Protein AF-0000000075339203 (afdb_homodimer)

Structure (mmCIF, N/CA/C/O backbone):
data_AF-0000000075339203-model_v1
#
loop_
_entity.id
_entity.type
_entity.pdbx_description
1 polymer 'FBD domain-containing protein'
#
loop_
_atom_site.group_PDB
_atom_site.id
_atom_site.type_symbol
_atom_site.label_atom_id
_atom_site.label_alt_id
_atom_site.label_comp_id
_atom_site.label_asym_id
_atom_site.label_entity_id
_atom_site.label_seq_id
_atom_site.pdbx_PDB_ins_code
_atom_site.Cartn_x
_atom_site.Cartn_y
_atom_site.Cartn_z
_atom_site.occupancy
_atom_site.B_iso_or_equiv
_atom_site.auth_seq_id
_atom_site.auth_comp_id
_atom_site.auth_asym_id
_atom_site.auth_atom_id
_atom_site.pdbx_PDB_model_num
ATOM 1 N N . ASN A 1 1 ? 1.371 -65.062 -5.461 1 52.34 1 ASN A N 1
ATOM 2 C CA . ASN A 1 1 ? 2.402 -64.312 -4.777 1 52.34 1 ASN A CA 1
ATOM 3 C C . ASN A 1 1 ? 1.798 -63.156 -3.947 1 52.34 1 ASN A C 1
ATOM 5 O O . ASN A 1 1 ? 0.958 -62.406 -4.438 1 52.34 1 ASN A O 1
ATOM 9 N N . ASP A 1 2 ? 1.761 -63.25 -2.686 1 68.75 2 ASP A N 1
ATOM 10 C CA . ASP A 1 2 ? 1.192 -62.469 -1.578 1 68.75 2 ASP A CA 1
ATOM 11 C C . ASP A 1 2 ? 1.928 -61.156 -1.388 1 68.75 2 ASP A C 1
ATOM 13 O O . ASP A 1 2 ? 1.903 -60.562 -0.3 1 68.75 2 ASP A O 1
ATOM 17 N N . ILE A 1 3 ? 2.67 -60.75 -2.357 1 68.62 3 ILE A N 1
ATOM 18 C CA . ILE A 1 3 ? 3.459 -59.562 -2.133 1 68.62 3 ILE A CA 1
ATOM 19 C C . ILE A 1 3 ? 2.566 -58.312 -2.254 1 68.62 3 ILE A C 1
ATOM 21 O O . ILE A 1 3 ? 1.913 -58.125 -3.279 1 68.62 3 ILE A O 1
ATOM 25 N N . ARG A 1 4 ? 2.502 -57.531 -1.289 1 67.69 4 ARG A N 1
ATOM 26 C CA . ARG A 1 4 ? 1.649 -56.344 -1.256 1 67.69 4 ARG A CA 1
ATOM 27 C C . ARG A 1 4 ? 2.453 -55.062 -1.554 1 67.69 4 ARG A C 1
ATOM 29 O O . ARG A 1 4 ? 1.919 -54.094 -2.1 1 67.69 4 ARG A O 1
ATOM 36 N N . GLU A 1 5 ? 3.65 -55.188 -1.157 1 74.5 5 GLU A N 1
ATOM 37 C CA . GLU A 1 5 ? 4.516 -54.031 -1.366 1 74.5 5 GLU A CA 1
ATOM 38 C C . GLU A 1 5 ? 5.898 -54.438 -1.851 1 74.5 5 GLU A C 1
ATOM 40 O O . GLU A 1 5 ? 6.453 -55.438 -1.371 1 74.5 5 GLU A O 1
ATOM 45 N N . LEU A 1 6 ? 6.262 -53.812 -2.916 1 75.19 6 LEU A N 1
ATOM 46 C CA . LEU A 1 6 ? 7.582 -54.156 -3.443 1 75.19 6 LEU A CA 1
ATOM 47 C C . LEU A 1 6 ? 8.391 -52.906 -3.742 1 75.19 6 LEU A C 1
ATOM 49 O O . LEU A 1 6 ? 7.922 -52.031 -4.461 1 75.19 6 LEU A O 1
ATOM 53 N N . VAL A 1 7 ? 9.375 -52.719 -3.008 1 72.25 7 VAL A N 1
ATOM 54 C CA . VAL A 1 7 ? 10.352 -51.656 -3.291 1 72.25 7 VAL A CA 1
ATOM 55 C C . VAL A 1 7 ? 11.648 -52.281 -3.811 1 72.25 7 VAL A C 1
ATOM 57 O O . VAL A 1 7 ? 12.258 -53.125 -3.131 1 72.25 7 VAL A O 1
ATOM 60 N N . LEU A 1 8 ? 11.828 -52.125 -5.039 1 69.12 8 LEU A N 1
ATOM 61 C CA . LEU A 1 8 ? 13.047 -52.656 -5.625 1 69.12 8 LEU A CA 1
ATOM 62 C C . LEU A 1 8 ? 14.07 -51.562 -5.871 1 69.12 8 LEU A C 1
ATOM 64 O O . LEU A 1 8 ? 13.781 -50.594 -6.582 1 69.12 8 LEU A O 1
ATOM 68 N N . GLU A 1 9 ? 15.086 -51.406 -4.992 1 64 9 GLU A N 1
ATOM 69 C CA . GLU A 1 9 ? 16.156 -50.406 -5.09 1 64 9 GLU A CA 1
ATOM 70 C C . GLU A 1 9 ? 17.5 -51.062 -5.387 1 64 9 GLU A C 1
ATOM 72 O O . GLU A 1 9 ? 17.859 -52.062 -4.742 1 64 9 GLU A O 1
ATOM 77 N N . LEU A 1 10 ? 18.016 -50.969 -6.621 1 56.41 10 LEU A N 1
ATOM 78 C CA . LEU A 1 10 ? 19.375 -51.469 -6.742 1 56.41 10 LEU A CA 1
ATOM 79 C C . LEU A 1 10 ? 20.406 -50.375 -6.562 1 56.41 10 LEU A C 1
ATOM 81 O O . LEU A 1 10 ? 20.125 -49.188 -6.879 1 56.41 10 LEU A O 1
ATOM 85 N N . GLY A 1 11 ? 21.562 -50.469 -5.758 1 52.75 11 GLY A N 1
ATOM 86 C CA . GLY A 1 11 ? 22.75 -49.719 -5.391 1 52.75 11 GLY A CA 1
ATOM 87 C C . GLY A 1 11 ? 23.469 -49.125 -6.586 1 52.75 11 GLY A C 1
ATOM 88 O O . GLY A 1 11 ? 22.938 -49.125 -7.695 1 52.75 11 GLY A O 1
ATOM 89 N N . GLU A 1 12 ? 24.719 -48.5 -6.48 1 57.31 12 GLU A N 1
ATOM 90 C CA . GLU A 1 12 ? 25.656 -47.719 -7.285 1 57.31 12 GLU A CA 1
ATOM 91 C C . GLU A 1 12 ? 26.141 -48.531 -8.484 1 57.31 12 GLU A C 1
ATOM 93 O O . GLU A 1 12 ? 26.734 -47.969 -9.414 1 57.31 12 GLU A O 1
ATOM 98 N N . GLY A 1 13 ? 25.672 -49.844 -8.766 1 57.94 13 GLY A N 1
ATOM 99 C CA . GLY A 1 13 ? 26.297 -50.688 -9.781 1 57.94 13 GLY A CA 1
ATOM 100 C C . GLY A 1 13 ? 25.438 -50.844 -11.031 1 57.94 13 GLY A C 1
ATOM 101 O O . GLY A 1 13 ? 24.75 -49.906 -11.43 1 57.94 13 GLY A O 1
ATOM 102 N N . GLU A 1 14 ? 25.422 -52.062 -11.727 1 67.44 14 GLU A N 1
ATOM 103 C CA . GLU A 1 14 ? 24.859 -52.5 -13 1 67.44 14 GLU A CA 1
ATOM 104 C C . GLU A 1 14 ? 23.328 -52.562 -12.93 1 67.44 14 GLU A C 1
ATOM 106 O O . GLU A 1 14 ? 22.766 -52.844 -11.875 1 67.44 14 GLU A O 1
ATOM 111 N N . TRP A 1 15 ? 22.703 -51.938 -13.867 1 76.38 15 TRP A N 1
ATOM 112 C CA . TRP A 1 15 ? 21.25 -52.062 -14.016 1 76.38 15 TRP A CA 1
ATOM 113 C C . TRP A 1 15 ? 20.812 -53.5 -13.859 1 76.38 15 TRP A C 1
ATOM 115 O O . TRP A 1 15 ? 21.516 -54.438 -14.273 1 76.38 15 TRP A O 1
ATOM 125 N N . PHE A 1 16 ? 19.906 -53.688 -12.977 1 82.81 16 PHE A N 1
ATOM 126 C CA . PHE A 1 16 ? 19.359 -55.031 -12.891 1 82.81 16 PHE A CA 1
ATOM 127 C C . PHE A 1 16 ? 17.969 -55.094 -13.531 1 82.81 16 PHE A C 1
ATOM 129 O O . PHE A 1 16 ? 17.234 -54.094 -13.523 1 82.81 16 PHE A O 1
ATOM 136 N N . ARG A 1 17 ? 17.797 -56.156 -14.156 1 88 17 ARG A N 1
ATOM 137 C CA . ARG A 1 17 ? 16.469 -56.406 -14.719 1 88 17 ARG A CA 1
ATOM 138 C C . ARG A 1 17 ? 15.508 -56.938 -13.648 1 88 17 ARG A C 1
ATOM 140 O O . ARG A 1 17 ? 15.859 -57.812 -12.867 1 88 17 ARG A O 1
ATOM 147 N N . VAL A 1 18 ? 14.328 -56.312 -13.57 1 87.44 18 VAL A N 1
ATOM 148 C CA . VAL A 1 18 ? 13.312 -56.75 -12.609 1 87.44 18 VAL A CA 1
ATOM 149 C C . VAL A 1 18 ? 13 -58.219 -12.82 1 87.44 18 VAL A C 1
ATOM 151 O O . VAL A 1 18 ? 12.852 -58.688 -13.953 1 87.44 18 VAL A O 1
ATOM 154 N N . PRO A 1 19 ? 12.938 -58.906 -11.727 1 85.31 19 PRO A N 1
ATOM 155 C CA . PRO A 1 19 ? 12.68 -60.344 -11.828 1 85.31 19 PRO A CA 1
ATOM 156 C C . PRO A 1 19 ? 11.32 -60.656 -12.461 1 85.31 19 PRO A C 1
ATOM 158 O O . PRO A 1 19 ? 10.344 -59.969 -12.211 1 85.31 19 PRO A O 1
ATOM 161 N N . SER A 1 20 ? 11.305 -61.812 -13.172 1 85.81 20 SER A N 1
ATOM 162 C CA . SER A 1 20 ? 10.086 -62.219 -13.883 1 85.81 20 SER A CA 1
ATOM 163 C C . SER A 1 20 ? 8.961 -62.531 -12.906 1 85.81 20 SER A C 1
ATOM 165 O O . SER A 1 20 ? 7.785 -62.406 -13.242 1 85.81 20 SER A O 1
ATOM 167 N N . CYS A 1 21 ? 9.273 -62.938 -11.695 1 85.88 21 CYS A N 1
ATOM 168 C CA . CYS A 1 21 ? 8.266 -63.312 -10.711 1 85.88 21 CYS A CA 1
ATOM 169 C C . CYS A 1 21 ? 7.445 -62.094 -10.289 1 85.88 21 CYS A C 1
ATOM 171 O O . CYS A 1 21 ? 6.316 -62.25 -9.812 1 85.88 21 CYS A O 1
ATOM 173 N N . LEU A 1 22 ? 8.031 -60.969 -10.492 1 86.94 22 LEU A N 1
ATOM 174 C CA . LEU A 1 22 ? 7.332 -59.75 -10.117 1 86.94 22 LEU A CA 1
ATOM 175 C C . LEU A 1 22 ? 6.016 -59.625 -10.875 1 86.94 22 LEU A C 1
ATOM 177 O O . LEU A 1 22 ? 5 -59.219 -10.305 1 86.94 22 LEU A O 1
ATOM 181 N N . PHE A 1 23 ? 6.059 -60.031 -12.125 1 89.75 23 PHE A N 1
ATOM 182 C CA . PHE A 1 23 ? 4.918 -59.812 -13.008 1 89.75 23 PHE A CA 1
ATOM 183 C C . PHE A 1 23 ? 3.768 -60.75 -12.641 1 89.75 23 PHE A C 1
ATOM 185 O O . PHE A 1 23 ? 2.664 -60.625 -13.18 1 89.75 23 PHE A O 1
ATOM 192 N N . ASN A 1 24 ? 3.986 -61.625 -11.633 1 87.38 24 ASN A N 1
ATOM 193 C CA . ASN A 1 24 ? 2.955 -62.531 -11.172 1 87.38 24 ASN A CA 1
ATOM 194 C C . ASN A 1 24 ? 2.387 -62.125 -9.82 1 87.38 24 ASN A C 1
ATOM 196 O O . ASN A 1 24 ? 1.496 -62.781 -9.281 1 87.38 24 ASN A O 1
ATOM 200 N N . CYS A 1 25 ? 2.838 -61.062 -9.43 1 86.94 25 CYS A N 1
ATOM 201 C CA . CYS A 1 25 ? 2.395 -60.594 -8.117 1 86.94 25 CYS A CA 1
ATOM 202 C C . CYS A 1 25 ? 1.1 -59.812 -8.234 1 86.94 25 CYS A C 1
ATOM 204 O O . CYS A 1 25 ? 1.111 -58.594 -8.148 1 86.94 25 CYS A O 1
ATOM 206 N N . ARG A 1 26 ? -0.004 -60.406 -8.188 1 87.44 26 ARG A N 1
ATOM 207 C CA . ARG A 1 26 ? -1.3 -59.812 -8.508 1 87.44 26 ARG A CA 1
ATOM 208 C C . ARG A 1 26 ? -1.842 -59 -7.32 1 87.44 26 ARG A C 1
ATOM 210 O O . ARG A 1 26 ? -2.699 -58.156 -7.488 1 87.44 26 ARG A O 1
ATOM 217 N N . LYS A 1 27 ? -1.309 -59.156 -6.137 1 90.06 27 LYS A N 1
ATOM 218 C CA . LYS A 1 27 ? -1.834 -58.5 -4.938 1 90.06 27 LYS A CA 1
ATOM 219 C C . LYS A 1 27 ? -0.986 -57.312 -4.551 1 90.06 27 LYS A C 1
ATOM 221 O O . LYS A 1 27 ? -1.206 -56.688 -3.504 1 90.06 27 LYS A O 1
ATOM 226 N N . LEU A 1 28 ? -0.058 -57 -5.461 1 90.69 28 LEU A N 1
ATOM 227 C CA . LEU A 1 28 ? 0.831 -55.875 -5.191 1 90.69 28 LEU A CA 1
ATOM 228 C C . LEU A 1 28 ? 0.042 -54.562 -5.082 1 90.69 28 LEU A C 1
ATOM 230 O O . LEU A 1 28 ? -0.799 -54.281 -5.934 1 90.69 28 LEU A O 1
ATOM 234 N N . THR A 1 29 ? 0.184 -53.781 -3.947 1 93.56 29 THR A N 1
ATOM 235 C CA . THR A 1 29 ? -0.535 -52.531 -3.74 1 93.56 29 THR A CA 1
ATOM 236 C C . THR A 1 29 ? 0.397 -51.344 -3.918 1 93.56 29 THR A C 1
ATOM 238 O O . THR A 1 29 ? -0.058 -50.219 -4.16 1 93.56 29 THR A O 1
ATOM 241 N N . ARG A 1 30 ? 1.691 -51.562 -3.703 1 94.25 30 ARG A N 1
ATOM 242 C CA . ARG A 1 30 ? 2.705 -50.5 -3.848 1 94.25 30 ARG A CA 1
ATOM 243 C C . ARG A 1 30 ? 3.938 -51.031 -4.57 1 94.25 30 ARG A C 1
ATOM 245 O O . ARG A 1 30 ? 4.465 -52.094 -4.211 1 94.25 30 ARG A O 1
ATOM 252 N N . LEU A 1 31 ? 4.363 -50.375 -5.664 1 92.69 31 LEU A N 1
ATOM 253 C CA . LEU A 1 31 ? 5.555 -50.75 -6.414 1 92.69 31 LEU A CA 1
ATOM 254 C C . LEU A 1 31 ? 6.516 -49.594 -6.543 1 92.69 31 LEU A C 1
ATOM 256 O O . LEU A 1 31 ? 6.133 -48.5 -7.035 1 92.69 31 LEU A O 1
ATOM 260 N N . GLU A 1 32 ? 7.684 -49.656 -6.02 1 92.56 32 GLU A N 1
ATOM 261 C CA . GLU A 1 32 ? 8.75 -48.656 -6.164 1 92.56 32 GLU A CA 1
ATOM 262 C C . GLU A 1 32 ? 9.977 -49.25 -6.828 1 92.56 32 GLU A C 1
ATOM 264 O O . GLU A 1 32 ? 10.57 -50.219 -6.301 1 92.56 32 GLU A O 1
ATOM 269 N N . LEU A 1 33 ? 10.297 -48.781 -7.988 1 89.94 33 LEU A N 1
ATOM 270 C CA . LEU A 1 33 ? 11.469 -49.25 -8.719 1 89.94 33 LEU A CA 1
ATOM 271 C C . LEU A 1 33 ? 12.516 -48.125 -8.836 1 89.94 33 LEU A C 1
ATOM 273 O O . LEU A 1 33 ? 12.18 -46.969 -9.094 1 89.94 33 LEU A O 1
ATOM 277 N N . PHE A 1 34 ? 13.727 -48.5 -8.586 1 89.06 34 PHE A N 1
ATOM 278 C CA . PHE A 1 34 ? 14.836 -47.531 -8.625 1 89.06 34 PHE A CA 1
ATOM 279 C C . PHE A 1 34 ? 15.977 -48.094 -9.469 1 89.06 34 PHE A C 1
ATOM 281 O O . PHE A 1 34 ? 16.484 -49.188 -9.211 1 89.06 34 PHE A O 1
ATOM 288 N N . ARG A 1 35 ? 16.297 -47.344 -10.508 1 87.25 35 ARG A N 1
ATOM 289 C CA . ARG A 1 35 ? 17.484 -47.656 -11.305 1 87.25 35 ARG A CA 1
ATOM 290 C C . ARG A 1 35 ? 17.453 -49.094 -11.773 1 87.25 35 ARG A C 1
ATOM 292 O O . ARG A 1 35 ? 18.406 -49.844 -11.523 1 87.25 35 ARG A O 1
ATOM 299 N N . CYS A 1 36 ? 16.531 -49.469 -12.43 1 88.56 36 CYS A N 1
ATOM 300 C CA . CYS A 1 36 ? 16.406 -50.844 -12.945 1 88.56 36 CYS A CA 1
ATOM 301 C C . CYS A 1 36 ? 15.758 -50.844 -14.328 1 88.56 36 CYS A C 1
ATOM 303 O O . CYS A 1 36 ? 15.391 -49.781 -14.844 1 88.56 36 CYS A O 1
ATOM 305 N N . GLU A 1 37 ? 15.828 -52 -14.875 1 90 37 GLU A N 1
ATOM 306 C CA . GLU A 1 37 ? 15.164 -52.188 -16.156 1 90 37 GLU A CA 1
ATOM 307 C C . GLU A 1 37 ? 13.812 -52.875 -15.977 1 90 37 GLU A C 1
ATOM 309 O O . GLU A 1 37 ? 13.711 -53.875 -15.266 1 90 37 GLU A O 1
ATOM 314 N N . PHE A 1 38 ? 12.844 -52.25 -16.406 1 90.5 38 PHE A N 1
ATOM 315 C CA . PHE A 1 38 ? 11.492 -52.812 -16.375 1 90.5 38 PHE A CA 1
ATOM 316 C C . PHE A 1 38 ? 11.055 -53.281 -17.75 1 90.5 38 PHE A C 1
ATOM 318 O O . PHE A 1 38 ? 10.836 -52.438 -18.641 1 90.5 38 PHE A O 1
ATOM 325 N N . ASP A 1 39 ? 11 -54.5 -17.938 1 91.12 39 ASP A N 1
ATOM 326 C CA . ASP A 1 39 ? 10.648 -55.125 -19.219 1 91.12 39 ASP A CA 1
ATOM 327 C C . ASP A 1 39 ? 9.586 -56.188 -19.031 1 91.12 39 ASP A C 1
ATOM 329 O O . ASP A 1 39 ? 9.898 -57.375 -18.969 1 91.12 39 ASP A O 1
ATOM 333 N N . PRO A 1 40 ? 8.406 -55.812 -19 1 91.25 40 PRO A N 1
ATOM 334 C CA . PRO A 1 40 ? 7.344 -56.812 -18.797 1 91.25 40 PRO A CA 1
ATOM 335 C C . PRO A 1 40 ? 7.164 -57.75 -19.984 1 91.25 40 PRO A C 1
ATOM 337 O O . PRO A 1 40 ? 7.293 -57.312 -21.141 1 91.25 40 PRO A O 1
ATOM 340 N N . PRO A 1 41 ? 6.828 -58.969 -19.719 1 89 41 PRO A N 1
ATOM 341 C CA . PRO A 1 41 ? 6.523 -59.875 -20.812 1 89 41 PRO A CA 1
ATOM 342 C C . PRO A 1 41 ? 5.211 -59.562 -21.516 1 89 41 PRO A C 1
ATOM 344 O O . PRO A 1 41 ? 4.398 -58.781 -20.984 1 89 41 PRO A O 1
ATOM 347 N N . LEU A 1 42 ? 5.031 -60.062 -22.672 1 87.31 42 LEU A N 1
ATOM 348 C CA . LEU A 1 42 ? 3.832 -59.844 -23.469 1 87.31 42 LEU A CA 1
ATOM 349 C C . LEU A 1 42 ? 2.588 -60.312 -22.734 1 87.31 42 LEU A C 1
ATOM 351 O O . LEU A 1 42 ? 1.485 -59.812 -22.984 1 87.31 42 LEU A O 1
ATOM 355 N N . THR A 1 43 ? 2.752 -61.281 -21.812 1 88.06 43 THR A N 1
ATOM 356 C CA . THR A 1 43 ? 1.633 -61.875 -21.094 1 88.06 43 THR A CA 1
ATOM 357 C C . THR A 1 43 ? 1.243 -61.031 -19.875 1 88.06 43 THR A C 1
ATOM 359 O O . THR A 1 43 ? 0.257 -61.344 -19.203 1 88.06 43 THR A O 1
ATOM 362 N N . PHE A 1 44 ? 2.004 -60.062 -19.672 1 90.38 44 PHE A N 1
ATOM 363 C CA . PHE A 1 44 ? 1.777 -59.25 -18.484 1 90.38 44 PHE A CA 1
ATOM 364 C C . PHE A 1 44 ? 0.482 -58.469 -18.625 1 90.38 44 PHE A C 1
ATOM 366 O O . PHE A 1 44 ? 0.276 -57.75 -19.609 1 90.38 44 PHE A O 1
ATOM 373 N N . THR A 1 45 ? -0.399 -58.531 -17.578 1 91.44 45 THR A N 1
ATOM 374 C CA . THR A 1 45 ? -1.713 -57.906 -17.6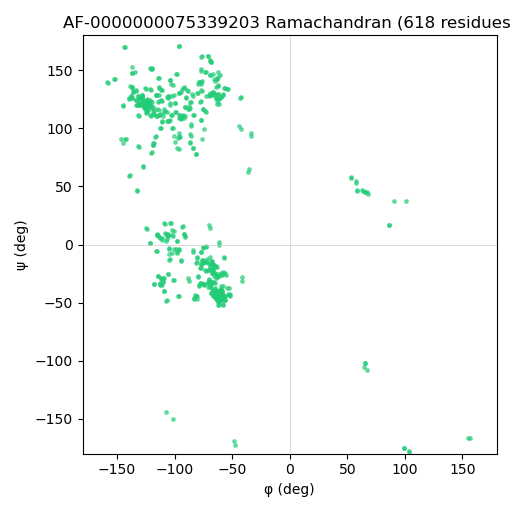56 1 91.44 45 THR A CA 1
ATOM 375 C C . THR A 1 45 ? -1.836 -56.781 -16.641 1 91.44 45 THR A C 1
ATOM 377 O O . THR A 1 45 ? -2.926 -56.25 -16.422 1 91.44 45 THR A O 1
ATOM 380 N N . GLY A 1 46 ? -0.798 -56.469 -16.047 1 92.31 46 GLY A N 1
ATOM 381 C CA . GLY A 1 46 ? -0.81 -55.375 -15.094 1 92.31 46 GLY A CA 1
ATOM 382 C C . GLY A 1 46 ? -0.92 -55.844 -13.656 1 92.31 46 GLY A C 1
ATOM 383 O O . GLY A 1 46 ? -0.776 -57.062 -13.375 1 92.31 46 GLY A O 1
ATOM 384 N N . PHE A 1 47 ? -1.04 -54.906 -12.641 1 93.5 47 PHE A N 1
ATOM 385 C CA . PHE A 1 47 ? -1.231 -55.156 -11.219 1 93.5 47 PHE A CA 1
ATOM 386 C C . PHE A 1 47 ? -2.615 -54.719 -10.773 1 93.5 47 PHE A C 1
ATOM 388 O O . PHE A 1 47 ? -2.812 -53.531 -10.445 1 93.5 47 PHE A O 1
ATOM 395 N N . PRO A 1 48 ? -3.566 -55.656 -10.625 1 94.56 48 PRO A N 1
ATOM 396 C CA . PRO A 1 48 ? -4.965 -55.281 -10.375 1 94.56 48 PRO A CA 1
ATOM 397 C C . PRO A 1 48 ? -5.164 -54.594 -9.039 1 94.56 48 PRO A C 1
ATOM 399 O O . PRO A 1 48 ? -6.137 -53.844 -8.867 1 94.56 48 PRO A O 1
ATOM 402 N N . CYS A 1 49 ? -4.219 -54.688 -8.047 1 94.94 49 CYS A N 1
ATOM 403 C CA . CYS A 1 49 ? -4.41 -54.125 -6.715 1 94.94 49 CYS A CA 1
ATOM 404 C C . CYS A 1 49 ? -3.443 -52.969 -6.465 1 94.94 49 CYS A C 1
ATOM 406 O O . CYS A 1 49 ? -3.398 -52.438 -5.363 1 94.94 49 CYS A O 1
ATOM 408 N N . LEU A 1 50 ? -2.695 -52.594 -7.492 1 95.38 50 LEU A N 1
ATOM 409 C CA . LEU A 1 50 ? -1.669 -51.562 -7.316 1 95.38 50 LEU A CA 1
ATOM 410 C C . LEU A 1 50 ? -2.297 -50.188 -7.098 1 95.38 50 LEU A C 1
ATOM 412 O O . LEU A 1 50 ? -3.129 -49.75 -7.898 1 95.38 50 LEU A O 1
ATOM 416 N N . ARG A 1 51 ? -1.86 -49.5 -5.992 1 97.06 51 ARG A N 1
ATOM 417 C CA . ARG A 1 51 ? -2.402 -48.188 -5.648 1 97.06 51 ARG A CA 1
ATOM 418 C C . ARG A 1 51 ? -1.336 -47.094 -5.77 1 97.06 51 ARG A C 1
ATOM 420 O O . ARG A 1 51 ? -1.656 -45.906 -5.953 1 97.06 51 ARG A O 1
ATOM 427 N N . SER A 1 52 ? -0.111 -47.531 -5.598 1 97.12 52 SER A N 1
ATOM 428 C CA . SER A 1 52 ? 0.996 -46.594 -5.648 1 97.12 52 SER A CA 1
ATOM 429 C C . SER A 1 52 ? 2.133 -47.125 -6.52 1 97.12 52 SER A C 1
ATOM 431 O O . SER A 1 52 ? 2.615 -48.219 -6.316 1 97.12 52 SER A O 1
ATOM 433 N N . LEU A 1 53 ? 2.541 -46.344 -7.531 1 96.31 53 LEU A N 1
ATOM 434 C CA . LEU A 1 53 ? 3.621 -46.688 -8.453 1 96.31 53 LEU A CA 1
ATOM 435 C C . LEU A 1 53 ? 4.684 -45.594 -8.469 1 96.31 53 LEU A C 1
ATOM 437 O O . LEU A 1 53 ? 4.383 -44.438 -8.75 1 96.31 53 LEU A O 1
ATOM 441 N N . ASN A 1 54 ? 5.859 -45.844 -8.086 1 95.62 54 ASN A N 1
ATOM 442 C CA . ASN A 1 54 ? 6.988 -44.938 -8.109 1 95.62 54 ASN A CA 1
ATOM 443 C C . ASN A 1 54 ? 8.141 -45.469 -8.945 1 95.62 54 ASN A C 1
ATOM 445 O O . ASN A 1 54 ? 8.758 -46.469 -8.586 1 95.62 54 ASN A O 1
ATOM 449 N N . LEU A 1 55 ? 8.422 -44.875 -10.07 1 94.44 55 LEU A N 1
ATOM 450 C CA . LEU A 1 55 ? 9.531 -45.219 -10.945 1 94.44 55 LEU A CA 1
ATOM 451 C C . LEU A 1 55 ? 10.602 -44.156 -10.953 1 94.44 55 LEU A C 1
ATOM 453 O O . LEU A 1 55 ? 10.375 -43.062 -11.461 1 94.44 55 LEU A O 1
ATOM 457 N N . HIS A 1 56 ? 11.711 -44.438 -10.414 1 92.81 56 HIS A N 1
ATOM 458 C CA . HIS A 1 56 ? 12.82 -43.5 -10.336 1 92.81 56 HIS A CA 1
ATOM 459 C C . HIS A 1 56 ? 14.016 -44 -11.156 1 92.81 56 HIS A C 1
ATOM 461 O O . HIS A 1 56 ? 14.688 -44.969 -10.766 1 92.81 56 HIS A O 1
ATOM 467 N N . GLN A 1 57 ? 14.32 -43.312 -12.266 1 89.94 57 GLN A N 1
ATOM 468 C CA . GLN A 1 57 ? 15.438 -43.719 -13.125 1 89.94 57 GLN A CA 1
ATOM 469 C C . GLN A 1 57 ? 15.281 -45.156 -13.617 1 89.94 57 GLN A C 1
ATOM 471 O O . GLN A 1 57 ? 16.172 -45.969 -13.422 1 89.94 57 GLN A O 1
ATOM 476 N N . VAL A 1 58 ? 14.156 -45.438 -14.203 1 91.44 58 VAL A N 1
ATOM 477 C CA . VAL A 1 58 ? 13.859 -46.781 -14.688 1 91.44 58 VAL A CA 1
ATOM 478 C C . VAL A 1 58 ? 13.977 -46.812 -16.203 1 91.44 58 VAL A C 1
ATOM 480 O O . VAL A 1 58 ? 13.492 -45.906 -16.891 1 91.44 58 VAL A O 1
ATOM 483 N N . LEU A 1 59 ? 14.773 -47.781 -16.703 1 89.88 59 LEU A N 1
ATOM 484 C CA . LEU A 1 59 ? 14.836 -48.031 -18.141 1 89.88 59 LEU A CA 1
ATOM 485 C C . LEU A 1 59 ? 13.609 -48.812 -18.625 1 89.88 59 LEU A C 1
ATOM 487 O O . LEU A 1 59 ? 13.43 -49.969 -18.266 1 89.88 59 LEU A O 1
ATOM 491 N N . VAL A 1 60 ? 12.781 -48.156 -19.281 1 89.88 60 VAL A N 1
ATOM 492 C CA . VAL A 1 60 ? 11.531 -48.781 -19.719 1 89.88 60 VAL A CA 1
ATOM 493 C C . VAL A 1 60 ? 11.055 -48.094 -21 1 89.88 60 VAL A C 1
ATOM 495 O O . VAL A 1 60 ? 11.266 -46.906 -21.188 1 89.88 60 VAL A O 1
ATOM 498 N N . ALA A 1 61 ? 10.5 -48.812 -21.953 1 87.88 61 ALA A N 1
ATOM 499 C CA . ALA A 1 61 ? 9.906 -48.25 -23.156 1 87.88 61 ALA A CA 1
ATOM 500 C C . ALA A 1 61 ? 8.68 -47.406 -22.828 1 87.88 61 ALA A C 1
ATOM 502 O O . ALA A 1 61 ? 7.891 -47.781 -21.953 1 87.88 61 ALA A O 1
ATOM 503 N N . PRO A 1 62 ? 8.5 -46.281 -23.516 1 87.38 62 PRO A N 1
ATOM 504 C CA . PRO A 1 62 ? 7.34 -45.438 -23.25 1 87.38 62 PRO A CA 1
ATOM 505 C C . PRO A 1 62 ? 6.02 -46.188 -23.312 1 87.38 62 PRO A C 1
ATOM 507 O O . PRO A 1 62 ? 5.148 -46 -22.453 1 87.38 62 PRO A O 1
ATOM 510 N N . GLU A 1 63 ? 5.949 -47.094 -24.219 1 89.88 63 GLU A N 1
ATOM 511 C CA . GLU A 1 63 ? 4.715 -47.844 -24.375 1 89.88 63 GLU A CA 1
ATOM 512 C C . GLU A 1 63 ? 4.473 -48.75 -23.172 1 89.88 63 GLU A C 1
ATOM 514 O O . GLU A 1 63 ? 3.328 -49 -22.797 1 89.88 63 GLU A O 1
ATOM 519 N N . ALA A 1 64 ? 5.535 -49.219 -22.688 1 90.88 64 ALA A N 1
ATOM 520 C CA . ALA A 1 64 ? 5.422 -50.125 -21.547 1 90.88 64 ALA A CA 1
ATOM 521 C C . ALA A 1 64 ? 4.941 -49.375 -20.297 1 90.88 64 ALA A C 1
ATOM 523 O O . ALA A 1 64 ? 4.18 -49.906 -19.5 1 90.88 64 ALA A O 1
ATOM 524 N N . ILE A 1 65 ? 5.391 -48.156 -20.109 1 92.25 65 ILE A N 1
ATOM 525 C CA . ILE A 1 65 ? 4.961 -47.344 -18.984 1 92.25 65 ILE A CA 1
ATOM 526 C C . ILE A 1 65 ? 3.461 -47.062 -19.078 1 92.25 65 ILE A C 1
ATOM 528 O O . ILE A 1 65 ? 2.723 -47.281 -18.109 1 92.25 65 ILE A O 1
ATOM 532 N N . GLU A 1 66 ? 3.043 -46.656 -20.234 1 93.19 66 GLU A N 1
ATOM 533 C CA . GLU A 1 66 ? 1.634 -46.344 -20.469 1 93.19 66 GLU A CA 1
ATOM 534 C C . GLU A 1 66 ? 0.759 -47.594 -20.219 1 93.19 66 GLU A C 1
ATOM 536 O O . GLU A 1 66 ? -0.3 -47.469 -19.594 1 93.19 66 GLU A O 1
ATOM 541 N N . SER A 1 67 ? 1.263 -48.656 -20.734 1 93 67 SER A N 1
ATOM 542 C CA . SER A 1 67 ? 0.543 -49.906 -20.547 1 93 67 SER A CA 1
ATOM 543 C C . SER A 1 67 ? 0.461 -50.281 -19.062 1 93 67 SER A C 1
ATOM 545 O O . SER A 1 67 ? -0.585 -50.75 -18.594 1 93 67 SER A O 1
ATOM 547 N N . LEU A 1 68 ? 1.539 -50.156 -18.438 1 93.81 68 LEU A N 1
ATOM 548 C CA . LEU A 1 68 ? 1.578 -50.438 -17.016 1 93.81 68 LEU A CA 1
ATOM 549 C C . LEU A 1 68 ? 0.565 -49.594 -16.25 1 93.81 68 LEU A C 1
ATOM 551 O O . LEU A 1 68 ? -0.22 -50.125 -15.461 1 93.81 68 LEU A O 1
ATOM 555 N N . ILE A 1 69 ? 0.501 -48.281 -16.484 1 95.69 69 ILE A N 1
ATOM 556 C CA . ILE A 1 69 ? -0.396 -47.344 -15.812 1 95.69 69 ILE A CA 1
ATOM 557 C C . ILE A 1 69 ? -1.847 -47.75 -16.094 1 95.69 69 ILE A C 1
ATOM 559 O O . ILE A 1 69 ? -2.66 -47.844 -15.172 1 95.69 69 ILE A O 1
ATOM 563 N N . SER A 1 70 ? -2.135 -48 -17.344 1 94.38 70 SER A N 1
ATOM 564 C CA . SER A 1 70 ? -3.508 -48.281 -17.75 1 94.38 70 SER A CA 1
ATOM 565 C C . SER A 1 70 ? -3.971 -49.656 -17.234 1 94.38 70 SER A C 1
ATOM 567 O O . SER A 1 70 ? -5.172 -49.875 -17.094 1 94.38 70 SER A O 1
ATOM 569 N N . SER A 1 71 ? -3.027 -50.562 -16.922 1 94.94 71 SER A N 1
ATOM 570 C CA . SER A 1 71 ? -3.359 -51.906 -16.469 1 94.94 71 SER A CA 1
ATOM 571 C C . SER A 1 71 ? -3.445 -51.969 -14.945 1 94.94 71 SER A C 1
ATOM 573 O O . SER A 1 71 ? -3.541 -53.031 -14.367 1 94.94 71 SER A O 1
ATOM 575 N N . CYS A 1 72 ? -3.4 -50.875 -14.32 1 95.88 72 CYS A N 1
ATOM 576 C CA . CYS A 1 72 ? -3.557 -50.781 -12.875 1 95.88 72 CYS A CA 1
ATOM 577 C C . CYS A 1 72 ? -4.777 -49.938 -12.516 1 95.88 72 CYS A C 1
ATOM 579 O O . CYS A 1 72 ? -4.656 -48.75 -12.203 1 95.88 72 CYS A O 1
ATOM 581 N N . PRO A 1 73 ? -5.938 -50.531 -12.461 1 96.31 73 PRO A N 1
ATOM 582 C CA . PRO A 1 73 ? -7.207 -49.812 -12.344 1 96.31 73 PRO A CA 1
ATOM 583 C C . PRO A 1 73 ? -7.367 -49.125 -10.992 1 96.31 73 PRO A C 1
ATOM 585 O O . PRO A 1 73 ? -8.172 -48.188 -10.859 1 96.31 73 PRO A O 1
ATOM 588 N N . LEU A 1 74 ? -6.57 -49.438 -9.977 1 97.5 74 LEU A N 1
ATOM 589 C CA . LEU A 1 74 ? -6.742 -48.875 -8.648 1 97.5 74 LEU A CA 1
ATOM 590 C C . LEU A 1 74 ? -5.641 -47.875 -8.336 1 97.5 74 LEU A C 1
ATOM 592 O O . LEU A 1 74 ? -5.535 -47.406 -7.207 1 97.5 74 LEU A O 1
ATOM 596 N N . LEU A 1 75 ? -4.867 -47.531 -9.32 1 97.94 75 LEU A N 1
ATOM 597 C CA . LEU A 1 75 ? -3.711 -46.656 -9.125 1 97.94 75 LEU A CA 1
ATOM 598 C C . LEU A 1 75 ? -4.145 -45.281 -8.641 1 97.94 75 LEU A C 1
ATOM 600 O O . LEU A 1 75 ? -4.898 -44.594 -9.32 1 97.94 75 LEU A O 1
ATOM 604 N N . GLU A 1 76 ? -3.648 -44.844 -7.418 1 98.5 76 GLU A N 1
ATOM 605 C CA . GLU A 1 76 ? -4.016 -43.562 -6.809 1 98.5 76 GLU A CA 1
ATOM 606 C C . GLU A 1 76 ? -2.848 -42.594 -6.836 1 98.5 76 GLU A C 1
ATOM 608 O O . GLU A 1 76 ? -3.051 -41.375 -6.828 1 98.5 76 GLU A O 1
ATOM 613 N N . SER A 1 77 ? -1.646 -43.125 -6.75 1 98.56 77 SER A N 1
ATOM 614 C CA . SER A 1 77 ? -0.446 -42.281 -6.691 1 98.56 77 SER A CA 1
ATOM 615 C C . SER A 1 77 ? 0.587 -42.75 -7.719 1 98.56 77 SER A C 1
ATOM 617 O O . SER A 1 77 ? 0.949 -43.938 -7.766 1 98.56 77 SER A O 1
ATOM 619 N N . LEU A 1 78 ? 1.054 -41.875 -8.555 1 98.31 78 LEU A N 1
ATOM 620 C CA . LEU A 1 78 ? 2.039 -42.125 -9.594 1 98.31 78 LEU A CA 1
ATOM 621 C C . LEU A 1 78 ? 3.203 -41.156 -9.516 1 98.31 78 LEU A C 1
ATOM 623 O O . LEU A 1 78 ? 2.998 -39.938 -9.5 1 98.31 78 LEU A O 1
ATOM 627 N N . SER A 1 79 ? 4.367 -41.594 -9.398 1 97.81 79 SER A N 1
ATOM 628 C CA . SER A 1 79 ? 5.582 -40.781 -9.398 1 97.81 79 SER A CA 1
ATOM 629 C C . SER A 1 79 ? 6.586 -41.281 -10.422 1 97.81 79 SER A C 1
ATOM 631 O O . SER A 1 79 ? 6.996 -42.469 -10.375 1 97.81 79 SER A O 1
ATOM 633 N N . LEU A 1 80 ? 6.941 -40.5 -11.391 1 96.69 80 LEU A N 1
ATOM 634 C CA . LEU A 1 80 ? 7.953 -40.781 -12.398 1 96.69 80 LEU A CA 1
ATOM 635 C C . LEU A 1 80 ? 9.086 -39.75 -12.344 1 96.69 80 LEU A C 1
ATOM 637 O O . LEU A 1 80 ? 8.836 -38.562 -12.43 1 96.69 80 LEU A O 1
ATOM 641 N N . SER A 1 81 ? 10.305 -40.188 -12.164 1 95.88 81 SER A N 1
ATOM 642 C CA . SER A 1 81 ? 11.398 -39.219 -12.078 1 95.88 81 SER A CA 1
ATOM 643 C C . SER A 1 81 ? 12.609 -39.688 -12.883 1 95.88 81 SER A C 1
ATOM 645 O O . SER A 1 81 ? 12.836 -40.906 -13.031 1 95.88 81 SER A O 1
ATOM 647 N N . TYR A 1 82 ? 13.367 -38.688 -13.461 1 91.81 82 TYR A N 1
ATOM 648 C CA . TYR A 1 82 ? 14.641 -38.844 -14.156 1 91.81 82 TYR A CA 1
ATOM 649 C C . TYR A 1 82 ? 14.453 -39.594 -15.469 1 91.81 82 TYR A C 1
ATOM 651 O O . TYR A 1 82 ? 15.211 -40.531 -15.766 1 91.81 82 TYR A O 1
ATOM 659 N N . PHE A 1 83 ? 13.422 -39.25 -16.219 1 89.69 83 PHE A N 1
ATOM 660 C CA . PHE A 1 83 ? 13.219 -39.812 -17.547 1 89.69 83 PHE A CA 1
ATOM 661 C C . PHE A 1 83 ? 13.734 -38.875 -18.625 1 89.69 83 PHE A C 1
ATOM 663 O O . PHE A 1 83 ? 13.648 -37.656 -18.484 1 89.69 83 PHE A O 1
ATOM 670 N N . ASP A 1 84 ? 14.219 -39.531 -19.672 1 87.62 84 ASP A N 1
ATOM 671 C CA . ASP A 1 84 ? 14.703 -38.75 -20.812 1 87.62 84 ASP A CA 1
ATOM 672 C C . ASP A 1 84 ? 13.781 -38.938 -22.016 1 87.62 84 ASP A C 1
ATOM 674 O O . ASP A 1 84 ? 13.539 -40.062 -22.469 1 87.62 84 ASP A O 1
ATOM 678 N N . SER A 1 85 ? 13.273 -37.781 -22.516 1 84.19 85 SER A N 1
ATOM 679 C CA . SER A 1 85 ? 12.531 -37.688 -23.766 1 84.19 85 SER A CA 1
ATOM 680 C C . SER A 1 85 ? 11.289 -38.594 -23.734 1 84.19 85 SER A C 1
ATOM 682 O O . SER A 1 85 ? 11.055 -39.375 -24.672 1 84.19 85 SER A O 1
ATOM 684 N N . LEU A 1 86 ? 10.656 -38.469 -22.688 1 85.81 86 LEU A N 1
ATOM 685 C CA . LEU A 1 86 ? 9.508 -39.344 -22.469 1 85.81 86 LEU A CA 1
ATOM 686 C C . LEU A 1 86 ? 8.25 -38.75 -23.109 1 85.81 86 LEU A C 1
ATOM 688 O O . LEU A 1 86 ? 7.973 -37.562 -22.938 1 85.81 86 LEU A O 1
ATOM 692 N N . ASP A 1 87 ? 7.562 -39.469 -24.031 1 88.69 87 ASP A N 1
ATOM 693 C CA . ASP A 1 87 ? 6.211 -39.219 -24.516 1 88.69 87 ASP A CA 1
ATOM 694 C C . ASP A 1 87 ? 5.176 -40 -23.703 1 88.69 87 ASP A C 1
ATOM 696 O O . ASP A 1 87 ? 5.094 -41.219 -23.828 1 88.69 87 ASP A O 1
ATOM 700 N N . LEU A 1 88 ? 4.402 -39.281 -22.953 1 9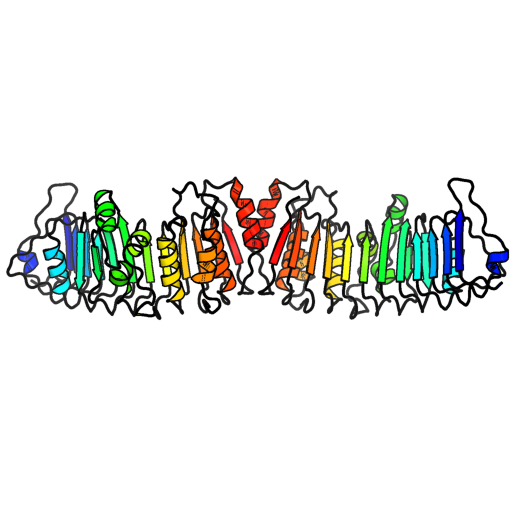1.38 88 LEU A N 1
ATOM 701 C CA . LEU A 1 88 ? 3.648 -39.938 -21.891 1 91.38 88 LEU A CA 1
ATOM 702 C C . LEU A 1 88 ? 2.156 -39.656 -22.016 1 91.38 88 LEU A C 1
ATOM 704 O O . LEU A 1 88 ? 1.735 -38.5 -21.984 1 91.38 88 LEU A O 1
ATOM 708 N N . ASN A 1 89 ? 1.385 -40.656 -22.266 1 93.62 89 ASN A N 1
ATOM 709 C CA . ASN A 1 89 ? -0.069 -40.594 -22.141 1 93.62 89 ASN A CA 1
ATOM 710 C C . ASN A 1 89 ? -0.55 -41.312 -20.875 1 93.62 89 ASN A C 1
ATOM 712 O O . ASN A 1 89 ? -0.307 -42.5 -20.703 1 93.62 89 ASN A O 1
ATOM 716 N N . ILE A 1 90 ? -1.221 -40.625 -20.016 1 95.44 90 ILE A N 1
ATOM 717 C CA . ILE A 1 90 ? -1.645 -41.188 -18.75 1 95.44 90 ILE A CA 1
ATOM 718 C C . ILE A 1 90 ? -3.154 -41.406 -18.75 1 95.44 90 ILE A C 1
ATOM 720 O O . ILE A 1 90 ? -3.932 -40.469 -18.891 1 95.44 90 ILE A O 1
ATOM 724 N N . CYS A 1 91 ? -3.551 -42.656 -18.688 1 95.56 91 CYS A N 1
ATOM 725 C CA . CYS A 1 91 ? -4.934 -43.062 -18.5 1 95.56 91 CYS A CA 1
ATOM 726 C C . CYS A 1 91 ? -5.094 -43.812 -17.172 1 95.56 91 CYS A C 1
ATOM 728 O O . CYS A 1 91 ? -4.848 -45.031 -17.109 1 95.56 91 CYS A O 1
ATOM 730 N N . ALA A 1 92 ? -5.438 -43.094 -16.188 1 96.5 92 ALA A N 1
ATOM 731 C CA . ALA A 1 92 ? -5.578 -43.625 -14.836 1 96.5 92 ALA A CA 1
ATOM 732 C C . ALA A 1 92 ? -6.762 -42.969 -14.117 1 96.5 92 ALA A C 1
ATOM 734 O O . ALA A 1 92 ? -6.594 -42.031 -13.359 1 96.5 92 ALA A O 1
ATOM 735 N N . PRO A 1 93 ? -7.918 -43.531 -14.211 1 96.88 93 PRO A N 1
ATOM 736 C CA . PRO A 1 93 ? -9.156 -42.906 -13.734 1 96.88 93 PRO A CA 1
ATOM 737 C C . PRO A 1 93 ? -9.188 -42.75 -12.219 1 96.88 93 PRO A C 1
ATOM 739 O O . PRO A 1 93 ? -9.898 -41.875 -11.711 1 96.88 93 PRO A O 1
ATOM 742 N N . GLU A 1 94 ? -8.422 -43.562 -11.477 1 97.94 94 GLU A N 1
ATOM 743 C CA . GLU A 1 94 ? -8.461 -43.5 -10.016 1 97.94 94 GLU A CA 1
ATOM 744 C C . GLU A 1 94 ? -7.301 -42.656 -9.477 1 97.94 94 GLU A C 1
ATOM 746 O O . GLU A 1 94 ? -7.16 -42.5 -8.258 1 97.94 94 GLU A O 1
ATOM 751 N N . LEU A 1 95 ? -6.527 -42.094 -10.359 1 98.31 95 LEU A N 1
ATOM 752 C CA . LEU A 1 95 ? -5.32 -41.375 -9.977 1 98.31 95 LEU A CA 1
ATOM 753 C C . LEU A 1 95 ? -5.668 -40.125 -9.203 1 98.31 95 LEU A C 1
ATOM 755 O O . LEU A 1 95 ? -6.508 -39.312 -9.641 1 98.31 95 LEU A O 1
ATOM 759 N N . LYS A 1 96 ? -5 -39.875 -8.008 1 98.75 96 LYS A N 1
ATOM 760 C CA . LYS A 1 96 ? -5.25 -38.719 -7.156 1 98.75 96 LYS A CA 1
ATOM 761 C C . LYS A 1 96 ? -4 -37.844 -7.031 1 98.75 96 LYS A C 1
ATOM 763 O O . LYS A 1 96 ? -4.098 -36.625 -6.926 1 98.75 96 LYS A O 1
ATOM 768 N N . TYR A 1 97 ? -2.846 -38.469 -7.035 1 98.75 97 TYR A N 1
ATOM 769 C CA . TYR A 1 97 ? -1.584 -37.781 -6.82 1 98.75 97 TYR A CA 1
ATOM 770 C C . TYR A 1 97 ? -0.594 -38.062 -7.941 1 98.75 97 TYR A C 1
ATOM 772 O O . TYR A 1 97 ? -0.265 -39.25 -8.188 1 98.75 97 TYR A O 1
ATOM 780 N N . LEU A 1 98 ? -0.115 -37.094 -8.594 1 98.56 98 LEU A N 1
ATOM 781 C CA . LEU A 1 98 ? 0.793 -37.25 -9.727 1 98.56 98 LEU A CA 1
ATOM 782 C C . LEU A 1 98 ? 2.066 -36.438 -9.523 1 98.56 98 LEU A C 1
ATOM 784 O O . LEU A 1 98 ? 2.002 -35.25 -9.289 1 98.56 98 LEU A O 1
ATOM 788 N N . TYR A 1 99 ? 3.168 -37.062 -9.555 1 98.44 99 TYR A N 1
ATOM 789 C CA . TYR A 1 99 ? 4.477 -36.406 -9.516 1 98.44 99 TYR A CA 1
ATOM 790 C C . TYR A 1 99 ? 5.305 -36.781 -10.734 1 98.44 99 TYR A C 1
ATOM 792 O O . TYR A 1 99 ? 5.574 -37.969 -10.977 1 98.44 99 TYR A O 1
ATOM 800 N N . LEU A 1 100 ? 5.695 -35.812 -11.531 1 97.56 100 LEU A N 1
ATOM 801 C CA . LEU A 1 100 ? 6.535 -36.031 -12.703 1 97.56 100 LEU A CA 1
ATOM 802 C C . LEU A 1 100 ? 7.785 -35.156 -12.641 1 97.56 100 LEU A C 1
ATOM 804 O O . LEU A 1 100 ? 7.707 -33.969 -12.32 1 97.56 100 LEU A O 1
ATOM 808 N N . GLU A 1 101 ? 8.891 -35.719 -12.914 1 97.12 101 GLU A N 1
ATOM 809 C CA . GLU A 1 101 ? 10.148 -34.969 -13.016 1 97.12 101 GLU A CA 1
ATOM 810 C C . GLU A 1 101 ? 11.047 -35.562 -14.102 1 97.12 101 GLU A C 1
ATOM 812 O O . GLU A 1 101 ? 11.406 -36.719 -14.047 1 97.12 101 GLU A O 1
ATOM 817 N N . GLY A 1 102 ? 11.344 -34.719 -15.086 1 96.12 102 GLY A N 1
ATOM 818 C CA . GLY A 1 102 ? 12.234 -35.188 -16.141 1 96.12 102 GLY A CA 1
ATOM 819 C C . GLY A 1 102 ? 12.055 -34.469 -17.453 1 96.12 102 GLY A C 1
ATOM 820 O O . GLY A 1 102 ? 11.516 -33.344 -17.484 1 96.12 102 GLY A O 1
ATOM 821 N N . GLU A 1 103 ? 12.68 -35.094 -18.547 1 93.5 103 GLU A N 1
ATOM 822 C CA . GLU A 1 103 ? 12.531 -34.594 -19.906 1 93.5 103 GLU A CA 1
ATOM 823 C C . GLU A 1 103 ? 11.344 -35.25 -20.609 1 93.5 103 GLU A C 1
ATOM 825 O O . GLU A 1 103 ? 11.383 -36.438 -20.922 1 93.5 103 GLU A O 1
ATOM 830 N N . PHE A 1 104 ? 10.359 -34.438 -20.828 1 91 104 PHE A N 1
ATOM 831 C CA . PHE A 1 104 ? 9.164 -34.969 -21.469 1 91 104 PHE A CA 1
ATOM 832 C C . PHE A 1 104 ? 8.961 -34.312 -22.828 1 91 104 PHE A C 1
ATOM 834 O O . PHE A 1 104 ? 9.031 -33.094 -22.953 1 91 104 PHE A O 1
ATOM 841 N N . LYS A 1 105 ? 8.773 -35.125 -23.844 1 88.25 105 LYS A N 1
ATOM 842 C CA . LYS A 1 105 ? 8.438 -34.625 -25.156 1 88.25 105 LYS A CA 1
ATOM 843 C C . LYS A 1 105 ? 6.957 -34.25 -25.25 1 88.25 105 LYS A C 1
ATOM 845 O O . LYS A 1 105 ? 6.594 -33.281 -25.938 1 88.25 105 LYS A O 1
ATOM 850 N N . ASP A 1 106 ? 6.219 -35.031 -24.562 1 90.44 106 ASP A N 1
ATOM 851 C CA . ASP A 1 106 ? 4.777 -34.781 -24.516 1 90.44 106 ASP A CA 1
ATOM 852 C C . ASP A 1 106 ? 4.156 -35.438 -23.281 1 90.44 106 ASP A C 1
ATOM 854 O O . ASP A 1 106 ? 4.605 -36.5 -22.828 1 90.44 106 ASP A O 1
ATOM 858 N N . ILE A 1 107 ? 3.238 -34.75 -22.672 1 93.19 107 ILE A N 1
ATOM 859 C CA . ILE A 1 107 ? 2.451 -35.281 -21.562 1 93.19 107 ILE A CA 1
ATOM 860 C C . ILE A 1 107 ? 0.963 -35.094 -21.844 1 93.19 107 ILE A C 1
ATOM 862 O O . ILE A 1 107 ? 0.513 -33.969 -22.078 1 93.19 107 ILE A O 1
ATOM 866 N N . HIS A 1 108 ? 0.256 -36.156 -21.891 1 94.81 108 HIS A N 1
ATOM 867 C CA . HIS A 1 108 ? -1.186 -36.094 -22.094 1 94.81 108 HIS A CA 1
ATOM 868 C C . HIS A 1 108 ? -1.939 -36.812 -20.984 1 94.81 108 HIS A C 1
ATOM 870 O O . HIS A 1 108 ? -1.788 -38.031 -20.828 1 94.81 108 HIS A O 1
ATOM 876 N N . LEU A 1 109 ? -2.689 -36.031 -20.203 1 95.69 109 LEU A N 1
ATOM 877 C CA . LEU A 1 109 ? -3.59 -36.625 -19.219 1 95.69 109 LEU A CA 1
ATOM 878 C C . LEU A 1 109 ? -4.934 -36.969 -19.844 1 95.69 109 LEU A C 1
ATOM 880 O O . LEU A 1 109 ? -5.859 -36.156 -19.844 1 95.69 109 LEU A O 1
ATOM 884 N N . GLU A 1 110 ? -5.117 -38.094 -20.281 1 92.31 110 GLU A N 1
ATOM 885 C CA . GLU A 1 110 ? -6.27 -38.5 -21.078 1 92.31 110 GLU A CA 1
ATOM 886 C C . GLU A 1 110 ? -7.48 -38.781 -20.188 1 92.31 110 GLU A C 1
ATOM 888 O O . GLU A 1 110 ? -8.609 -38.406 -20.531 1 92.31 110 GLU A O 1
ATOM 893 N N . SER A 1 111 ? -7.293 -39.469 -19.094 1 93.69 111 SER A N 1
ATOM 894 C CA . SER A 1 111 ? -8.359 -39.812 -18.156 1 93.69 111 SER A CA 1
ATOM 895 C C . SER A 1 111 ? -7.855 -39.844 -16.719 1 93.69 111 SER A C 1
ATOM 897 O O . SER A 1 111 ? -7.504 -40.906 -16.203 1 93.69 111 SER A O 1
ATOM 899 N N . THR A 1 112 ? -7.977 -38.688 -16.141 1 95.81 112 THR A N 1
ATOM 900 C CA . THR A 1 112 ? -7.586 -38.531 -14.734 1 95.81 112 THR A CA 1
ATOM 901 C C . THR A 1 112 ? -8.57 -37.656 -13.992 1 95.81 112 THR A C 1
ATOM 903 O O . THR A 1 112 ? -8.18 -36.594 -13.445 1 95.81 112 THR A O 1
ATOM 906 N N . PRO A 1 113 ? -9.828 -38 -13.938 1 95.94 113 PRO A N 1
ATOM 907 C CA . PRO A 1 113 ? -10.875 -37.125 -13.422 1 95.94 113 PRO A CA 1
ATOM 908 C C . PRO A 1 113 ? -10.766 -36.906 -11.914 1 95.94 113 PRO A C 1
ATOM 910 O O . PRO A 1 113 ? -11.336 -35.938 -11.383 1 95.94 113 PRO A O 1
ATOM 913 N N . LEU A 1 114 ? -10.008 -37.75 -11.18 1 98.06 114 LEU A N 1
ATOM 914 C CA . LEU A 1 114 ? -10 -37.688 -9.719 1 98.06 114 LEU A CA 1
ATOM 915 C C . LEU A 1 114 ? -8.711 -37.062 -9.211 1 98.06 114 LEU A C 1
ATOM 917 O O . LEU A 1 114 ? -8.469 -37 -8.008 1 98.06 114 LEU A O 1
ATOM 921 N N . LEU A 1 115 ? -7.93 -36.562 -10.133 1 98.19 115 LEU A N 1
ATOM 922 C CA . LEU A 1 115 ? -6.645 -35.969 -9.766 1 98.19 115 LEU A CA 1
ATOM 923 C C . LEU A 1 115 ? -6.832 -34.812 -8.805 1 98.19 115 LEU A C 1
ATOM 925 O O . LEU A 1 115 ? -7.59 -33.875 -9.094 1 98.19 115 LEU A O 1
ATOM 929 N N . VAL A 1 116 ? -6.141 -34.844 -7.664 1 98.75 116 VAL A N 1
ATOM 930 C CA . VAL A 1 116 ? -6.289 -33.844 -6.602 1 98.75 116 VAL A CA 1
ATOM 931 C C . VAL A 1 116 ? -5.043 -32.969 -6.543 1 98.75 116 VAL A C 1
ATOM 933 O O . VAL A 1 116 ? -5.141 -31.75 -6.332 1 98.75 116 VAL A O 1
ATOM 936 N N . SER A 1 117 ? -3.908 -33.625 -6.711 1 98.81 117 SER A N 1
ATOM 937 C CA . SER A 1 117 ? -2.645 -32.906 -6.598 1 98.81 117 SER A CA 1
ATOM 938 C C . SER A 1 117 ? -1.666 -33.312 -7.688 1 98.81 117 SER A C 1
ATOM 940 O O . SER A 1 117 ? -1.555 -34.5 -8 1 98.81 117 SER A O 1
ATOM 942 N N . MET A 1 118 ? -1.034 -32.375 -8.258 1 98.44 118 MET A N 1
ATOM 943 C CA . MET A 1 118 ? -0.048 -32.625 -9.305 1 98.44 118 MET A CA 1
ATOM 944 C C . MET A 1 118 ? 1.191 -31.75 -9.109 1 98.44 118 MET A C 1
ATOM 946 O O . MET A 1 118 ? 1.083 -30.578 -8.742 1 98.44 118 MET A O 1
ATOM 950 N N . SER A 1 119 ? 2.318 -32.281 -9.227 1 98.69 119 SER A N 1
ATOM 951 C CA . SER A 1 119 ? 3.611 -31.609 -9.195 1 98.69 119 SER A CA 1
ATOM 952 C C . SER A 1 119 ? 4.496 -32.062 -10.352 1 98.69 119 SER A C 1
ATOM 954 O O . SER A 1 119 ? 4.809 -33.25 -10.477 1 98.69 119 SER A O 1
ATOM 956 N N . ILE A 1 120 ? 4.902 -31.125 -11.211 1 98.06 120 ILE A N 1
ATOM 957 C CA . ILE A 1 120 ? 5.641 -31.484 -12.422 1 98.06 120 ILE A CA 1
ATOM 958 C C . ILE A 1 120 ? 6.891 -30.609 -12.539 1 98.06 120 ILE A C 1
ATOM 960 O O . ILE A 1 120 ? 6.809 -29.391 -12.453 1 98.06 120 ILE A O 1
ATOM 964 N N . ALA A 1 121 ? 8.023 -31.172 -12.594 1 97.44 121 ALA A N 1
ATOM 965 C CA . ALA A 1 121 ? 9.289 -30.516 -12.914 1 97.44 121 ALA A CA 1
ATOM 966 C C . ALA A 1 121 ? 9.758 -30.891 -14.32 1 97.44 121 ALA A C 1
ATOM 968 O O . ALA A 1 121 ? 10.125 -32.031 -14.57 1 97.44 121 ALA A O 1
ATOM 969 N N . MET A 1 122 ? 9.781 -29.906 -15.18 1 94.75 122 MET A N 1
ATOM 970 C CA . MET A 1 122 ? 10.086 -30.172 -16.578 1 94.75 122 MET A CA 1
ATOM 971 C C . MET A 1 122 ? 11.492 -29.688 -16.922 1 94.75 122 MET A C 1
ATOM 973 O O . MET A 1 122 ? 11.867 -28.562 -16.609 1 94.75 122 MET A O 1
ATOM 977 N N . TYR A 1 123 ? 12.172 -30.594 -17.453 1 94.06 123 TYR A N 1
ATOM 978 C CA . TYR A 1 123 ? 13.461 -30.25 -18.016 1 94.06 123 TYR A CA 1
ATOM 979 C C . TYR A 1 123 ? 13.383 -30.125 -19.531 1 94.06 123 TYR A C 1
ATOM 981 O O . TYR A 1 123 ? 12.688 -30.891 -20.188 1 94.06 123 TYR A O 1
ATOM 989 N N . MET A 1 124 ? 14.016 -29.125 -20.062 1 89.62 124 MET A N 1
ATOM 990 C CA . MET A 1 124 ? 13.977 -28.875 -21.516 1 89.62 124 MET A CA 1
ATOM 991 C C . MET A 1 124 ? 15.383 -28.828 -22.094 1 89.62 124 MET A C 1
ATOM 993 O O . MET A 1 124 ? 16.219 -28.031 -21.641 1 89.62 124 MET A O 1
ATOM 997 N N . THR A 1 125 ? 15.578 -29.75 -22.984 1 88.19 125 THR A N 1
ATOM 998 C CA . THR A 1 125 ? 16.812 -29.719 -23.766 1 88.19 125 THR A CA 1
ATOM 999 C C . THR A 1 125 ? 16.594 -29.031 -25.109 1 88.19 125 THR A C 1
ATOM 1001 O O . THR A 1 125 ? 15.453 -28.766 -25.5 1 88.19 125 THR A O 1
ATOM 1004 N N . ASP A 1 126 ? 17.688 -28.766 -25.844 1 87.06 126 ASP A N 1
ATOM 1005 C CA . ASP A 1 126 ? 17.578 -28.125 -27.156 1 87.06 126 ASP A CA 1
ATOM 1006 C C . ASP A 1 126 ? 16.734 -28.953 -28.109 1 87.06 126 ASP A C 1
ATOM 1008 O O . ASP A 1 126 ? 15.961 -28.422 -28.891 1 87.06 126 ASP A O 1
ATOM 1012 N N . ASP A 1 127 ? 16.938 -30.141 -28 1 85.56 127 ASP A N 1
ATOM 1013 C CA . ASP A 1 127 ? 16.203 -31.062 -28.859 1 85.56 127 ASP A CA 1
ATOM 1014 C C . ASP A 1 127 ? 14.703 -30.984 -28.578 1 85.56 127 ASP A C 1
ATOM 1016 O O . ASP A 1 127 ? 13.891 -30.969 -29.516 1 85.56 127 ASP A O 1
ATOM 1020 N N . ILE A 1 128 ? 14.359 -30.969 -27.375 1 84.88 128 ILE A N 1
ATOM 1021 C CA . ILE A 1 128 ? 12.961 -30.922 -26.969 1 84.88 128 ILE A CA 1
ATOM 1022 C C . ILE A 1 128 ? 12.367 -29.562 -27.344 1 84.88 128 ILE A C 1
ATOM 1024 O O . ILE A 1 128 ? 11.242 -29.5 -27.844 1 84.88 128 ILE A O 1
ATOM 1028 N N . ALA A 1 129 ? 13.125 -28.578 -27.125 1 83.81 129 ALA A N 1
ATOM 1029 C CA . ALA A 1 129 ? 12.68 -27.234 -27.5 1 83.81 129 ALA A CA 1
ATOM 1030 C C . ALA A 1 129 ? 12.359 -27.156 -28.984 1 83.81 129 ALA A C 1
ATOM 1032 O O . ALA A 1 129 ? 11.359 -26.562 -29.375 1 83.81 129 ALA A O 1
ATOM 1033 N N . GLU A 1 130 ? 13.234 -27.734 -29.766 1 83.88 130 GLU A N 1
ATOM 1034 C CA . GLU A 1 130 ? 13.023 -27.766 -31.219 1 83.88 130 GLU A CA 1
ATOM 1035 C C . GLU A 1 130 ? 11.758 -28.531 -31.578 1 83.88 130 GLU A C 1
ATOM 1037 O O . GLU A 1 130 ? 11.016 -28.141 -32.469 1 83.88 130 GLU A O 1
ATOM 1042 N N . HIS A 1 131 ? 11.617 -29.594 -30.844 1 83.31 131 HIS A N 1
ATOM 1043 C CA . HIS A 1 131 ? 10.414 -30.391 -31.062 1 83.31 131 HIS A CA 1
ATOM 1044 C C . HIS A 1 131 ? 9.156 -29.578 -30.781 1 83.31 131 HIS A C 1
ATOM 1046 O O . HIS A 1 131 ? 8.172 -29.672 -31.516 1 83.31 131 HIS A O 1
ATOM 1052 N N . PHE A 1 132 ? 9.102 -28.797 -29.844 1 82 132 PHE A N 1
ATOM 1053 C CA . PHE A 1 132 ? 7.949 -28.016 -29.406 1 82 132 PHE A CA 1
ATOM 1054 C C . PHE A 1 132 ? 7.621 -26.938 -30.438 1 82 132 PHE A C 1
ATOM 1056 O O . PHE A 1 132 ? 6.453 -26.594 -30.625 1 82 132 PHE A O 1
ATOM 1063 N N . GLU A 1 133 ? 8.633 -26.375 -31.031 1 77.56 133 GLU A N 1
ATOM 1064 C CA . GLU A 1 133 ? 8.422 -25.344 -32.062 1 77.56 133 GLU A CA 1
ATOM 1065 C C . GLU A 1 133 ? 7.547 -25.859 -33.188 1 77.56 133 GLU A C 1
ATOM 1067 O O . GLU A 1 133 ? 6.875 -25.078 -33.875 1 77.56 133 GLU A O 1
ATOM 1072 N N . GLN A 1 134 ? 7.574 -27.172 -33.312 1 77.88 134 GLN A N 1
ATOM 1073 C CA . GLN A 1 134 ? 6.875 -27.781 -34.438 1 77.88 134 GLN A CA 1
ATOM 1074 C C . GLN A 1 134 ? 5.508 -28.312 -34 1 77.88 134 GLN A C 1
ATOM 1076 O O . GLN A 1 134 ? 4.703 -28.719 -34.844 1 77.88 134 GLN A O 1
ATOM 1081 N N . SER A 1 135 ? 5.215 -28.219 -32.75 1 75.5 135 SER A N 1
ATOM 1082 C CA . SER A 1 135 ? 3.969 -28.781 -32.25 1 75.5 135 SER A CA 1
ATOM 1083 C C . SER A 1 135 ? 2.836 -27.766 -32.312 1 75.5 135 SER A C 1
ATOM 1085 O O . SER A 1 135 ? 3.053 -26.562 -32.062 1 75.5 135 SER A O 1
ATOM 1087 N N . SER A 1 136 ? 1.638 -28.188 -32.844 1 78.44 136 SER A N 1
ATOM 1088 C CA . SER A 1 136 ? 0.473 -27.312 -32.906 1 78.44 136 SER A CA 1
ATOM 1089 C C . SER A 1 136 ? -0.54 -27.641 -31.812 1 78.44 136 SER A C 1
ATOM 1091 O O . SER A 1 136 ? -1.449 -26.844 -31.547 1 78.44 136 SER A O 1
ATOM 1093 N N . SER A 1 137 ? -0.332 -28.672 -31.109 1 85.62 137 SER A N 1
ATOM 1094 C CA . SER A 1 137 ? -1.276 -29.062 -30.078 1 85.62 137 SER A CA 1
ATOM 1095 C C . SER A 1 137 ? -1.115 -28.188 -28.828 1 85.62 137 SER A C 1
ATOM 1097 O O . SER A 1 137 ? -0.022 -27.688 -28.547 1 85.62 137 SER A O 1
ATOM 1099 N N . CYS A 1 138 ? -2.217 -28 -28.141 1 91.62 138 CYS A N 1
ATOM 1100 C CA . CYS A 1 138 ? -2.229 -27.141 -26.953 1 91.62 138 CYS A CA 1
ATOM 1101 C C . CYS A 1 138 ? -1.818 -27.938 -25.719 1 91.62 138 CYS A C 1
ATOM 1103 O O . CYS A 1 138 ? -2.629 -28.656 -25.141 1 91.62 138 CYS A O 1
ATOM 1105 N N . ASN A 1 139 ? -0.624 -27.734 -25.297 1 94 139 ASN A N 1
ATOM 1106 C CA . ASN A 1 139 ? -0.102 -28.469 -24.156 1 94 139 ASN A CA 1
ATOM 1107 C C . ASN A 1 139 ? -0.866 -28.141 -22.875 1 94 139 ASN A C 1
ATOM 1109 O O . ASN A 1 139 ? -1.029 -28.984 -22 1 94 139 ASN A O 1
ATOM 1113 N N . PHE A 1 140 ? -1.393 -26.953 -22.812 1 95.62 140 PHE A N 1
ATOM 1114 C CA . PHE A 1 140 ? -2.205 -26.531 -21.688 1 95.62 140 PHE A CA 1
ATOM 1115 C C . PHE A 1 140 ? -3.416 -27.453 -21.516 1 95.62 140 PHE A C 1
ATOM 1117 O O . PHE A 1 140 ? -3.666 -27.969 -20.422 1 95.62 140 PHE A O 1
ATOM 1124 N N . LEU A 1 141 ? -4.043 -27.703 -22.562 1 94.94 141 LEU A N 1
ATOM 1125 C CA . LEU A 1 141 ? -5.25 -28.516 -22.516 1 94.94 141 LEU A CA 1
ATOM 1126 C C . LEU A 1 141 ? -4.902 -29.984 -22.312 1 94.94 141 LEU A C 1
ATOM 1128 O O . LEU A 1 141 ? -5.648 -30.719 -21.672 1 94.94 141 LEU A O 1
ATOM 1132 N N . LYS A 1 142 ? -3.805 -30.344 -22.906 1 94.06 142 LYS A N 1
ATOM 1133 C CA . LYS A 1 142 ? -3.377 -31.719 -22.734 1 94.06 142 LYS A CA 1
ATOM 1134 C C . LYS A 1 142 ? -3.176 -32.062 -21.266 1 94.06 142 LYS A C 1
ATOM 1136 O O . LYS A 1 142 ? -3.469 -33.188 -20.844 1 94.06 142 LYS A O 1
ATOM 1141 N N . ILE A 1 143 ? -2.703 -31.141 -20.5 1 95.94 143 ILE A N 1
ATOM 1142 C CA . ILE A 1 143 ? -2.359 -31.406 -19.109 1 95.94 143 ILE A CA 1
ATOM 1143 C C . ILE A 1 143 ? -3.516 -30.984 -18.203 1 95.94 143 ILE A C 1
ATOM 1145 O O . ILE A 1 143 ? -3.922 -31.75 -17.312 1 95.94 143 ILE A O 1
ATOM 1149 N N . LEU A 1 144 ? -4.109 -29.766 -18.469 1 95.88 144 LEU A N 1
ATOM 1150 C CA . LEU A 1 144 ? -5.012 -29.172 -17.484 1 95.88 144 LEU A CA 1
ATOM 1151 C C . LEU A 1 144 ? -6.449 -29.188 -18 1 95.88 144 LEU A C 1
ATOM 1153 O O . LEU A 1 144 ? -7.352 -28.688 -17.328 1 95.88 144 LEU A O 1
ATOM 1157 N N . GLY A 1 145 ? -6.695 -29.766 -19.094 1 92.75 145 GLY A N 1
ATOM 1158 C CA . GLY A 1 145 ? -8.023 -29.75 -19.688 1 92.75 145 GLY A CA 1
ATOM 1159 C C . GLY A 1 145 ? -8.984 -30.734 -19.031 1 92.75 145 GLY A C 1
ATOM 1160 O O . GLY A 1 145 ? -10.195 -30.609 -19.188 1 92.75 145 GLY A O 1
ATOM 1161 N N . GLY A 1 146 ? -8.469 -31.75 -18.328 1 89.38 146 GLY A N 1
ATOM 1162 C CA . GLY A 1 146 ? -9.344 -32.781 -17.781 1 89.38 146 GLY A CA 1
ATOM 1163 C C . GLY A 1 146 ? -9.055 -33.094 -16.328 1 89.38 146 GLY A C 1
ATOM 1164 O O . GLY A 1 146 ? -9.016 -34.25 -15.938 1 89.38 146 GLY A O 1
ATOM 1165 N N . VAL A 1 147 ? -8.922 -31.984 -15.578 1 95.38 147 VAL A N 1
ATOM 1166 C CA . VAL A 1 147 ? -8.609 -32.219 -14.172 1 95.38 147 VAL A CA 1
ATOM 1167 C C . VAL A 1 147 ? -9.594 -31.469 -13.297 1 95.38 147 VAL A C 1
ATOM 1169 O O . VAL A 1 147 ? -9.203 -30.594 -12.523 1 95.38 147 VAL A O 1
ATOM 1172 N N . PRO A 1 148 ? -10.844 -31.766 -13.234 1 95.06 148 PRO A N 1
ATOM 1173 C CA . PRO A 1 148 ? -11.891 -31 -12.562 1 95.06 148 PRO A CA 1
ATOM 1174 C C . PRO A 1 148 ? -11.742 -31 -11.039 1 95.06 148 PRO A C 1
ATOM 1176 O O . PRO A 1 148 ? -12.266 -30.109 -10.359 1 95.06 148 PRO A O 1
ATOM 1179 N N . HIS A 1 149 ? -11.016 -31.953 -10.492 1 97.56 149 HIS A N 1
ATOM 1180 C CA . HIS A 1 149 ? -10.953 -32.062 -9.039 1 97.56 149 HIS A CA 1
ATOM 1181 C C . HIS A 1 149 ? -9.602 -31.609 -8.5 1 97.56 149 HIS A C 1
ATOM 1183 O O . HIS A 1 149 ? -9.312 -31.781 -7.316 1 97.56 149 HIS A O 1
ATOM 1189 N N . LEU A 1 150 ? -8.82 -31.047 -9.375 1 98.44 150 LEU A N 1
ATOM 1190 C CA . LEU A 1 150 ? -7.48 -30.625 -8.969 1 98.44 150 LEU A CA 1
ATOM 1191 C C . LEU A 1 150 ? -7.543 -29.562 -7.875 1 98.44 150 LEU A C 1
ATOM 1193 O O . LEU A 1 150 ? -8.281 -28.594 -8 1 98.44 150 LEU A O 1
ATOM 1197 N N . GLU A 1 151 ? -6.809 -29.766 -6.793 1 98.88 151 GLU A N 1
ATOM 1198 C CA . GLU A 1 151 ? -6.809 -28.844 -5.66 1 98.88 151 GLU A CA 1
ATOM 1199 C C . GLU A 1 151 ? -5.469 -28.125 -5.535 1 98.88 151 GLU A C 1
ATOM 1201 O O . GLU A 1 151 ? -5.395 -27.031 -4.977 1 98.88 151 GLU A O 1
ATOM 1206 N N . LYS A 1 152 ? -4.465 -28.797 -5.957 1 98.94 152 LYS A N 1
ATOM 1207 C CA . LYS A 1 152 ? -3.121 -28.234 -5.836 1 98.94 152 LYS A CA 1
ATOM 1208 C C . LYS A 1 152 ? -2.295 -28.516 -7.09 1 98.94 152 LYS A C 1
ATOM 1210 O O . LYS A 1 152 ? -2.193 -29.672 -7.527 1 98.94 152 LYS A O 1
ATOM 1215 N N . LEU A 1 153 ? -1.751 -27.484 -7.688 1 98.88 153 LEU A N 1
ATOM 1216 C CA . LEU A 1 153 ? -0.879 -27.578 -8.852 1 98.88 153 LEU A CA 1
ATOM 1217 C C . LEU A 1 153 ? 0.481 -26.953 -8.562 1 98.88 153 LEU A C 1
ATOM 1219 O O . LEU A 1 153 ? 0.56 -25.781 -8.172 1 98.88 153 LEU A O 1
ATOM 1223 N N . VAL A 1 154 ? 1.532 -27.703 -8.727 1 98.88 154 VAL A N 1
ATOM 1224 C CA . VAL A 1 154 ? 2.889 -27.188 -8.555 1 98.88 154 VAL A CA 1
ATOM 1225 C C . VAL A 1 154 ? 3.693 -27.438 -9.828 1 98.88 154 VAL A C 1
ATOM 1227 O O . VAL A 1 154 ? 3.775 -28.562 -10.312 1 98.88 154 VAL A O 1
ATOM 1230 N N . GLY A 1 155 ? 4.23 -26.438 -10.414 1 98.62 155 GLY A N 1
ATOM 1231 C CA . GLY A 1 155 ? 5.059 -26.516 -11.602 1 98.62 155 GLY A CA 1
ATOM 1232 C C . GLY A 1 155 ? 6.453 -25.953 -11.398 1 98.62 155 GLY A C 1
ATOM 1233 O O . GLY A 1 155 ? 6.617 -24.875 -10.836 1 98.62 155 GLY A O 1
ATOM 1234 N N . TYR A 1 156 ? 7.438 -26.672 -11.852 1 97.75 156 TYR A N 1
ATOM 1235 C CA . TYR A 1 156 ? 8.828 -26.266 -11.664 1 97.75 156 TYR A CA 1
ATOM 1236 C C . TYR A 1 156 ? 9.531 -26.109 -13.008 1 97.75 156 TYR A C 1
ATOM 1238 O O . TYR A 1 156 ? 9.117 -26.719 -14 1 97.75 156 TYR A O 1
ATOM 1246 N N . ILE A 1 157 ? 10.547 -25.203 -13 1 95.31 157 ILE A N 1
ATOM 1247 C CA . ILE A 1 157 ? 11.523 -25.078 -14.078 1 95.31 157 ILE A CA 1
ATOM 1248 C C . ILE A 1 157 ? 10.828 -24.641 -15.359 1 95.31 157 ILE A C 1
ATOM 1250 O O . ILE A 1 157 ? 10.383 -23.484 -15.469 1 95.31 157 ILE A O 1
ATOM 1254 N N . TYR A 1 158 ? 10.648 -25.656 -16.391 1 95 158 TYR A N 1
ATOM 1255 C CA . TYR A 1 158 ? 10.125 -25.234 -17.688 1 95 158 TYR A CA 1
ATOM 1256 C C . TYR A 1 158 ? 8.656 -25.625 -17.828 1 95 158 TYR A C 1
ATOM 1258 O O . TYR A 1 158 ? 8.133 -25.688 -18.953 1 95 158 TYR A O 1
ATOM 1266 N N . PHE A 1 159 ? 8.078 -25.875 -16.766 1 97.19 159 PHE A N 1
ATOM 1267 C CA . PHE A 1 159 ? 6.695 -26.328 -16.812 1 97.19 159 PHE A CA 1
ATOM 1268 C C . PHE A 1 159 ? 5.793 -25.281 -17.438 1 97.19 159 PHE A C 1
ATOM 1270 O O . PHE A 1 159 ? 5.004 -25.578 -18.328 1 97.19 159 PHE A O 1
ATOM 1277 N N . THR A 1 160 ? 5.824 -24.016 -16.953 1 96.75 160 THR A N 1
ATOM 1278 C CA . THR A 1 160 ? 4.988 -22.953 -17.5 1 96.75 160 THR A CA 1
ATOM 1279 C C . THR A 1 160 ? 5.277 -22.75 -18.984 1 96.75 160 THR A C 1
ATOM 1281 O O . THR A 1 160 ? 4.355 -22.562 -19.781 1 96.75 160 THR A O 1
ATOM 1284 N N . LYS A 1 161 ? 6.52 -22.797 -19.312 1 94.56 161 LYS A N 1
ATOM 1285 C CA . LYS A 1 161 ? 6.891 -22.719 -20.719 1 94.56 161 LYS A CA 1
ATOM 1286 C C . LYS A 1 161 ? 6.227 -23.828 -21.531 1 94.56 161 LYS A C 1
ATOM 1288 O O . LYS A 1 161 ? 5.664 -23.578 -22.594 1 94.56 161 LYS A O 1
ATOM 1293 N N . TYR A 1 162 ? 6.312 -24.969 -21 1 95.12 162 TYR A N 1
ATOM 1294 C CA . TYR A 1 162 ? 5.699 -26.109 -21.672 1 95.12 162 TYR A CA 1
ATOM 1295 C C . TYR A 1 162 ? 4.207 -25.875 -21.891 1 95.12 162 TYR A C 1
ATOM 1297 O O . TYR A 1 162 ? 3.688 -26.125 -22.984 1 95.12 162 TYR A O 1
ATOM 1305 N N . LEU A 1 163 ? 3.502 -25.391 -20.906 1 95.31 163 LEU A N 1
ATOM 1306 C CA . LEU A 1 163 ? 2.068 -25.141 -21 1 95.31 163 LEU A CA 1
ATOM 1307 C C . LEU A 1 163 ? 1.774 -24.094 -22.078 1 95.31 163 LEU A C 1
ATOM 1309 O O . LEU A 1 163 ? 0.677 -24.062 -22.641 1 95.31 163 LEU A O 1
ATOM 1313 N N . SER A 1 164 ? 2.703 -23.266 -22.312 1 94.19 164 SER A N 1
ATOM 1314 C CA . SER A 1 164 ? 2.49 -22.141 -23.219 1 94.19 164 SER A CA 1
ATOM 1315 C C . SER A 1 164 ? 2.629 -22.562 -24.672 1 94.19 164 SER A C 1
ATOM 1317 O O . SER A 1 164 ? 2.314 -21.797 -25.578 1 94.19 164 SER A O 1
ATOM 1319 N N . ILE A 1 165 ? 3.104 -23.734 -24.859 1 93.25 165 ILE A N 1
ATOM 1320 C CA . ILE A 1 165 ? 3.33 -24.234 -26.219 1 93.25 165 ILE A CA 1
ATOM 1321 C C . ILE A 1 165 ? 2.01 -24.688 -26.828 1 93.25 165 ILE A C 1
ATOM 1323 O O . ILE A 1 165 ? 1.217 -25.359 -26.156 1 93.25 165 ILE A O 1
ATOM 1327 N N . GLY A 1 166 ? 1.891 -24.344 -28.141 1 89.88 166 GLY A N 1
ATOM 1328 C CA . GLY A 1 166 ? 0.68 -24.719 -28.844 1 89.88 166 GLY A CA 1
ATOM 1329 C C . GLY A 1 166 ? -0.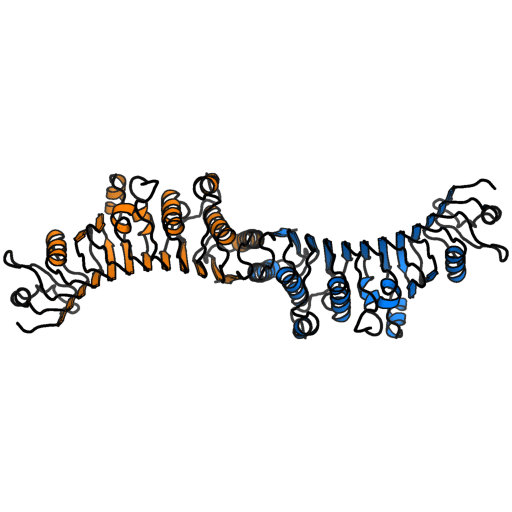28 -23.562 -29.047 1 89.88 166 GLY A C 1
ATOM 1330 O O . GLY A 1 166 ? 0.028 -22.438 -28.688 1 89.88 166 GLY A O 1
ATOM 1331 N N . ASP A 1 167 ? -1.312 -23.891 -29.609 1 86.38 167 ASP A N 1
ATOM 1332 C CA . ASP A 1 167 ? -2.314 -22.875 -29.906 1 86.38 167 ASP A CA 1
ATOM 1333 C C . ASP A 1 167 ? -3.096 -22.5 -28.656 1 86.38 167 ASP A C 1
ATOM 1335 O O . ASP A 1 167 ? -3.418 -23.359 -27.828 1 86.38 167 ASP A O 1
ATOM 1339 N N . ASP A 1 168 ? -3.348 -21.281 -28.547 1 81.81 168 ASP A N 1
ATOM 1340 C CA . ASP A 1 168 ? -4.184 -20.797 -27.453 1 81.81 168 ASP A CA 1
ATOM 1341 C C . ASP A 1 168 ? -5.609 -21.344 -27.562 1 81.81 168 ASP A C 1
ATOM 1343 O O . ASP A 1 168 ? -6.266 -21.156 -28.594 1 81.81 168 ASP A O 1
ATOM 1347 N N . PRO A 1 169 ? -5.977 -21.906 -26.547 1 79.81 169 PRO A N 1
ATOM 1348 C CA . PRO A 1 169 ? -7.328 -22.469 -26.641 1 79.81 169 PRO A CA 1
ATOM 1349 C C . PRO A 1 169 ? -8.414 -21.406 -26.516 1 79.81 169 PRO A C 1
ATOM 1351 O O . PRO A 1 169 ? -9.578 -21.656 -26.844 1 79.81 169 PRO A O 1
ATOM 1354 N N . GLY A 1 170 ? -8.047 -20.125 -26.203 1 79.12 170 GLY A N 1
ATOM 1355 C CA . GLY A 1 170 ? -9.047 -19.125 -25.922 1 79.12 170 GLY A CA 1
ATOM 1356 C C . GLY A 1 170 ? -9.844 -19.406 -24.656 1 79.12 170 GLY A C 1
ATOM 1357 O O . GLY A 1 170 ? -9.297 -19.328 -23.547 1 79.12 170 GLY A O 1
ATOM 1358 N N . ARG A 1 171 ? -11.102 -19.938 -24.828 1 82.56 171 ARG A N 1
ATOM 1359 C CA . ARG A 1 171 ? -11.938 -20.281 -23.688 1 82.56 171 ARG A CA 1
ATOM 1360 C C . ARG A 1 171 ? -11.609 -21.688 -23.172 1 82.56 171 ARG A C 1
ATOM 1362 O O . ARG A 1 171 ? -11.484 -22.625 -23.953 1 82.56 171 ARG A O 1
ATOM 1369 N N . LEU A 1 172 ? -11.383 -21.828 -21.953 1 87 172 LEU A N 1
ATOM 1370 C CA . LEU A 1 172 ? -11.039 -23.109 -21.344 1 87 172 LEU A CA 1
ATOM 1371 C C . LEU A 1 172 ? -12.289 -23.953 -21.141 1 87 172 LEU A C 1
ATOM 1373 O O . LEU A 1 172 ? -13.344 -23.438 -20.781 1 87 172 LEU A O 1
ATOM 1377 N N . PRO A 1 173 ? -12.172 -25.172 -21.391 1 84.25 173 PRO A N 1
ATOM 1378 C CA . PRO A 1 173 ? -13.312 -26.094 -21.312 1 84.25 173 PRO A CA 1
ATOM 1379 C C . PRO A 1 173 ? -13.734 -26.375 -19.859 1 84.25 173 PRO A C 1
ATOM 1381 O O . PRO A 1 173 ? -14.836 -26.875 -19.625 1 84.25 173 PRO A O 1
ATOM 1384 N N . ILE A 1 174 ? -12.922 -26.047 -19 1 88.5 174 ILE A N 1
ATOM 1385 C CA . ILE A 1 174 ? -13.297 -26.328 -17.609 1 88.5 174 ILE A CA 1
ATOM 1386 C C . ILE A 1 174 ? -12.945 -25.125 -16.734 1 88.5 174 ILE A C 1
ATOM 1388 O O . ILE A 1 174 ? -12.062 -24.328 -17.078 1 88.5 174 ILE A O 1
ATOM 1392 N N . THR A 1 175 ? -13.719 -25.016 -15.656 1 93.81 175 THR A N 1
ATOM 1393 C CA . THR A 1 175 ? -13.383 -24.141 -14.539 1 93.81 175 THR A CA 1
ATOM 1394 C C . THR A 1 175 ? -12.773 -24.938 -13.391 1 93.81 175 THR A C 1
ATOM 1396 O O . THR A 1 175 ? -13.281 -26 -13.016 1 93.81 175 THR A O 1
ATOM 1399 N N . TYR A 1 176 ? -11.656 -24.516 -12.914 1 96.25 176 TYR A N 1
ATOM 1400 C CA . TYR A 1 176 ? -10.969 -25.219 -11.836 1 96.25 176 TYR A CA 1
ATOM 1401 C C . TYR A 1 176 ? -11.57 -24.859 -10.484 1 96.25 176 TYR A C 1
ATOM 1403 O O . TYR A 1 176 ? -10.938 -24.156 -9.68 1 96.25 176 TYR A O 1
ATOM 1411 N N . ASN A 1 177 ? -12.703 -25.422 -10.141 1 97.25 177 ASN A N 1
ATOM 1412 C CA . ASN A 1 177 ? -13.508 -25.031 -8.984 1 97.25 177 ASN A CA 1
ATOM 1413 C C . ASN A 1 177 ? -12.875 -25.5 -7.684 1 97.25 177 ASN A C 1
ATOM 1415 O O . ASN A 1 177 ? -13.156 -24.953 -6.613 1 97.25 177 ASN A O 1
ATOM 1419 N N . HIS A 1 178 ? -12.031 -26.516 -7.855 1 98.25 178 HIS A N 1
ATOM 1420 C CA . HIS A 1 178 ? -11.477 -27.062 -6.629 1 98.25 178 HIS A CA 1
ATOM 1421 C C . HIS A 1 178 ? -10.031 -26.641 -6.426 1 98.25 178 HIS A C 1
ATOM 1423 O O . HIS A 1 178 ? -9.422 -26.938 -5.402 1 98.25 178 HIS A O 1
ATOM 1429 N N . LEU A 1 179 ? -9.508 -25.953 -7.336 1 98.31 179 LEU A N 1
ATOM 1430 C CA . LEU A 1 179 ? -8.109 -25.562 -7.281 1 98.31 179 LEU A CA 1
ATOM 1431 C C . LEU A 1 179 ? -7.891 -24.469 -6.238 1 98.31 179 LEU A C 1
ATOM 1433 O O . LEU A 1 179 ? -8.391 -23.344 -6.391 1 98.31 179 LEU A O 1
ATOM 1437 N N . LYS A 1 180 ? -7.133 -24.781 -5.172 1 98.75 180 LYS A N 1
ATOM 1438 C CA . LYS A 1 180 ? -6.945 -23.875 -4.039 1 98.75 180 LYS A CA 1
ATOM 1439 C C . LYS A 1 180 ? -5.527 -23.328 -4 1 98.75 180 LYS A C 1
ATOM 1441 O O . LYS A 1 180 ? -5.297 -22.219 -3.498 1 98.75 180 LYS A O 1
ATOM 1446 N N . VAL A 1 181 ? -4.625 -24.109 -4.508 1 98.88 181 VAL A N 1
ATOM 1447 C CA . VAL A 1 181 ? -3.223 -23.719 -4.41 1 98.88 181 VAL A CA 1
ATOM 1448 C C . VAL A 1 181 ? -2.551 -23.859 -5.773 1 98.88 181 VAL A C 1
ATOM 1450 O O . VAL A 1 181 ? -2.643 -24.922 -6.41 1 98.88 181 VAL A O 1
ATOM 1453 N N . ILE A 1 182 ? -1.891 -22.859 -6.254 1 98.88 182 ILE A N 1
ATOM 1454 C CA . ILE A 1 182 ? -1.073 -22.891 -7.461 1 98.88 182 ILE A CA 1
ATOM 1455 C C . ILE A 1 182 ? 0.337 -22.406 -7.145 1 98.88 182 ILE A C 1
ATOM 1457 O O . ILE A 1 182 ? 0.509 -21.328 -6.562 1 98.88 182 ILE A O 1
ATOM 1461 N N . GLU A 1 183 ? 1.302 -23.141 -7.402 1 98.88 183 GLU A N 1
ATOM 1462 C CA . GLU A 1 183 ? 2.703 -22.734 -7.32 1 98.88 183 GLU A CA 1
ATOM 1463 C C . GLU A 1 183 ? 3.406 -22.906 -8.664 1 98.88 183 GLU A C 1
ATOM 1465 O O . GLU A 1 183 ? 3.451 -24.016 -9.211 1 98.88 183 GLU A O 1
ATOM 1470 N N . LEU A 1 184 ? 3.914 -21.875 -9.211 1 98.69 184 LEU A N 1
ATOM 1471 C CA . LEU A 1 184 ? 4.668 -21.906 -10.461 1 98.69 184 LEU A CA 1
ATOM 1472 C C . LEU A 1 184 ? 6.055 -21.297 -10.273 1 98.69 184 LEU A C 1
ATOM 1474 O O . LEU A 1 184 ? 6.18 -20.141 -9.852 1 98.69 184 LEU A O 1
ATOM 1478 N N . TYR A 1 185 ? 7.039 -22.047 -10.602 1 97.5 185 TYR A N 1
ATOM 1479 C CA . TYR A 1 185 ? 8.406 -21.578 -10.398 1 97.5 185 TYR A CA 1
ATOM 1480 C C . TYR A 1 185 ? 9.117 -21.359 -11.727 1 97.5 185 TYR A C 1
ATOM 1482 O O . TYR A 1 185 ? 8.859 -22.078 -12.695 1 97.5 185 TYR A O 1
ATOM 1490 N N . GLN A 1 186 ? 9.922 -20.328 -11.75 1 95.44 186 GLN A N 1
ATOM 1491 C CA . GLN A 1 186 ? 10.727 -19.953 -12.906 1 95.44 186 GLN A CA 1
ATOM 1492 C C . GLN A 1 186 ? 9.852 -19.516 -14.078 1 95.44 186 GLN A C 1
ATOM 1494 O O . GLN A 1 186 ? 10.055 -19.969 -15.211 1 95.44 186 GLN A O 1
ATOM 1499 N N . VAL A 1 187 ? 8.914 -18.734 -13.797 1 96.62 187 VAL A N 1
ATOM 1500 C CA . VAL A 1 187 ? 8.055 -18.156 -14.82 1 96.62 187 VAL A CA 1
ATOM 1501 C C . VAL A 1 187 ? 8.789 -17.031 -15.531 1 96.62 187 VAL A C 1
ATOM 1503 O O . VAL A 1 187 ? 9.406 -16.172 -14.891 1 96.62 187 VAL A O 1
ATOM 1506 N N . SER A 1 188 ? 8.75 -17.031 -16.844 1 94.19 188 SER A N 1
ATOM 1507 C CA . SER A 1 188 ? 9.359 -15.945 -17.609 1 94.19 188 SER A CA 1
ATOM 1508 C C . SER A 1 188 ? 8.352 -14.828 -17.875 1 94.19 188 SER A C 1
ATOM 1510 O O . SER A 1 188 ? 7.406 -15.008 -18.641 1 94.19 188 SER A O 1
ATOM 1512 N N . PHE A 1 189 ? 8.641 -13.68 -17.375 1 92.38 189 PHE A N 1
ATOM 1513 C CA . PHE A 1 189 ? 7.758 -12.539 -17.594 1 92.38 189 PHE A CA 1
ATOM 1514 C C . PHE A 1 189 ? 8.156 -11.766 -18.828 1 92.38 189 PHE A C 1
ATOM 1516 O O . PHE A 1 189 ? 7.621 -10.688 -19.109 1 92.38 189 PHE A O 1
ATOM 1523 N N . GLU A 1 190 ? 9.062 -12.273 -19.547 1 89.56 190 GLU A N 1
ATOM 1524 C CA . GLU A 1 190 ? 9.422 -11.734 -20.859 1 89.56 190 GLU A CA 1
ATOM 1525 C C . GLU A 1 190 ? 8.68 -12.461 -21.984 1 89.56 190 GLU A C 1
ATOM 1527 O O . GLU A 1 190 ? 8.672 -12.008 -23.125 1 89.56 190 GLU A O 1
ATOM 1532 N N . ASP A 1 191 ? 8.133 -13.523 -21.625 1 91.31 191 ASP A N 1
ATOM 1533 C CA . ASP A 1 191 ? 7.383 -14.344 -22.578 1 91.31 191 ASP A CA 1
ATOM 1534 C C . ASP A 1 191 ? 5.879 -14.156 -22.391 1 91.31 191 ASP A C 1
ATOM 1536 O O . ASP A 1 191 ? 5.293 -14.672 -21.438 1 91.31 191 ASP A O 1
ATOM 1540 N N . MET A 1 192 ? 5.32 -13.555 -23.359 1 91.06 192 MET A N 1
ATOM 1541 C CA . MET A 1 192 ? 3.904 -13.211 -23.25 1 91.06 192 MET A CA 1
ATOM 1542 C C . MET A 1 192 ? 3.041 -14.469 -23.203 1 91.06 192 MET A C 1
ATOM 1544 O O . MET A 1 192 ? 1.98 -14.477 -22.578 1 91.06 192 MET A O 1
ATOM 1548 N N . LYS A 1 193 ? 3.469 -15.461 -23.859 1 92.19 193 LYS A N 1
ATOM 1549 C CA . LYS A 1 193 ? 2.697 -16.703 -23.844 1 92.19 193 LYS A CA 1
ATOM 1550 C C . LYS A 1 193 ? 2.688 -17.328 -22.453 1 92.19 193 LYS A C 1
ATOM 1552 O O . LYS A 1 193 ? 1.675 -17.891 -22.031 1 92.19 193 LYS A O 1
ATOM 1557 N N . GLU A 1 194 ? 3.775 -17.297 -21.797 1 94.44 194 GLU A N 1
ATOM 1558 C CA . GLU A 1 194 ? 3.824 -17.797 -20.438 1 94.44 194 GLU A CA 1
ATOM 1559 C C . GLU A 1 194 ? 2.932 -16.984 -19.516 1 94.44 194 GLU A C 1
ATOM 1561 O O . GLU A 1 194 ? 2.234 -17.531 -18.656 1 94.44 194 GLU A O 1
ATOM 1566 N N . ILE A 1 195 ? 3.027 -15.688 -19.688 1 94.38 195 ILE A N 1
ATOM 1567 C CA . ILE A 1 195 ? 2.191 -14.805 -18.875 1 94.38 195 ILE A CA 1
ATOM 1568 C C . ILE A 1 195 ? 0.72 -15.156 -19.094 1 94.38 195 ILE A C 1
ATOM 1570 O O . ILE A 1 195 ? -0.048 -15.219 -18.125 1 94.38 195 ILE A O 1
ATOM 1574 N N . LEU A 1 196 ? 0.386 -15.336 -20.312 1 93.94 196 LEU A N 1
ATOM 1575 C CA . LEU A 1 196 ? -0.992 -15.688 -20.641 1 93.94 196 LEU A CA 1
ATOM 1576 C C . LEU A 1 196 ? -1.406 -16.984 -19.938 1 93.94 196 LEU A C 1
ATOM 1578 O O . LEU A 1 196 ? -2.535 -17.094 -19.453 1 93.94 196 LEU A O 1
ATOM 1582 N N . VAL A 1 197 ? -0.492 -17.938 -19.891 1 94.81 197 VAL A N 1
ATOM 1583 C CA . VAL A 1 197 ? -0.752 -19.203 -19.188 1 94.81 197 VAL A CA 1
ATOM 1584 C C . VAL A 1 197 ? -1.111 -18.906 -17.734 1 94.81 197 VAL A C 1
ATOM 1586 O O . VAL A 1 197 ? -2.104 -19.422 -17.219 1 94.81 197 VAL A O 1
ATOM 1589 N N . VAL A 1 198 ? -0.354 -18.078 -17.109 1 95.56 198 VAL A N 1
ATOM 1590 C CA . VAL A 1 198 ? -0.565 -17.734 -15.703 1 95.56 198 VAL A CA 1
ATOM 1591 C C . VAL A 1 198 ? -1.935 -17.078 -15.531 1 95.56 198 VAL A C 1
ATOM 1593 O O . VAL A 1 198 ? -2.717 -17.484 -14.672 1 95.56 198 VAL A O 1
ATOM 1596 N N . ILE A 1 199 ? -2.24 -16.188 -16.391 1 94 199 ILE A N 1
ATOM 1597 C CA . ILE A 1 199 ? -3.492 -15.445 -16.312 1 94 199 ILE A CA 1
ATOM 1598 C C . ILE A 1 199 ? -4.672 -16.391 -16.5 1 94 199 ILE A C 1
ATOM 1600 O O . ILE A 1 199 ? -5.629 -16.359 -15.727 1 94 199 ILE A O 1
ATOM 1604 N N . ARG A 1 200 ? -4.574 -17.266 -17.5 1 92.25 200 ARG A N 1
ATOM 1605 C CA . ARG A 1 200 ? -5.645 -18.219 -17.766 1 92.25 200 ARG A CA 1
ATOM 1606 C C . ARG A 1 200 ? -5.855 -19.141 -16.578 1 92.25 200 ARG A C 1
ATOM 1608 O O . ARG A 1 200 ? -6.996 -19.453 -16.219 1 92.25 200 ARG A O 1
ATOM 1615 N N . LEU A 1 201 ? -4.797 -19.578 -16.047 1 94.44 201 LEU A N 1
ATOM 1616 C CA . LEU A 1 201 ? -4.859 -20.5 -14.914 1 94.44 201 LEU A CA 1
ATOM 1617 C C . LEU A 1 201 ? -5.543 -19.844 -13.711 1 94.44 201 LEU A C 1
ATOM 1619 O O . LEU A 1 201 ? -6.496 -20.391 -13.164 1 94.44 201 LEU A O 1
ATOM 1623 N N . ILE A 1 202 ? -5.133 -18.656 -13.359 1 95.19 202 ILE A N 1
ATOM 1624 C CA . ILE A 1 202 ? -5.617 -18.062 -12.117 1 95.19 202 ILE A CA 1
ATOM 1625 C C . ILE A 1 202 ? -7.031 -17.516 -12.328 1 95.19 202 ILE A C 1
ATOM 1627 O O . ILE A 1 202 ? -7.863 -17.562 -11.414 1 95.19 202 ILE A O 1
ATOM 1631 N N . THR A 1 203 ? -7.379 -17.016 -13.516 1 93.31 203 THR A N 1
ATOM 1632 C CA . THR A 1 203 ? -8.703 -16.453 -13.758 1 93.31 203 THR A CA 1
ATOM 1633 C C . THR A 1 203 ? -9.75 -17.562 -13.883 1 93.31 203 THR A C 1
ATOM 1635 O O . THR A 1 203 ? -10.945 -17.312 -13.781 1 93.31 203 THR A O 1
ATOM 1638 N N . ASN A 1 204 ? -9.312 -18.766 -14.07 1 93.81 204 ASN A N 1
ATOM 1639 C CA . ASN A 1 204 ? -10.234 -19.891 -14.148 1 93.81 204 ASN A CA 1
ATOM 1640 C C . ASN A 1 204 ? -10.266 -20.688 -12.852 1 93.81 204 ASN A C 1
ATOM 1642 O O . ASN A 1 204 ? -10.773 -21.797 -12.812 1 93.81 204 ASN A O 1
ATOM 1646 N N . SER A 1 205 ? -9.719 -20.141 -11.859 1 96 205 SER A N 1
ATOM 1647 C CA . SER A 1 205 ? -9.711 -20.75 -10.539 1 96 205 SER A CA 1
ATOM 1648 C C . SER A 1 205 ? -10.398 -19.859 -9.516 1 96 205 SER A C 1
ATOM 1650 O O . SER A 1 205 ? -9.734 -19.234 -8.688 1 96 205 SER A O 1
ATOM 1652 N N . PRO A 1 206 ? -11.68 -19.828 -9.469 1 95.44 206 PRO A N 1
ATOM 1653 C CA . PRO A 1 206 ? -12.43 -18.875 -8.641 1 95.44 206 PRO A CA 1
ATOM 1654 C C . PRO A 1 206 ? -12.211 -19.094 -7.145 1 95.44 206 PRO A C 1
ATOM 1656 O O . PRO A 1 206 ? -12.438 -18.188 -6.348 1 95.44 206 PRO A O 1
ATOM 1659 N N . ASN A 1 207 ? -11.75 -20.281 -6.797 1 97.62 207 ASN A N 1
ATOM 1660 C CA . ASN A 1 207 ? -11.617 -20.578 -5.375 1 97.62 207 ASN A CA 1
ATOM 1661 C C . ASN A 1 207 ? -10.148 -20.641 -4.957 1 97.62 207 ASN A C 1
ATOM 1663 O O . ASN A 1 207 ? -9.82 -21.219 -3.92 1 97.62 207 ASN A O 1
ATOM 1667 N N . LEU A 1 208 ? -9.359 -20.094 -5.758 1 98.44 208 LEU A N 1
ATOM 1668 C CA . LEU A 1 208 ? -7.93 -20.031 -5.469 1 98.44 208 LEU A CA 1
ATOM 1669 C C . LEU A 1 208 ? -7.668 -19.312 -4.156 1 98.44 208 LEU A C 1
ATOM 1671 O O . LEU A 1 208 ? -8.156 -18.188 -3.953 1 98.44 208 LEU A O 1
ATOM 1675 N N . LYS A 1 209 ? -6.863 -19.906 -3.223 1 98.81 209 LYS A N 1
ATOM 1676 C CA . LYS A 1 209 ? -6.609 -19.328 -1.902 1 98.81 209 LYS A CA 1
ATOM 1677 C C . LYS A 1 209 ? -5.156 -18.891 -1.77 1 98.81 209 LYS A C 1
ATOM 1679 O O . LYS A 1 209 ? -4.859 -17.938 -1.04 1 98.81 209 LYS A O 1
ATOM 1684 N N . GLU A 1 210 ? -4.309 -19.641 -2.391 1 98.88 210 GLU A N 1
ATOM 1685 C CA . GLU A 1 210 ? -2.873 -19.391 -2.281 1 98.88 210 GLU A CA 1
ATOM 1686 C C . GLU A 1 210 ? -2.199 -19.422 -3.65 1 98.88 210 GLU A C 1
ATOM 1688 O O . GLU A 1 210 ? -2.432 -20.344 -4.438 1 98.88 210 GLU A O 1
ATOM 1693 N N . LEU A 1 211 ? -1.369 -18.438 -3.969 1 98.88 211 LEU A N 1
ATOM 1694 C CA . LEU A 1 211 ? -0.659 -18.344 -5.238 1 98.88 211 LEU A CA 1
ATOM 1695 C C . LEU A 1 211 ? 0.826 -18.078 -5.012 1 98.88 211 LEU A C 1
ATOM 1697 O O . LEU A 1 211 ? 1.192 -17.109 -4.336 1 98.88 211 LEU A O 1
ATOM 1701 N N . HIS A 1 212 ? 1.652 -18.938 -5.465 1 98.75 212 HIS A N 1
ATOM 1702 C CA . HIS A 1 212 ? 3.1 -18.734 -5.441 1 98.75 212 HIS A CA 1
ATOM 1703 C C . HIS A 1 212 ? 3.66 -18.625 -6.855 1 98.75 212 HIS A C 1
ATOM 1705 O O . HIS A 1 212 ? 3.48 -19.516 -7.68 1 98.75 212 HIS A O 1
ATOM 1711 N N . ILE A 1 213 ? 4.293 -17.562 -7.141 1 98.38 213 ILE A N 1
ATOM 1712 C CA . ILE A 1 213 ? 4.918 -17.359 -8.438 1 98.38 213 ILE A CA 1
ATOM 1713 C C . ILE A 1 213 ? 6.379 -16.953 -8.25 1 98.38 213 ILE A C 1
ATOM 1715 O O . ILE A 1 213 ? 6.684 -16.016 -7.5 1 98.38 213 ILE A O 1
ATOM 1719 N N . SER A 1 214 ? 7.23 -17.625 -8.859 1 96.69 214 SER A N 1
ATOM 1720 C CA . SER A 1 214 ? 8.648 -17.281 -8.859 1 96.69 214 SER A CA 1
ATOM 1721 C C . SER A 1 214 ? 9.133 -16.922 -10.258 1 96.69 214 SER A C 1
ATOM 1723 O O . SER A 1 214 ? 8.891 -17.656 -11.211 1 96.69 214 SER A O 1
ATOM 1725 N N . GLY A 1 215 ? 9.781 -15.773 -10.383 1 93.56 215 GLY A N 1
ATOM 1726 C CA . GLY A 1 215 ? 10.32 -15.344 -11.664 1 93.56 215 GLY A CA 1
ATOM 1727 C C . GLY A 1 215 ? 11.594 -16.078 -12.055 1 93.56 215 GLY A C 1
ATOM 1728 O O . GLY A 1 215 ? 12.219 -16.734 -11.219 1 93.56 215 GLY A O 1
ATOM 1729 N N . SER A 1 216 ? 11.852 -15.961 -13.359 1 87.44 216 SER A N 1
ATOM 1730 C CA . SER A 1 216 ? 13.102 -16.547 -13.859 1 87.44 216 SER A CA 1
ATOM 1731 C C . SER A 1 216 ? 14.25 -15.547 -13.758 1 87.44 216 SER A C 1
ATOM 1733 O O . SER A 1 216 ? 14.055 -14.344 -13.938 1 87.44 216 SER A O 1
ATOM 1735 N N . SER A 1 217 ? 15.352 -15.711 -12.992 1 68.75 217 S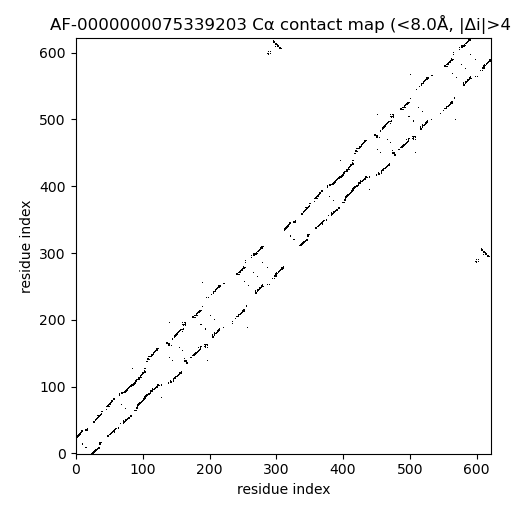ER A N 1
ATOM 1736 C CA . SER A 1 217 ? 16.469 -14.812 -12.758 1 68.75 217 SER A CA 1
ATOM 1737 C C . SER A 1 217 ? 17.234 -14.516 -14.047 1 68.75 217 SER A C 1
ATOM 1739 O O . SER A 1 217 ? 18.062 -13.602 -14.094 1 68.75 217 SER A O 1
ATOM 1741 N N . ASN A 1 218 ? 17.219 -15.344 -15.047 1 59.75 218 ASN A N 1
ATOM 1742 C CA . ASN A 1 218 ? 18.109 -15.258 -16.203 1 59.75 218 ASN A CA 1
ATOM 1743 C C . ASN A 1 218 ? 17.781 -14.039 -17.062 1 59.75 218 ASN A C 1
ATOM 1745 O O . ASN A 1 218 ? 18.469 -13.773 -18.047 1 59.75 218 ASN A O 1
ATOM 1749 N N . THR A 1 219 ? 16.781 -13.383 -16.891 1 54.81 219 THR A N 1
ATOM 1750 C CA . THR A 1 219 ? 16.406 -12.438 -17.938 1 54.81 219 THR A CA 1
ATOM 1751 C C . THR A 1 219 ? 16.938 -11.039 -17.625 1 54.81 219 THR A C 1
ATOM 1753 O O . THR A 1 219 ? 16.672 -10.508 -16.547 1 54.81 219 THR A O 1
ATOM 1756 N N . LEU A 1 220 ? 18.172 -10.781 -18.172 1 54.81 220 LEU A N 1
ATOM 1757 C CA . LEU A 1 220 ? 18.438 -9.352 -18.312 1 54.81 220 LEU A CA 1
ATOM 1758 C C . LEU A 1 220 ? 17.172 -8.586 -18.656 1 54.81 220 LEU A C 1
ATOM 1760 O O . LEU A 1 220 ? 16.672 -8.672 -19.781 1 54.81 220 LEU A O 1
ATOM 1764 N N . ALA A 1 221 ? 16.344 -8.625 -17.75 1 53.16 221 ALA A N 1
ATOM 1765 C CA . ALA A 1 221 ? 14.984 -8.117 -17.828 1 53.16 221 ALA A CA 1
ATOM 1766 C C . ALA A 1 221 ? 14.898 -6.887 -18.719 1 53.16 221 ALA A C 1
ATOM 1768 O O . ALA A 1 221 ? 15.609 -5.906 -18.5 1 53.16 221 ALA A O 1
ATOM 1769 N N . ALA A 1 222 ? 14.602 -7.027 -19.984 1 51.19 222 ALA A N 1
ATOM 1770 C CA . ALA A 1 222 ? 14.336 -5.891 -20.859 1 51.19 222 ALA A CA 1
ATOM 1771 C C . ALA A 1 222 ? 13.461 -4.855 -20.156 1 51.19 222 ALA A C 1
ATOM 1773 O O . ALA A 1 222 ? 12.383 -5.176 -19.656 1 51.19 222 ALA A O 1
ATOM 1774 N N . ILE A 1 223 ? 14.008 -3.848 -19.656 1 56.56 223 ILE A N 1
ATOM 1775 C CA . ILE A 1 223 ? 13.43 -2.676 -19.016 1 56.56 223 ILE A CA 1
ATOM 1776 C C . ILE A 1 223 ? 12.203 -2.213 -19.781 1 56.56 223 ILE A C 1
ATOM 1778 O O . ILE A 1 223 ? 11.234 -1.727 -19.188 1 56.56 223 ILE A O 1
ATOM 1782 N N . GLU A 1 224 ? 12.203 -2.436 -21.156 1 57.19 224 GLU A N 1
ATOM 1783 C CA . GLU A 1 224 ? 11.102 -1.897 -21.953 1 57.19 224 GLU A CA 1
ATOM 1784 C C . GLU A 1 224 ? 10.039 -2.961 -22.203 1 57.19 224 GLU A C 1
ATOM 1786 O O . GLU A 1 224 ? 10.352 -4.066 -22.641 1 57.19 224 GLU A O 1
ATOM 1791 N N . ALA A 1 225 ? 9.07 -3.1 -21.438 1 62.56 225 ALA A N 1
ATOM 1792 C CA . ALA A 1 225 ? 8.016 -4.074 -21.672 1 62.56 225 ALA A CA 1
ATOM 1793 C C . ALA A 1 225 ? 7.082 -3.613 -22.797 1 62.56 225 ALA A C 1
ATOM 1795 O O . ALA A 1 225 ? 6.262 -2.715 -22.594 1 62.56 225 ALA A O 1
ATOM 1796 N N . PRO A 1 226 ? 7.281 -4.148 -24.062 1 65.31 226 PRO A N 1
ATOM 1797 C CA . PRO A 1 226 ? 6.289 -3.91 -25.109 1 65.31 226 PRO A CA 1
ATOM 1798 C C . PRO A 1 226 ? 4.93 -4.531 -24.797 1 65.31 226 PRO A C 1
ATOM 1800 O O . PRO A 1 226 ? 4.84 -5.426 -23.953 1 65.31 226 PRO A O 1
ATOM 1803 N N . ASP A 1 227 ? 3.814 -3.801 -25.016 1 72.19 227 ASP A N 1
ATOM 1804 C CA . ASP A 1 227 ? 2.457 -4.324 -25.141 1 72.19 227 ASP A CA 1
ATOM 1805 C C . ASP A 1 227 ? 1.759 -4.363 -23.781 1 72.19 227 ASP A C 1
ATOM 1807 O O . ASP A 1 227 ? 1.183 -5.387 -23.406 1 72.19 227 ASP A O 1
ATOM 1811 N N . LEU A 1 228 ? 1.994 -3.434 -23.016 1 77.12 228 LEU A N 1
ATOM 1812 C CA . LEU A 1 228 ? 1.301 -3.373 -21.734 1 77.12 228 LEU A CA 1
ATOM 1813 C C . LEU A 1 228 ? -0.211 -3.371 -21.922 1 77.12 228 LEU A C 1
ATOM 1815 O O . LEU A 1 228 ? -0.965 -3.668 -21 1 77.12 228 LEU A O 1
ATOM 1819 N N . ASP A 1 229 ? -0.598 -3.189 -23.188 1 79.88 229 ASP A N 1
ATOM 1820 C CA . ASP A 1 229 ? -2.016 -3.262 -23.531 1 79.88 229 ASP A CA 1
ATOM 1821 C C . ASP A 1 229 ? -2.547 -4.684 -23.375 1 79.88 229 ASP A C 1
ATOM 1823 O O . ASP A 1 229 ? -3.76 -4.895 -23.312 1 79.88 229 ASP A O 1
ATOM 1827 N N . PHE A 1 230 ? -1.596 -5.531 -23.328 1 82.62 230 PHE A N 1
ATOM 1828 C CA . PHE A 1 230 ? -1.886 -6.945 -23.109 1 82.62 230 PHE A CA 1
ATOM 1829 C C . PHE A 1 230 ? -2.768 -7.133 -21.875 1 82.62 230 PHE A C 1
ATOM 1831 O O . PHE A 1 230 ? -3.764 -7.855 -21.922 1 82.62 230 PHE A O 1
ATOM 1838 N N . TRP A 1 231 ? -2.518 -6.457 -20.828 1 85.19 231 TRP A N 1
ATOM 1839 C CA . TRP A 1 231 ? -3.172 -6.648 -19.531 1 85.19 231 TRP A CA 1
ATOM 1840 C C . TRP A 1 231 ? -4.582 -6.066 -19.547 1 85.19 231 TRP A C 1
ATOM 1842 O O . TRP A 1 231 ? -5.504 -6.641 -18.969 1 85.19 231 TRP A O 1
ATOM 1852 N N . GLU A 1 232 ? -4.742 -5.02 -20.25 1 80.81 232 GLU A N 1
ATOM 1853 C CA . GLU A 1 232 ? -6.074 -4.441 -20.391 1 80.81 232 GLU A CA 1
ATOM 1854 C C . GLU A 1 232 ? -6.992 -5.367 -21.188 1 80.81 232 GLU A C 1
ATOM 1856 O O . GLU A 1 232 ? -8.188 -5.457 -20.906 1 80.81 232 GLU A O 1
ATOM 1861 N N . LYS A 1 233 ? -6.445 -6.035 -22.062 1 80.69 233 LYS A N 1
ATOM 1862 C CA . LYS A 1 233 ? -7.215 -6.902 -22.953 1 80.69 233 LYS A CA 1
ATOM 1863 C C . LYS A 1 233 ? -7.523 -8.242 -22.281 1 80.69 233 LYS A C 1
ATOM 1865 O O . LYS A 1 233 ? -8.633 -8.758 -22.406 1 80.69 233 LYS A O 1
ATOM 1870 N N . GLU A 1 234 ? -6.512 -8.766 -21.625 1 79.25 234 GLU A N 1
ATOM 1871 C CA . GLU A 1 234 ? -6.633 -10.125 -21.109 1 79.25 234 GLU A CA 1
ATOM 1872 C C . GLU A 1 234 ? -7.246 -10.133 -19.703 1 79.25 234 GLU A C 1
ATOM 1874 O O . GLU A 1 234 ? -7.805 -11.141 -19.281 1 79.25 234 GLU A O 1
ATOM 1879 N N . CYS A 1 235 ? -7.023 -9.078 -18.969 1 74.25 235 CYS A N 1
ATOM 1880 C CA . CYS A 1 235 ? -7.539 -9.031 -17.609 1 74.25 235 CYS A CA 1
ATOM 1881 C C . CYS A 1 235 ? -8.805 -8.195 -17.531 1 74.25 235 CYS A C 1
ATOM 1883 O O . CYS A 1 235 ? -8.766 -6.977 -17.719 1 74.25 235 CYS A O 1
ATOM 1885 N N . HIS A 1 236 ? -9.852 -8.914 -17.656 1 69.44 236 HIS A N 1
ATOM 1886 C CA . HIS A 1 236 ? -11.125 -8.211 -17.609 1 69.44 236 HIS A CA 1
ATOM 1887 C C . HIS A 1 236 ? -11.383 -7.621 -16.234 1 69.44 236 HIS A C 1
ATOM 1889 O O . HIS A 1 236 ? -10.914 -8.164 -15.227 1 69.44 236 HIS A O 1
ATOM 1895 N N . ALA A 1 237 ? -12.031 -6.523 -16.266 1 60.5 237 ALA A N 1
ATOM 1896 C CA . ALA A 1 237 ? -12.367 -5.723 -15.086 1 60.5 237 ALA A CA 1
ATOM 1897 C C . ALA A 1 237 ? -13.188 -6.527 -14.094 1 60.5 237 ALA A C 1
ATOM 1899 O O . ALA A 1 237 ? -13.117 -6.297 -12.883 1 60.5 237 ALA A O 1
ATOM 1900 N N . ASP A 1 238 ? -13.922 -7.555 -14.602 1 68.31 238 ASP A N 1
ATOM 1901 C CA . ASP A 1 238 ? -14.859 -8.234 -13.719 1 68.31 238 ASP A CA 1
ATOM 1902 C C . ASP A 1 238 ? -14.211 -9.453 -13.062 1 68.31 238 ASP A C 1
ATOM 1904 O O . ASP A 1 238 ? -14.898 -10.258 -12.43 1 68.31 238 ASP A O 1
ATOM 1908 N N . CYS A 1 239 ? -12.914 -9.547 -13.094 1 79.75 239 CYS A N 1
ATOM 1909 C CA . CYS A 1 239 ? -12.25 -10.68 -12.461 1 79.75 239 CYS A CA 1
ATOM 1910 C C . CYS A 1 239 ? -11.969 -10.406 -10.992 1 79.75 239 CYS A C 1
ATOM 1912 O O . CYS A 1 239 ? -11.438 -9.344 -10.641 1 79.75 239 CYS A O 1
ATOM 1914 N N . SER A 1 240 ? -12.602 -11.211 -10.094 1 86.94 240 SER A N 1
ATOM 1915 C CA . SER A 1 240 ? -12.359 -11.07 -8.664 1 86.94 240 SER A CA 1
ATOM 1916 C C . SER A 1 240 ? -11.875 -12.375 -8.047 1 86.94 240 SER A C 1
ATOM 1918 O O . SER A 1 240 ? -12.438 -13.438 -8.32 1 86.94 240 SER A O 1
ATOM 1920 N N . PHE A 1 241 ? -10.758 -12.281 -7.469 1 95.38 241 PHE A N 1
ATOM 1921 C CA . PHE A 1 241 ? -10.234 -13.391 -6.691 1 95.38 241 PHE A CA 1
ATOM 1922 C C . PHE A 1 241 ? -10.797 -13.383 -5.277 1 95.38 241 PHE A C 1
ATOM 1924 O O . PHE A 1 241 ? -10.109 -12.984 -4.332 1 95.38 241 PHE A O 1
ATOM 1931 N N . LYS A 1 242 ? -11.961 -13.922 -5.129 1 96.19 242 LYS A N 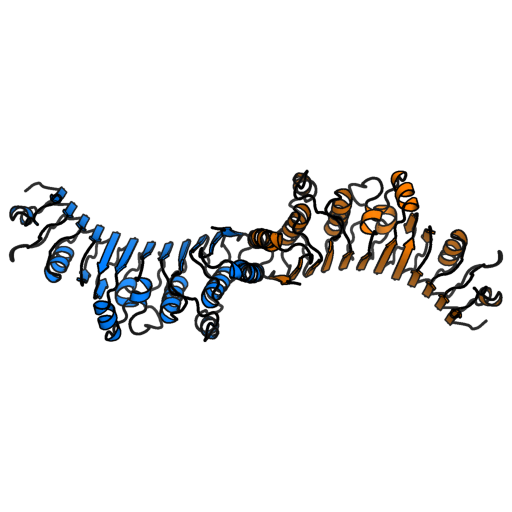1
ATOM 1932 C CA . LYS A 1 242 ? -12.781 -13.727 -3.936 1 96.19 242 LYS A CA 1
ATOM 1933 C C . LYS A 1 242 ? -12.25 -14.555 -2.768 1 96.19 242 LYS A C 1
ATOM 1935 O O . LYS A 1 242 ? -12.656 -14.344 -1.62 1 96.19 242 LYS A O 1
ATOM 1940 N N . GLN A 1 243 ? -11.32 -15.516 -3.135 1 98.12 243 GLN A N 1
ATOM 1941 C CA . GLN A 1 243 ? -10.867 -16.391 -2.062 1 98.12 243 GLN A CA 1
ATOM 1942 C C . GLN A 1 243 ? -9.352 -16.312 -1.885 1 98.12 243 GLN A C 1
ATOM 1944 O O . GLN A 1 243 ? -8.789 -16.984 -1.024 1 98.12 243 GLN A O 1
ATOM 1949 N N . LEU A 1 244 ? -8.68 -15.508 -2.633 1 98.44 244 LEU A N 1
ATOM 1950 C CA . LEU A 1 244 ? -7.227 -15.43 -2.602 1 98.44 244 LEU A CA 1
ATOM 1951 C C . LEU A 1 244 ? -6.75 -14.68 -1.361 1 98.44 244 LEU A C 1
ATOM 1953 O O . LEU A 1 244 ? -6.98 -13.477 -1.229 1 98.44 244 LEU A O 1
ATOM 1957 N N . LYS A 1 245 ? -6.012 -15.336 -0.463 1 98.56 245 LYS A N 1
ATOM 1958 C CA . LYS A 1 245 ? -5.605 -14.766 0.816 1 98.56 245 LYS A CA 1
ATOM 1959 C C . LYS A 1 245 ? -4.094 -14.555 0.869 1 98.56 245 LYS A C 1
ATOM 1961 O O . LYS A 1 245 ? -3.615 -13.617 1.516 1 98.56 245 LYS A O 1
ATOM 1966 N N . LEU A 1 246 ? -3.416 -15.469 0.203 1 98.81 246 LEU A N 1
ATOM 1967 C CA . LEU A 1 246 ? -1.962 -15.461 0.312 1 98.81 246 LEU A CA 1
ATOM 1968 C C . LEU A 1 246 ? -1.313 -15.477 -1.068 1 98.81 246 LEU A C 1
ATOM 1970 O O . LEU A 1 246 ? -1.657 -16.297 -1.914 1 98.81 246 LEU A O 1
ATOM 1974 N N . VAL A 1 247 ? -0.417 -14.578 -1.313 1 98.81 247 VAL A N 1
ATOM 1975 C CA . VAL A 1 247 ? 0.37 -14.531 -2.541 1 98.81 247 VAL A CA 1
ATOM 1976 C C . VAL A 1 247 ? 1.855 -14.445 -2.199 1 98.81 247 VAL A C 1
ATOM 1978 O O . VAL A 1 247 ? 2.262 -13.641 -1.36 1 98.81 247 VAL A O 1
ATOM 1981 N N . LYS A 1 248 ? 2.594 -15.281 -2.742 1 98.62 248 LYS A N 1
ATOM 1982 C CA . LYS A 1 248 ? 4.043 -15.242 -2.586 1 98.62 248 LYS A CA 1
ATOM 1983 C C . LYS A 1 248 ? 4.738 -15.078 -3.934 1 98.62 248 LYS A C 1
ATOM 1985 O O . LYS A 1 248 ? 4.59 -15.914 -4.824 1 98.62 248 LYS A O 1
ATOM 1990 N N . MET A 1 249 ? 5.441 -14.023 -4.113 1 97.5 249 MET A N 1
ATOM 1991 C CA . MET A 1 249 ? 6.211 -13.742 -5.32 1 97.5 249 MET A CA 1
ATOM 1992 C C . MET A 1 249 ? 7.707 -13.734 -5.027 1 97.5 249 MET A C 1
ATOM 1994 O O . MET A 1 249 ? 8.188 -12.914 -4.238 1 97.5 249 MET A O 1
ATOM 1998 N N . THR A 1 250 ? 8.398 -14.633 -5.609 1 96.12 250 THR A N 1
ATOM 1999 C CA . THR A 1 250 ? 9.836 -14.711 -5.34 1 96.12 250 THR A CA 1
ATOM 2000 C C . THR A 1 250 ? 10.641 -14.516 -6.621 1 96.12 250 THR A C 1
ATOM 2002 O O . THR A 1 250 ? 10.133 -14.75 -7.723 1 96.12 250 THR A O 1
ATOM 2005 N N . ASP A 1 251 ? 11.875 -13.969 -6.473 1 93.19 251 ASP A N 1
ATOM 2006 C CA . ASP A 1 251 ? 12.797 -13.711 -7.57 1 93.19 251 ASP A CA 1
ATOM 2007 C C . ASP A 1 251 ? 12.227 -12.68 -8.539 1 93.19 251 ASP A C 1
ATOM 2009 O O . ASP A 1 251 ? 12.258 -12.883 -9.758 1 93.19 251 ASP A O 1
ATOM 2013 N N . ILE A 1 252 ? 11.719 -11.656 -7.961 1 92.88 252 ILE A N 1
ATOM 2014 C CA . ILE A 1 252 ? 11.078 -10.602 -8.734 1 92.88 252 ILE A CA 1
ATOM 2015 C C . ILE A 1 252 ? 12.094 -9.523 -9.086 1 92.88 252 ILE A C 1
ATOM 2017 O O . ILE A 1 252 ? 12.859 -9.078 -8.219 1 92.88 252 ILE A O 1
ATOM 2021 N N . SER A 1 253 ? 12.07 -9.07 -10.336 1 89.94 253 SER A N 1
ATOM 2022 C CA . SER A 1 253 ? 13.055 -8.102 -10.797 1 89.94 253 SER A CA 1
ATOM 2023 C C . SER A 1 253 ? 12.453 -6.711 -10.914 1 89.94 253 SER A C 1
ATOM 2025 O O . SER A 1 253 ? 13.172 -5.73 -11.117 1 89.94 253 SER A O 1
ATOM 2027 N N . GLY A 1 254 ? 11.195 -6.664 -10.852 1 90.12 254 GLY A N 1
ATOM 2028 C CA . GLY A 1 254 ? 10.531 -5.375 -10.969 1 90.12 254 GLY A CA 1
ATOM 2029 C C . GLY A 1 254 ? 10.273 -4.969 -12.406 1 90.12 254 GLY A C 1
ATOM 2030 O O . GLY A 1 254 ? 10.102 -3.781 -12.703 1 90.12 254 GLY A O 1
ATOM 2031 N N . VAL A 1 255 ? 10.344 -5.895 -13.328 1 90 255 VAL A N 1
ATOM 2032 C CA . VAL A 1 255 ? 10.047 -5.594 -14.719 1 90 255 VAL A CA 1
ATOM 2033 C C . VAL A 1 255 ? 8.555 -5.301 -14.883 1 90 255 VAL A C 1
ATOM 2035 O O . VAL A 1 255 ? 7.746 -5.707 -14.047 1 90 255 VAL A O 1
ATOM 2038 N N . PRO A 1 256 ? 8.18 -4.605 -15.922 1 91.12 256 PRO A N 1
ATOM 2039 C CA . PRO A 1 256 ? 6.816 -4.086 -16.047 1 91.12 256 PRO A CA 1
ATOM 2040 C C . PRO A 1 256 ? 5.754 -5.18 -15.953 1 91.12 256 PRO A C 1
ATOM 2042 O O . PRO A 1 256 ? 4.742 -5.004 -15.273 1 91.12 256 PRO A O 1
ATOM 2045 N N . HIS A 1 257 ? 5.902 -6.289 -16.578 1 93.38 257 HIS A N 1
ATOM 2046 C CA . HIS A 1 257 ? 4.867 -7.312 -16.594 1 93.38 257 HIS A CA 1
ATOM 2047 C C . HIS A 1 257 ? 4.734 -7.98 -15.227 1 93.38 257 HIS A C 1
ATOM 2049 O O . HIS A 1 257 ? 3.648 -8.422 -14.852 1 93.38 257 HIS A O 1
ATOM 2055 N N . GLU A 1 258 ? 5.824 -8.102 -14.492 1 93.94 258 GLU A N 1
ATOM 2056 C CA . GLU A 1 258 ? 5.727 -8.562 -13.109 1 93.94 258 GLU A CA 1
ATOM 2057 C C . GLU A 1 258 ? 4.875 -7.609 -12.273 1 93.94 258 GLU A C 1
ATOM 2059 O O . GLU A 1 258 ? 3.994 -8.047 -11.531 1 93.94 258 GLU A O 1
ATOM 2064 N N . MET A 1 259 ? 5.23 -6.348 -12.477 1 94.69 259 MET A N 1
ATOM 2065 C CA . MET A 1 259 ? 4.527 -5.328 -11.703 1 94.69 259 MET A CA 1
ATOM 2066 C C . MET A 1 259 ? 3.051 -5.285 -12.078 1 94.69 259 MET A C 1
ATOM 2068 O O . MET A 1 259 ? 2.193 -5.09 -11.211 1 94.69 259 MET A O 1
ATOM 2072 N N . GLU A 1 260 ? 2.744 -5.461 -13.328 1 94.62 260 GLU A N 1
ATOM 2073 C CA . GLU A 1 260 ? 1.354 -5.48 -13.773 1 94.62 260 GLU A CA 1
ATOM 2074 C C . GLU A 1 260 ? 0.6 -6.664 -13.164 1 94.62 260 GLU A C 1
ATOM 2076 O O . GLU A 1 260 ? -0.585 -6.547 -12.844 1 94.62 260 GLU A O 1
ATOM 2081 N N . LEU A 1 261 ? 1.241 -7.766 -13.125 1 95.56 261 LEU A N 1
ATOM 2082 C CA . LEU A 1 261 ? 0.604 -8.906 -12.477 1 95.56 261 LEU A CA 1
ATOM 2083 C C . LEU A 1 261 ? 0.283 -8.602 -11.023 1 95.56 261 LEU A C 1
ATOM 2085 O O . LEU A 1 261 ? -0.821 -8.891 -10.547 1 95.56 261 LEU A O 1
ATOM 2089 N N . ILE A 1 262 ? 1.254 -8.055 -10.32 1 97 262 ILE A N 1
ATOM 2090 C CA . ILE A 1 262 ? 1.075 -7.699 -8.922 1 97 262 ILE A CA 1
ATOM 2091 C C . ILE A 1 262 ? -0.089 -6.723 -8.781 1 97 262 ILE A C 1
ATOM 2093 O O . ILE A 1 262 ? -0.969 -6.914 -7.934 1 97 262 ILE A O 1
ATOM 2097 N N . LYS A 1 263 ? -0.028 -5.672 -9.578 1 95.62 263 LYS A N 1
ATOM 2098 C CA . LYS A 1 263 ? -1.105 -4.688 -9.586 1 95.62 263 LYS A CA 1
ATOM 2099 C C . LYS A 1 263 ? -2.459 -5.355 -9.805 1 95.62 263 LYS A C 1
ATOM 2101 O O . LYS A 1 263 ? -3.428 -5.043 -9.102 1 95.62 263 LYS A O 1
ATOM 2106 N N . PHE A 1 264 ? -2.516 -6.273 -10.711 1 95.62 264 PHE A N 1
ATOM 2107 C CA . PHE A 1 264 ? -3.727 -7.008 -11.055 1 95.62 264 PHE A CA 1
ATOM 2108 C C . PHE A 1 264 ? -4.242 -7.797 -9.852 1 95.62 264 PHE A C 1
ATOM 2110 O O . PHE A 1 264 ? -5.43 -7.738 -9.531 1 95.62 264 PHE A O 1
ATOM 2117 N N . LEU A 1 265 ? -3.393 -8.477 -9.25 1 96.81 265 LEU A N 1
ATOM 2118 C CA . LEU A 1 265 ? -3.77 -9.289 -8.094 1 96.81 265 LEU A CA 1
ATOM 2119 C C . LEU A 1 265 ? -4.25 -8.406 -6.945 1 96.81 265 LEU A C 1
ATOM 2121 O O . LEU A 1 265 ? -5.273 -8.703 -6.32 1 96.81 265 LEU A O 1
ATOM 2125 N N . LEU A 1 266 ? -3.516 -7.348 -6.664 1 96.56 266 LEU A N 1
ATOM 2126 C CA . LEU A 1 266 ? -3.854 -6.461 -5.555 1 96.56 266 LEU A CA 1
ATOM 2127 C C . LEU A 1 266 ? -5.223 -5.82 -5.77 1 96.56 266 LEU A C 1
ATOM 2129 O O . LEU A 1 266 ? -6.016 -5.719 -4.832 1 96.56 266 LEU A O 1
ATOM 2133 N N . SER A 1 267 ? -5.5 -5.41 -6.953 1 94.94 267 SER A N 1
ATOM 2134 C CA . SER A 1 267 ? -6.723 -4.672 -7.25 1 94.94 267 SER A CA 1
ATOM 2135 C C . SER A 1 267 ? -7.93 -5.602 -7.297 1 94.94 267 SER A C 1
ATOM 2137 O O . SER A 1 267 ? -9.07 -5.145 -7.238 1 94.94 267 SER A O 1
ATOM 2139 N N . ASN A 1 268 ? -7.691 -6.934 -7.359 1 95.81 268 ASN A N 1
ATOM 2140 C CA . ASN A 1 268 ? -8.82 -7.832 -7.586 1 95.81 268 ASN A CA 1
ATOM 2141 C C . ASN A 1 268 ? -8.922 -8.891 -6.492 1 95.81 268 ASN A C 1
ATOM 2143 O O . ASN A 1 268 ? -9.617 -9.891 -6.656 1 95.81 268 ASN A O 1
ATOM 2147 N N . SER A 1 269 ? -8.258 -8.719 -5.43 1 96.81 269 SER A N 1
ATOM 2148 C CA . SER A 1 269 ? -8.297 -9.672 -4.324 1 96.81 269 SER A CA 1
ATOM 2149 C C . SER A 1 269 ? -8.836 -9.016 -3.055 1 96.81 269 SER A C 1
ATOM 2151 O O . SER A 1 269 ? -8.062 -8.633 -2.176 1 96.81 269 SER A O 1
ATOM 2153 N N . PRO A 1 270 ? -10.094 -8.992 -2.84 1 96.06 270 PRO A N 1
ATOM 2154 C CA . PRO A 1 270 ? -10.711 -8.234 -1.748 1 96.06 270 PRO A CA 1
ATOM 2155 C C . PRO A 1 270 ? -10.461 -8.859 -0.378 1 96.06 270 PRO A C 1
ATOM 2157 O O . PRO A 1 270 ? -10.68 -8.219 0.65 1 96.06 270 PRO A O 1
ATOM 2160 N N . VAL A 1 271 ? -10.016 -10.117 -0.364 1 97.25 271 VAL A N 1
ATOM 2161 C CA . VAL A 1 271 ? -9.844 -10.758 0.936 1 97.25 271 VAL A CA 1
ATOM 2162 C C . VAL A 1 271 ? -8.359 -11.055 1.171 1 97.25 271 VAL A C 1
ATOM 2164 O O . VAL A 1 271 ? -8.008 -11.805 2.082 1 97.25 271 VAL A O 1
ATOM 2167 N N . LEU A 1 272 ? -7.484 -10.539 0.284 1 98.06 272 LEU A N 1
ATOM 2168 C CA . LEU A 1 272 ? -6.047 -10.758 0.403 1 98.06 272 LEU A CA 1
ATOM 2169 C C . LEU A 1 272 ? -5.543 -10.328 1.776 1 98.06 272 LEU A C 1
ATOM 2171 O O . LEU A 1 272 ? -5.922 -9.266 2.277 1 98.06 272 LEU A O 1
ATOM 2175 N N . GLU A 1 273 ? -4.746 -11.133 2.412 1 98.19 273 GLU A N 1
ATOM 2176 C CA . GLU A 1 273 ? -4.184 -10.82 3.723 1 98.19 273 GLU A CA 1
ATOM 2177 C C . GLU A 1 273 ? -2.699 -10.477 3.619 1 98.19 273 GLU A C 1
ATOM 2179 O O . GLU A 1 273 ? -2.248 -9.469 4.168 1 98.19 273 GLU A O 1
ATOM 2184 N N . ILE A 1 274 ? -2.021 -11.375 2.873 1 98.56 274 ILE A N 1
ATOM 2185 C CA . ILE A 1 274 ? -0.577 -11.18 2.814 1 98.56 274 ILE A CA 1
ATOM 2186 C C . ILE A 1 274 ? -0.089 -11.367 1.381 1 98.56 274 ILE A C 1
ATOM 2188 O O . ILE A 1 274 ? -0.436 -12.352 0.723 1 98.56 274 ILE A O 1
ATOM 2192 N N . MET A 1 275 ? 0.661 -10.508 0.884 1 98.5 275 MET A N 1
ATOM 2193 C CA . MET A 1 275 ? 1.483 -10.672 -0.311 1 98.5 275 MET A CA 1
ATOM 2194 C C . MET A 1 275 ? 2.963 -10.508 0.02 1 98.5 275 MET A C 1
ATOM 2196 O O . MET A 1 275 ? 3.395 -9.438 0.452 1 98.5 275 MET A O 1
ATOM 2200 N N . SER A 1 276 ? 3.678 -11.523 -0.079 1 98.56 276 SER A N 1
ATOM 2201 C CA . SER A 1 276 ? 5.117 -11.469 0.153 1 98.56 276 SER A CA 1
ATOM 2202 C C . SER A 1 276 ? 5.883 -11.328 -1.159 1 98.56 276 SER A C 1
ATOM 2204 O O . SER A 1 276 ? 5.621 -12.055 -2.117 1 98.56 276 SER A O 1
ATOM 2206 N N . ILE A 1 277 ? 6.754 -10.438 -1.244 1 97.38 277 ILE A N 1
ATOM 2207 C CA . ILE A 1 277 ? 7.555 -10.18 -2.436 1 97.38 277 ILE A CA 1
ATOM 2208 C C . ILE A 1 277 ? 9.039 -10.25 -2.086 1 97.38 277 ILE A C 1
ATOM 2210 O O . ILE A 1 277 ? 9.508 -9.539 -1.196 1 97.38 277 ILE A O 1
ATOM 2214 N N . THR A 1 278 ? 9.742 -11.117 -2.697 1 95.81 278 THR A N 1
ATOM 2215 C CA . THR A 1 278 ? 11.195 -11.234 -2.564 1 95.81 278 THR A CA 1
ATOM 2216 C C . THR A 1 278 ? 11.883 -10.891 -3.881 1 95.81 278 THR A C 1
ATOM 2218 O O . THR A 1 278 ? 11.797 -11.641 -4.852 1 95.81 278 THR A O 1
ATOM 2221 N N . PRO A 1 279 ? 12.586 -9.766 -3.898 1 92.31 279 PRO A N 1
ATOM 2222 C CA . PRO A 1 279 ? 13.281 -9.391 -5.129 1 92.31 279 PRO A CA 1
ATOM 2223 C C . PRO A 1 279 ? 14.445 -10.328 -5.457 1 92.31 279 PRO A C 1
ATOM 2225 O O . PRO A 1 279 ? 14.945 -11.031 -4.574 1 92.31 279 PRO A O 1
ATOM 2228 N N . CYS A 1 280 ? 14.719 -10.297 -6.707 1 88.81 280 CYS A N 1
ATOM 2229 C CA . CYS A 1 280 ? 15.906 -11.031 -7.141 1 88.81 280 CYS A CA 1
ATOM 2230 C C . CYS A 1 280 ? 17.172 -10.445 -6.512 1 88.81 280 CYS A C 1
ATOM 2232 O O . CYS A 1 280 ? 17.266 -9.227 -6.316 1 88.81 280 CYS A O 1
ATOM 2234 N N . THR A 1 281 ? 18.094 -11.156 -6.141 1 81.06 281 THR A N 1
ATOM 2235 C CA . THR A 1 281 ? 19.297 -10.758 -5.422 1 81.06 281 THR A CA 1
ATOM 2236 C C . THR A 1 281 ? 20.125 -9.805 -6.262 1 81.06 281 THR A C 1
ATOM 2238 O O . THR A 1 281 ? 20.938 -9.039 -5.727 1 81.06 281 THR A O 1
ATOM 2241 N N . PHE A 1 282 ? 19.906 -9.781 -7.559 1 77.75 282 PHE A N 1
ATOM 2242 C CA . PHE A 1 282 ? 20.812 -9.016 -8.422 1 77.75 282 PHE A CA 1
ATOM 2243 C C . PHE A 1 282 ? 20.234 -7.645 -8.734 1 77.75 282 PHE A C 1
ATOM 2245 O O . PHE A 1 282 ? 20.906 -6.801 -9.328 1 77.75 282 PHE A O 1
ATOM 2252 N N . VAL A 1 283 ? 19.031 -7.461 -8.336 1 71.88 283 VAL A N 1
ATOM 2253 C CA . VAL A 1 283 ? 18.375 -6.207 -8.703 1 71.88 283 VAL A CA 1
ATOM 2254 C C . VAL A 1 283 ? 18.5 -5.207 -7.555 1 71.88 283 VAL A C 1
ATOM 2256 O O . VAL A 1 283 ? 17.734 -5.273 -6.586 1 71.88 283 VAL A O 1
ATOM 2259 N N . THR A 1 284 ? 19.531 -4.473 -7.34 1 67.25 284 THR A N 1
ATOM 2260 C CA . THR A 1 284 ? 19.719 -3.545 -6.23 1 67.25 284 THR A CA 1
ATOM 2261 C C . THR A 1 284 ? 19.062 -2.201 -6.531 1 67.25 284 THR A C 1
ATOM 2263 O O . THR A 1 284 ? 18.297 -1.688 -5.723 1 67.25 284 THR A O 1
ATOM 2266 N N . GLU A 1 285 ? 19.328 -1.715 -7.789 1 72.62 285 GLU A N 1
ATOM 2267 C CA . GLU A 1 285 ? 18.953 -0.335 -8.078 1 72.62 285 GLU A CA 1
ATOM 2268 C C . GLU A 1 285 ? 17.453 -0.214 -8.312 1 72.62 285 GLU A C 1
ATOM 2270 O O . GLU A 1 285 ? 16.859 0.846 -8.086 1 72.62 285 GLU A O 1
ATOM 2275 N N . ARG A 1 286 ? 16.812 -1.337 -8.57 1 83.88 286 ARG A N 1
ATOM 2276 C CA . ARG A 1 286 ? 15.422 -1.261 -8.984 1 83.88 286 ARG A CA 1
ATOM 2277 C C . ARG A 1 286 ? 14.484 -1.472 -7.801 1 83.88 286 ARG A C 1
ATOM 2279 O O . ARG A 1 286 ? 13.266 -1.316 -7.93 1 83.88 286 ARG A O 1
ATOM 2286 N N . LYS A 1 287 ? 15.047 -1.747 -6.707 1 87.62 287 LYS A N 1
ATOM 2287 C CA . LYS A 1 287 ? 14.234 -2.037 -5.531 1 87.62 287 LYS A CA 1
ATOM 2288 C C . LYS A 1 287 ? 13.391 -0.828 -5.137 1 87.62 287 LYS A C 1
ATOM 2290 O O . LYS A 1 287 ? 12.203 -0.964 -4.84 1 87.62 287 LYS A O 1
ATOM 2295 N N . VAL A 1 288 ? 14.086 0.309 -5.266 1 89.56 288 VAL A N 1
ATOM 2296 C CA . VAL A 1 288 ? 13.391 1.53 -4.875 1 89.56 288 VAL A CA 1
ATOM 2297 C C . VAL A 1 288 ? 12.234 1.794 -5.832 1 89.56 288 VAL A C 1
ATOM 2299 O O . VAL A 1 288 ? 11.117 2.107 -5.398 1 89.56 288 VAL A O 1
ATOM 2302 N N . ASN A 1 289 ? 12.461 1.638 -7.035 1 91.88 289 ASN A N 1
ATOM 2303 C CA . ASN A 1 289 ? 11.422 1.848 -8.039 1 91.88 289 ASN A CA 1
ATOM 2304 C C . ASN A 1 289 ? 10.258 0.873 -7.859 1 91.88 289 ASN A C 1
ATOM 2306 O O . ASN A 1 289 ? 9.102 1.253 -8 1 91.88 289 ASN A O 1
ATOM 2310 N N . MET A 1 290 ? 10.609 -0.348 -7.625 1 93.62 290 MET A N 1
ATOM 2311 C CA . MET A 1 290 ? 9.586 -1.36 -7.371 1 93.62 290 MET A CA 1
ATOM 2312 C C . MET A 1 290 ? 8.711 -0.966 -6.188 1 93.62 290 MET A C 1
ATOM 2314 O O . MET A 1 290 ? 7.48 -1.027 -6.27 1 93.62 290 MET A O 1
ATOM 2318 N N . LEU A 1 291 ? 9.43 -0.521 -5.172 1 94.62 291 LEU A N 1
ATOM 2319 C CA . LEU A 1 291 ? 8.727 -0.159 -3.949 1 94.62 291 LEU A CA 1
ATOM 2320 C C . LEU A 1 291 ? 7.832 1.059 -4.172 1 94.62 291 LEU A C 1
ATOM 2322 O O . LEU A 1 291 ? 6.715 1.122 -3.652 1 94.62 291 LEU A O 1
ATOM 2326 N N . ILE A 1 292 ? 8.305 2.006 -4.898 1 95.56 292 ILE A N 1
ATOM 2327 C CA . ILE A 1 292 ? 7.531 3.203 -5.211 1 95.56 292 ILE A CA 1
ATOM 2328 C C . ILE A 1 292 ? 6.262 2.816 -5.973 1 95.56 292 ILE A C 1
ATOM 2330 O O . ILE A 1 292 ? 5.18 3.336 -5.691 1 95.56 292 ILE A O 1
ATOM 2334 N N . GLU A 1 293 ? 6.348 1.931 -6.883 1 95.62 293 GLU A N 1
ATOM 2335 C CA . GLU A 1 293 ? 5.176 1.46 -7.617 1 95.62 293 GLU A CA 1
ATOM 2336 C C . GLU A 1 293 ? 4.219 0.699 -6.703 1 95.62 293 GLU A C 1
ATOM 2338 O O . GLU A 1 293 ? 3.004 0.887 -6.77 1 95.62 293 GLU A O 1
ATOM 2343 N N . LEU A 1 294 ? 4.832 -0.135 -5.91 1 97.19 294 LEU A N 1
ATOM 2344 C CA . LEU A 1 294 ? 4.027 -0.967 -5.023 1 97.19 294 LEU A CA 1
ATOM 2345 C C . LEU A 1 294 ? 3.18 -0.106 -4.094 1 97.19 294 LEU A C 1
ATOM 2347 O O . LEU A 1 294 ? 2.01 -0.411 -3.85 1 97.19 294 LEU A O 1
ATOM 2351 N N . VAL A 1 295 ? 3.768 0.967 -3.535 1 97.06 295 VAL A N 1
ATOM 2352 C CA .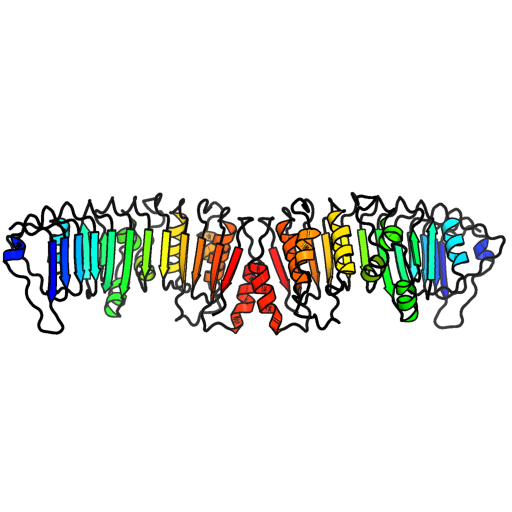 VAL A 1 295 ? 3.016 1.797 -2.6 1 97.06 295 VAL A CA 1
ATOM 2353 C C . VAL A 1 295 ? 1.889 2.516 -3.338 1 97.06 295 VAL A C 1
ATOM 2355 O O . VAL A 1 295 ? 0.881 2.891 -2.732 1 97.06 295 VAL A O 1
ATOM 2358 N N . ARG A 1 296 ? 2.033 2.701 -4.582 1 97.38 296 ARG A N 1
ATOM 2359 C CA . ARG A 1 296 ? 1.032 3.41 -5.375 1 97.38 296 ARG A CA 1
ATOM 2360 C C . ARG A 1 296 ? -0.138 2.496 -5.723 1 97.38 296 ARG A C 1
ATOM 2362 O O . ARG A 1 296 ? -1.246 2.971 -5.984 1 97.38 296 ARG A O 1
ATOM 2369 N N . PHE A 1 297 ? 0.085 1.234 -5.805 1 97.44 297 PHE A N 1
ATOM 2370 C CA . PHE A 1 297 ? -0.936 0.291 -6.246 1 97.44 297 PHE A CA 1
ATOM 2371 C C . PHE A 1 297 ? -2.123 0.293 -5.289 1 97.44 297 PHE A C 1
ATOM 2373 O O . PHE A 1 297 ? -1.946 0.259 -4.07 1 97.44 297 PHE A O 1
ATOM 2380 N N . ILE A 1 298 ? -3.293 0.288 -5.891 1 96 298 ILE A N 1
ATOM 2381 C CA . ILE A 1 298 ? -4.523 0.174 -5.113 1 96 298 ILE A CA 1
ATOM 2382 C C . ILE A 1 298 ? -4.672 -1.25 -4.586 1 96 298 ILE A C 1
ATOM 2384 O O . ILE A 1 298 ? -4.234 -2.207 -5.23 1 96 298 ILE A O 1
ATOM 2388 N N . ARG A 1 299 ? -5.285 -1.334 -3.439 1 96.38 299 ARG A N 1
ATOM 2389 C CA . ARG A 1 299 ? -5.535 -2.623 -2.805 1 96.38 299 ARG A CA 1
ATOM 2390 C C . ARG A 1 299 ? -7.02 -2.811 -2.516 1 96.38 299 ARG A C 1
ATOM 2392 O O . ARG A 1 299 ? -7.617 -2.033 -1.767 1 96.38 299 ARG A O 1
ATOM 2399 N N . ALA A 1 300 ? -7.586 -3.846 -3.053 1 94.81 300 ALA A N 1
ATOM 2400 C CA . ALA A 1 300 ? -9.008 -4.121 -2.846 1 94.81 300 ALA A CA 1
ATOM 2401 C C . ALA A 1 300 ? -9.273 -4.562 -1.41 1 94.81 300 ALA A C 1
ATOM 2403 O O . ALA A 1 300 ? -10.352 -4.301 -0.868 1 94.81 300 ALA A O 1
ATOM 2404 N N . SER A 1 301 ? -8.273 -5.188 -0.852 1 95.69 301 SER A N 1
ATOM 2405 C CA . SER A 1 301 ? -8.422 -5.699 0.507 1 95.69 301 SER A CA 1
ATOM 2406 C C . SER A 1 301 ? -7.996 -4.66 1.537 1 95.69 301 SER A C 1
ATOM 2408 O O . SER A 1 301 ? -6.852 -4.207 1.53 1 95.69 301 SER A O 1
ATOM 2410 N N . PRO A 1 302 ? -8.789 -4.328 2.473 1 93.44 302 PRO A N 1
ATOM 2411 C CA . PRO A 1 302 ? -8.406 -3.379 3.523 1 93.44 302 PRO A CA 1
ATOM 2412 C C . PRO A 1 302 ? -7.461 -3.988 4.555 1 93.44 302 PRO A C 1
ATOM 2414 O O . PRO A 1 302 ? -6.957 -3.279 5.43 1 93.44 302 PRO A O 1
ATOM 2417 N N . ARG A 1 303 ? -7.164 -5.25 4.402 1 93.75 303 ARG A N 1
ATOM 2418 C CA . ARG A 1 303 ? -6.332 -5.922 5.395 1 93.75 303 ARG A CA 1
ATOM 2419 C C . ARG A 1 303 ? -5.012 -6.375 4.781 1 93.75 303 ARG A C 1
ATOM 2421 O O . ARG A 1 303 ? -4.148 -6.91 5.48 1 93.75 303 ARG A O 1
ATOM 2428 N N . ALA A 1 304 ? -4.887 -6.211 3.543 1 96.25 304 ALA A N 1
ATOM 2429 C CA . ALA A 1 304 ? -3.73 -6.75 2.832 1 96.25 304 ALA A CA 1
ATOM 2430 C C . ALA A 1 304 ? -2.439 -6.078 3.293 1 96.25 304 ALA A C 1
ATOM 2432 O O . ALA A 1 304 ? -2.359 -4.852 3.357 1 96.25 304 ALA A O 1
ATOM 2433 N N . GLU A 1 305 ? -1.48 -6.859 3.633 1 96.94 305 GLU A N 1
ATOM 2434 C CA . GLU A 1 305 ? -0.121 -6.41 3.922 1 96.94 305 GLU A CA 1
ATOM 2435 C C . GLU A 1 305 ? 0.858 -6.906 2.859 1 96.94 305 GLU A C 1
ATOM 2437 O O . GLU A 1 305 ? 0.803 -8.07 2.449 1 96.94 305 GLU A O 1
ATOM 2442 N N . ILE A 1 306 ? 1.671 -6.043 2.381 1 97.88 306 ILE A N 1
ATOM 2443 C CA . ILE A 1 306 ? 2.748 -6.449 1.482 1 97.88 306 ILE A CA 1
ATOM 2444 C C . ILE A 1 306 ? 4.055 -6.57 2.264 1 97.88 306 ILE A C 1
ATOM 2446 O O . ILE A 1 306 ? 4.516 -5.598 2.867 1 97.88 306 ILE A O 1
ATOM 2450 N N . ILE A 1 307 ? 4.543 -7.688 2.365 1 98.06 307 ILE A N 1
ATOM 2451 C CA . ILE A 1 307 ? 5.812 -7.945 3.037 1 98.06 307 ILE A CA 1
ATOM 2452 C C . ILE A 1 307 ? 6.941 -8 2.008 1 98.06 307 ILE A C 1
ATOM 2454 O O . ILE A 1 307 ? 7.02 -8.938 1.215 1 98.06 307 ILE A O 1
ATOM 2458 N N . PHE A 1 308 ? 7.793 -7.016 1.989 1 96.44 308 PHE A N 1
ATOM 2459 C CA . PHE A 1 308 ? 8.938 -6.941 1.087 1 96.44 308 PHE A CA 1
ATOM 2460 C C . PHE A 1 308 ? 10.188 -7.488 1.755 1 96.44 308 PHE A C 1
ATOM 2462 O O . PHE A 1 308 ? 10.711 -6.887 2.695 1 96.44 308 PHE A O 1
ATOM 2469 N N . ILE A 1 309 ? 10.594 -8.602 1.306 1 93 309 ILE A N 1
ATOM 2470 C CA . ILE A 1 309 ? 11.688 -9.32 1.947 1 93 309 ILE A CA 1
ATOM 2471 C C . ILE A 1 309 ? 13 -9 1.231 1 93 309 ILE A C 1
ATOM 2473 O O . ILE A 1 309 ? 13.188 -9.383 0.072 1 93 309 ILE A O 1
ATOM 2477 N N . GLN A 1 310 ? 13.867 -8.273 1.963 1 84.31 310 GLN A N 1
ATOM 2478 C CA . GLN A 1 310 ? 15.156 -7.906 1.393 1 84.31 310 GLN A CA 1
ATOM 2479 C C . GLN A 1 310 ? 16.172 -9.031 1.571 1 84.31 310 GLN A C 1
ATOM 2481 O O . GLN A 1 310 ? 16.266 -9.625 2.645 1 84.31 310 GLN A O 1
ATOM 2486 N N . ASN A 1 311 ? 16.609 -9.703 0.519 1 66.5 311 ASN A N 1
ATOM 2487 C CA . ASN A 1 311 ? 17.672 -10.688 0.617 1 66.5 311 ASN A CA 1
ATOM 2488 C C . ASN A 1 311 ? 19.047 -10.023 0.746 1 66.5 311 ASN A C 1
ATOM 2490 O O . ASN A 1 311 ? 19.234 -8.906 0.274 1 66.5 311 ASN A O 1
ATOM 2494 N N . ASN B 1 1 ? -15.617 62.531 7.25 1 53.06 1 ASN B N 1
ATOM 2495 C CA . ASN B 1 1 ? -14.625 62.062 6.289 1 53.06 1 ASN B CA 1
ATOM 2496 C C . ASN B 1 1 ? -15.078 60.781 5.598 1 53.06 1 ASN B C 1
ATOM 2498 O O . ASN B 1 1 ? -15.5 59.844 6.254 1 53.06 1 ASN B O 1
ATOM 2502 N N . ASP B 1 2 ? -15.477 60.812 4.395 1 69.19 2 ASP B N 1
ATOM 2503 C CA . ASP B 1 2 ? -16.078 59.906 3.445 1 69.19 2 ASP B CA 1
ATOM 2504 C C . ASP B 1 2 ? -15.086 58.812 3.016 1 69.19 2 ASP B C 1
ATOM 2506 O O . ASP B 1 2 ? -15.227 58.219 1.95 1 69.19 2 ASP B O 1
ATOM 2510 N N . ILE B 1 3 ? -14.023 58.688 3.738 1 68.75 3 ILE B N 1
ATOM 2511 C CA . ILE B 1 3 ? -13.016 57.75 3.27 1 68.75 3 ILE B CA 1
ATOM 2512 C C . ILE B 1 3 ? -13.461 56.312 3.576 1 68.75 3 ILE B C 1
ATOM 2514 O O . ILE B 1 3 ? -13.734 55.969 4.73 1 68.75 3 ILE B O 1
ATOM 2518 N N . ARG B 1 4 ? -13.547 55.469 2.627 1 68.31 4 ARG B N 1
ATOM 2519 C CA . ARG B 1 4 ? -14.016 54.094 2.781 1 68.31 4 ARG B CA 1
ATOM 2520 C C . ARG B 1 4 ? -12.844 53.125 2.814 1 68.31 4 ARG B C 1
ATOM 2522 O O . ARG B 1 4 ? -12.914 52.094 3.461 1 68.31 4 ARG B O 1
ATOM 2529 N N . GLU B 1 5 ? -11.867 53.562 2.105 1 74.75 5 GLU B N 1
ATOM 2530 C CA . GLU B 1 5 ? -10.695 52.688 2.039 1 74.75 5 GLU B CA 1
ATOM 2531 C C . GLU B 1 5 ? -9.406 53.5 2.16 1 74.75 5 GLU B C 1
ATOM 2533 O O . GLU B 1 5 ? -9.297 54.594 1.585 1 74.75 5 GLU B O 1
ATOM 2538 N N . LEU B 1 6 ? -8.617 53.062 3.076 1 75.12 6 LEU B N 1
ATOM 2539 C CA . LEU B 1 6 ? -7.355 53.781 3.248 1 75.12 6 LEU B CA 1
ATOM 2540 C C . LEU B 1 6 ? -6.18 52.812 3.277 1 75.12 6 LEU B C 1
ATOM 2542 O O . LEU B 1 6 ? -6.176 51.844 4.059 1 75.12 6 LEU B O 1
ATOM 2546 N N . VAL B 1 7 ? -5.406 52.844 2.303 1 72.12 7 VAL B N 1
ATOM 2547 C CA . VAL B 1 7 ? -4.133 52.125 2.275 1 72.12 7 VAL B CA 1
ATOM 2548 C C . VAL B 1 7 ? -2.982 53.125 2.457 1 72.12 7 VAL B C 1
ATOM 2550 O O . VAL B 1 7 ? -2.83 54.062 1.668 1 72.12 7 VAL B O 1
ATOM 2553 N N . LEU B 1 8 ? -2.438 53.094 3.582 1 69.12 8 LEU B N 1
ATOM 2554 C CA . LEU B 1 8 ? -1.307 53.969 3.842 1 69.12 8 LEU B CA 1
ATOM 2555 C C . LEU B 1 8 ? 0.011 53.219 3.766 1 69.12 8 LEU B C 1
ATOM 2557 O O . LEU B 1 8 ? 0.21 52.25 4.492 1 69.12 8 LEU B O 1
ATOM 2561 N N . GLU B 1 9 ? 0.772 53.312 2.643 1 64.06 9 GLU B N 1
ATOM 2562 C CA . GLU B 1 9 ? 2.059 52.656 2.414 1 64.06 9 GLU B CA 1
ATOM 2563 C C . GLU B 1 9 ? 3.193 53.688 2.379 1 64.06 9 GLU B C 1
ATOM 2565 O O . GLU B 1 9 ? 3.1 54.719 1.689 1 64.06 9 GLU B O 1
ATOM 2570 N N . LEU B 1 10 ? 4.02 53.75 3.424 1 56.72 10 LEU B N 1
ATOM 2571 C CA . LEU B 1 10 ? 5.168 54.625 3.217 1 56.72 10 LEU B CA 1
ATOM 2572 C C . LEU B 1 10 ? 6.371 53.844 2.713 1 56.72 10 LEU B C 1
ATOM 2574 O O . LEU B 1 10 ? 6.531 52.656 3.051 1 56.72 10 LEU B O 1
ATOM 2578 N N . GLY B 1 11 ? 7.152 54.219 1.619 1 52.84 11 GLY B N 1
ATOM 2579 C CA . GLY B 1 11 ? 8.352 53.781 0.926 1 52.84 11 GLY B CA 1
ATOM 2580 C C . GLY B 1 11 ? 9.516 53.5 1.859 1 52.84 11 GLY B C 1
ATOM 2581 O O . GLY B 1 11 ? 9.336 53.438 3.076 1 52.84 11 GLY B O 1
ATOM 2582 N N . GLU B 1 12 ? 10.828 53.281 1.403 1 57.28 12 GLU B N 1
ATOM 2583 C CA . GLU B 1 12 ? 12.141 52.875 1.923 1 57.28 12 GLU B CA 1
ATOM 2584 C C . GLU B 1 12 ? 12.625 53.875 2.975 1 57.28 12 GLU B C 1
ATOM 2586 O O . GLU B 1 12 ? 13.609 53.625 3.672 1 57.28 12 GLU B O 1
ATOM 2591 N N . GLY B 1 13 ? 11.859 55 3.334 1 57.62 13 GLY B N 1
ATOM 2592 C CA . GLY B 1 13 ? 12.422 56.031 4.184 1 57.62 13 GLY B CA 1
ATOM 2593 C C . GLY B 1 13 ? 11.961 55.938 5.625 1 57.62 13 GLY B C 1
ATOM 2594 O O . GLY B 1 13 ? 11.672 54.844 6.121 1 57.62 13 GLY B O 1
ATOM 2595 N N . GLU B 1 14 ? 11.859 57.094 6.418 1 67.88 14 GLU B N 1
ATOM 2596 C CA . GLU B 1 14 ? 11.57 57.375 7.824 1 67.88 14 GLU B CA 1
ATOM 2597 C C . GLU B 1 14 ? 10.125 57.031 8.164 1 67.88 14 GLU B C 1
ATOM 2599 O O . GLU B 1 14 ? 9.234 57.125 7.316 1 67.88 14 GLU B O 1
ATOM 2604 N N . TRP B 1 15 ? 9.953 56.281 9.195 1 76.75 15 TRP B N 1
ATOM 2605 C CA . TRP B 1 15 ? 8.617 56 9.719 1 76.75 15 TRP B CA 1
ATOM 2606 C C . TRP B 1 15 ? 7.758 57.25 9.727 1 76.75 15 TRP B C 1
ATOM 2608 O O . TRP B 1 15 ? 8.258 58.375 9.969 1 76.75 15 TRP B O 1
ATOM 2618 N N . PHE B 1 16 ? 6.621 57.156 9.141 1 82.94 16 PHE B N 1
ATOM 2619 C CA . PHE B 1 16 ? 5.711 58.281 9.25 1 82.94 16 PHE B CA 1
ATOM 2620 C C . PHE B 1 16 ? 4.59 58 10.242 1 82.94 16 PHE B C 1
ATOM 2622 O O . PHE B 1 16 ? 4.18 56.844 10.391 1 82.94 16 PHE B O 1
ATOM 2629 N N . ARG B 1 17 ? 4.285 59 10.922 1 88.12 17 ARG B N 1
ATOM 2630 C CA . ARG B 1 17 ? 3.143 58.906 11.828 1 88.12 17 ARG B CA 1
ATOM 2631 C C . ARG B 1 17 ? 1.829 59.062 11.07 1 88.12 17 ARG B C 1
ATOM 2633 O O . ARG B 1 17 ? 1.693 59.969 10.25 1 88.12 17 ARG B O 1
ATOM 2640 N N . VAL B 1 18 ? 0.882 58.156 11.289 1 87.38 18 VAL B N 1
ATOM 2641 C CA . VAL B 1 18 ? -0.428 58.25 10.648 1 87.38 18 VAL B CA 1
ATOM 2642 C C . VAL B 1 18 ? -1.081 59.562 10.984 1 87.38 18 VAL B C 1
ATOM 2644 O O . VAL B 1 18 ? -1.053 60 12.141 1 87.38 18 VAL B O 1
ATOM 2647 N N . PRO B 1 19 ? -1.622 60.188 9.969 1 85.19 19 PRO B N 1
ATOM 2648 C CA . PRO B 1 19 ? -2.24 61.469 10.195 1 85.19 19 PRO B CA 1
ATOM 2649 C C . PRO B 1 19 ? -3.41 61.438 11.172 1 85.19 19 PRO B C 1
ATOM 2651 O O . PRO B 1 19 ? -4.18 60.469 11.164 1 85.19 19 PRO B O 1
ATOM 2654 N N . SER B 1 20 ? -3.551 62.531 11.938 1 85.75 20 SER B N 1
ATOM 2655 C CA . SER B 1 20 ? -4.594 62.594 12.953 1 85.75 20 SER B CA 1
ATOM 2656 C C . SER B 1 20 ? -5.98 62.562 12.328 1 85.75 20 SER B C 1
ATOM 2658 O O . SER B 1 20 ? -6.941 62.125 12.953 1 85.75 20 SER B O 1
ATOM 2660 N N . CYS B 1 21 ? -6.125 62.969 11.078 1 85.81 21 CYS B N 1
ATOM 2661 C CA . CYS B 1 21 ? -7.422 63.031 10.414 1 85.81 21 CYS B CA 1
ATOM 2662 C C . CYS B 1 21 ? -7.953 61.625 10.172 1 85.81 21 CYS B C 1
ATOM 2664 O O . CYS B 1 21 ? -9.164 61.438 10.016 1 85.81 21 CYS B O 1
ATOM 2666 N N . LEU B 1 22 ? -7.043 60.719 10.18 1 86.94 22 LEU B N 1
ATOM 2667 C CA . LEU B 1 22 ? -7.449 59.312 9.945 1 86.94 22 LEU B CA 1
ATOM 2668 C C . LEU B 1 22 ? -8.43 58.875 11.023 1 86.94 22 LEU B C 1
ATOM 2670 O O . LEU B 1 22 ? -9.398 58.156 10.719 1 86.94 22 LEU B O 1
ATOM 2674 N N . PHE B 1 23 ? -8.172 59.312 12.219 1 89.88 23 PHE B N 1
ATOM 2675 C CA . PHE B 1 23 ? -8.93 58.812 13.359 1 89.88 23 PHE B CA 1
ATOM 2676 C C . PHE B 1 23 ? -10.352 59.375 13.352 1 89.88 23 PHE B C 1
ATOM 2678 O O . PHE B 1 23 ? -11.195 58.969 14.148 1 89.88 23 PHE B O 1
ATOM 2685 N N . ASN B 1 24 ? -10.648 60.219 12.359 1 87.31 24 ASN B N 1
ATOM 2686 C CA . ASN B 1 24 ? -11.984 60.812 12.227 1 87.31 24 ASN B CA 1
ATOM 2687 C C . ASN B 1 24 ? -12.742 60.188 11.055 1 87.31 24 ASN B C 1
ATOM 2689 O O . ASN B 1 24 ? -13.898 60.531 10.797 1 87.31 24 ASN B O 1
ATOM 2693 N N . CYS B 1 25 ? -12.148 59.312 10.516 1 87 25 CYS B N 1
ATOM 2694 C CA . CYS B 1 25 ? -12.766 58.688 9.352 1 87 25 CYS B CA 1
ATOM 2695 C C . CYS B 1 25 ? -13.703 57.562 9.766 1 87 25 CYS B C 1
ATOM 2697 O O . CYS B 1 25 ? -13.359 56.375 9.648 1 87 25 CYS B O 1
ATOM 2699 N N . ARG B 1 26 ? -14.898 57.781 10.039 1 87.44 26 ARG B N 1
ATOM 2700 C CA . ARG B 1 26 ? -15.844 56.875 10.656 1 87.44 26 ARG B CA 1
ATOM 2701 C C . ARG B 1 26 ? -16.422 55.906 9.625 1 87.44 26 ARG B C 1
ATOM 2703 O O . ARG B 1 26 ? -16.922 54.844 9.977 1 87.44 26 ARG B O 1
ATOM 2710 N N . LYS B 1 27 ? -16.281 56.188 8.344 1 90.25 27 LYS B N 1
ATOM 2711 C CA . LYS B 1 27 ? -16.891 55.344 7.301 1 90.25 27 LYS B CA 1
ATOM 2712 C C . LYS B 1 27 ? -15.867 54.406 6.668 1 90.25 27 LYS B C 1
ATOM 2714 O O . LYS B 1 27 ? -16.172 53.719 5.699 1 90.25 27 LYS B O 1
ATOM 2719 N N . LEU B 1 28 ? -14.703 54.438 7.293 1 90.88 28 LEU B N 1
ATOM 2720 C CA . LEU B 1 28 ? -13.633 53.594 6.766 1 90.88 28 LEU B CA 1
ATOM 2721 C C . LEU B 1 28 ? -14.016 52.125 6.816 1 90.88 28 LEU B C 1
ATOM 2723 O O . LEU B 1 28 ? -14.484 51.625 7.848 1 90.88 28 LEU B O 1
ATOM 2727 N N . THR B 1 29 ? -13.961 51.344 5.652 1 93.62 29 THR B N 1
ATOM 2728 C CA . THR B 1 29 ? -14.328 49.938 5.594 1 93.62 29 THR B CA 1
ATOM 2729 C C . THR B 1 29 ? -13.078 49.062 5.48 1 93.62 29 THR B C 1
ATOM 2731 O O . THR B 1 29 ? -13.125 47.875 5.793 1 93.62 29 THR B O 1
ATOM 2734 N N . ARG B 1 30 ? -12 49.625 4.945 1 94.31 30 ARG B N 1
ATOM 2735 C CA . ARG B 1 30 ? -10.734 48.906 4.781 1 94.31 30 ARG B CA 1
ATOM 2736 C C . ARG B 1 30 ? -9.555 49.812 5.176 1 94.31 30 ARG B C 1
ATOM 2738 O O . ARG B 1 30 ? -9.461 50.938 4.73 1 94.31 30 ARG B O 1
ATOM 2745 N N . LEU B 1 31 ? -8.695 49.312 6.098 1 92.69 31 LEU B N 1
ATOM 2746 C CA . LEU B 1 31 ? -7.504 50.062 6.523 1 92.69 31 LEU B CA 1
ATOM 2747 C C . LEU B 1 31 ? -6.254 49.188 6.355 1 92.69 31 LEU B C 1
ATOM 2749 O O . LEU B 1 31 ? -6.176 48.094 6.895 1 92.69 31 LEU B O 1
ATOM 2753 N N . GLU B 1 32 ? -5.332 49.562 5.531 1 92.62 32 GLU B N 1
ATOM 2754 C CA . GLU B 1 32 ? -4.035 48.938 5.352 1 92.62 32 GLU B CA 1
ATOM 2755 C C . GLU B 1 32 ? -2.893 49.875 5.691 1 92.62 32 GLU B C 1
ATOM 2757 O O . GLU B 1 32 ? -2.74 50.938 5.055 1 92.62 32 GLU B O 1
ATOM 2762 N N . LEU B 1 33 ? -2.164 49.531 6.715 1 89.94 33 LEU B N 1
ATOM 2763 C CA . LEU B 1 33 ? -1.021 50.344 7.129 1 89.94 33 LEU B CA 1
ATOM 2764 C C . LEU B 1 33 ? 0.284 49.594 6.918 1 89.94 33 LEU B C 1
ATOM 2766 O O . LEU B 1 33 ? 0.363 48.375 7.207 1 89.94 33 LEU B O 1
ATOM 2770 N N . PHE B 1 34 ? 1.237 50.25 6.375 1 89.19 34 PHE B N 1
ATOM 2771 C CA . PHE B 1 34 ? 2.535 49.656 6.09 1 89.19 34 PHE B CA 1
ATOM 2772 C C . PHE B 1 34 ? 3.664 50.531 6.609 1 89.19 34 PHE B C 1
ATOM 2774 O O . PHE B 1 34 ? 3.75 51.719 6.254 1 89.19 34 PHE B O 1
ATOM 2781 N N . ARG B 1 35 ? 4.438 49.938 7.508 1 87.19 35 ARG B N 1
ATOM 2782 C CA . ARG B 1 35 ? 5.648 50.625 7.973 1 87.19 35 ARG B CA 1
ATOM 2783 C C . ARG B 1 35 ? 5.34 52.031 8.477 1 87.19 35 ARG B C 1
ATOM 2785 O O . ARG B 1 35 ? 5.941 53 8.016 1 87.19 35 ARG B O 1
ATOM 2792 N N . CYS B 1 36 ? 4.547 52.156 9.367 1 88.5 36 CYS B N 1
ATOM 2793 C CA . CYS B 1 36 ? 4.184 53.438 9.945 1 88.5 36 CYS B CA 1
ATOM 2794 C C . CYS B 1 36 ? 3.953 53.344 11.445 1 88.5 36 CYS B C 1
ATOM 2796 O O . CYS B 1 36 ? 4.059 52.25 12.008 1 88.5 36 CYS B O 1
ATOM 2798 N N . GLU B 1 37 ? 3.832 54.5 12 1 89.94 37 GLU B N 1
ATOM 2799 C CA . GLU B 1 37 ? 3.498 54.562 13.414 1 89.94 37 GLU B CA 1
ATOM 2800 C C . GLU B 1 37 ? 2.01 54.844 13.625 1 89.94 37 GLU B C 1
ATOM 2802 O O . GLU B 1 37 ? 1.444 55.75 13 1 89.94 37 GLU B O 1
ATOM 2807 N N . PHE B 1 38 ? 1.412 54 14.273 1 90.56 38 PHE B N 1
ATOM 2808 C CA . PHE B 1 38 ? 0.002 54.125 14.617 1 90.56 38 PHE B CA 1
ATOM 2809 C C . PHE B 1 38 ? -0.163 54.5 16.078 1 90.56 38 PHE B C 1
ATOM 2811 O O . PHE B 1 38 ? 0.098 53.688 16.969 1 90.56 38 PHE B O 1
ATOM 2818 N N . ASP B 1 39 ? -0.514 55.688 16.328 1 91.12 39 ASP B N 1
ATOM 2819 C CA . ASP B 1 39 ? -0.68 56.219 17.672 1 91.12 39 ASP B CA 1
ATOM 2820 C C . ASP B 1 39 ? -2.018 56.969 17.812 1 91.12 39 ASP B C 1
ATOM 2822 O O . ASP B 1 39 ? -2.076 58.188 17.719 1 91.12 39 ASP B O 1
ATOM 2826 N N . PRO B 1 40 ? -3 56.25 18.078 1 91.31 40 PRO B N 1
ATOM 2827 C CA . PRO B 1 40 ? -4.316 56.875 18.188 1 91.31 40 PRO B CA 1
ATOM 2828 C C . PRO B 1 40 ? -4.438 57.781 19.422 1 91.31 40 PRO B C 1
ATOM 2830 O O . PRO B 1 40 ? -3.896 57.438 20.484 1 91.31 40 PRO B O 1
ATOM 2833 N N . PRO B 1 41 ? -5.176 58.844 19.297 1 89.06 41 PRO B N 1
ATOM 2834 C CA . PRO B 1 41 ? -5.43 59.688 20.453 1 89.06 41 PRO B CA 1
ATOM 2835 C C . PRO B 1 41 ? -6.367 59.031 21.469 1 89.06 41 PRO B C 1
ATOM 2837 O O . PRO B 1 41 ? -7.031 58.031 21.141 1 89.06 41 PRO B O 1
ATOM 2840 N N . LEU B 1 42 ? -6.375 59.531 22.656 1 87.38 42 LEU B N 1
ATOM 2841 C CA . LEU B 1 42 ? -7.207 59 23.734 1 87.38 42 LEU B CA 1
ATOM 2842 C C . LEU B 1 42 ? -8.688 59.062 23.359 1 87.38 42 LEU B C 1
ATOM 2844 O O . LEU B 1 42 ? -9.5 58.281 23.859 1 87.38 42 LEU B O 1
ATOM 2848 N N . THR B 1 43 ? -9.047 60 22.438 1 88 43 THR B N 1
ATOM 2849 C CA . THR B 1 43 ? -10.438 60.25 22.062 1 88 43 THR B CA 1
ATOM 2850 C C . THR B 1 43 ? -10.867 59.25 20.969 1 88 43 THR B C 1
ATOM 2852 O O . THR B 1 43 ? -12.039 59.25 20.594 1 88 43 THR B O 1
ATOM 2855 N N . PHE B 1 44 ? -9.945 58.531 20.547 1 90.38 44 PHE B N 1
ATOM 2856 C CA . PHE B 1 44 ? -10.227 57.625 19.438 1 90.38 44 PHE B CA 1
ATOM 2857 C C . PHE B 1 44 ? -11.164 56.531 19.875 1 90.38 44 PHE B C 1
ATOM 2859 O O . PHE B 1 44 ? -10.898 55.844 20.875 1 90.38 44 PHE B O 1
ATOM 2866 N N . THR B 1 45 ? -12.266 56.312 19.109 1 91.44 45 THR B N 1
ATOM 2867 C CA . THR B 1 45 ? -13.281 55.344 19.5 1 91.44 45 THR B CA 1
ATOM 2868 C C . THR B 1 45 ? -13.344 54.188 18.516 1 91.44 45 THR B C 1
ATOM 2870 O O . THR B 1 45 ? -14.25 53.375 18.594 1 91.44 45 THR B O 1
ATOM 2873 N N . GLY B 1 46 ? -12.461 54.156 17.672 1 92.31 46 GLY B N 1
ATOM 2874 C CA . GLY B 1 46 ? -12.422 53.062 16.703 1 92.31 46 GLY B CA 1
ATOM 2875 C C . GLY B 1 46 ? -13.023 53.438 15.359 1 92.31 46 GLY B C 1
ATOM 2876 O O . GLY B 1 46 ? -13.297 54.594 15.094 1 92.31 46 GLY B O 1
ATOM 2877 N N . PHE B 1 47 ? -13.133 52.438 14.391 1 93.5 47 PHE B N 1
ATOM 2878 C CA . PHE B 1 47 ? -13.75 52.562 13.078 1 93.5 47 PHE B CA 1
ATOM 2879 C C . PHE B 1 47 ? -15.016 51.719 12.984 1 93.5 47 PHE B C 1
ATOM 2881 O O . PHE B 1 47 ? -14.953 50.531 12.672 1 93.5 47 PHE B O 1
ATOM 2888 N N . PRO B 1 48 ? -16.203 52.375 13.125 1 94.62 48 PRO B N 1
ATOM 2889 C CA . PRO B 1 48 ? -17.453 51.625 13.25 1 94.62 48 PRO B CA 1
ATOM 2890 C C . PRO B 1 48 ? -17.797 50.844 11.984 1 94.62 48 PRO B C 1
ATOM 2892 O O . PRO B 1 48 ? -18.531 49.844 12.039 1 94.62 48 PRO B O 1
ATOM 2895 N N . CYS B 1 49 ? -17.203 51.156 10.781 1 94.94 49 CYS B N 1
ATOM 2896 C CA . CYS B 1 49 ? -17.562 50.531 9.523 1 94.94 49 CYS B CA 1
ATOM 2897 C C . CYS B 1 49 ? -16.422 49.688 8.992 1 94.94 49 CYS B C 1
ATOM 2899 O O . CYS B 1 49 ? -16.5 49.125 7.891 1 94.94 49 CYS B O 1
ATOM 2901 N N . LEU B 1 50 ? -15.352 49.531 9.773 1 95.5 50 LEU B N 1
ATOM 2902 C CA . LEU B 1 50 ? -14.164 48.844 9.297 1 95.5 50 LEU B CA 1
ATOM 2903 C C . LEU B 1 50 ? -14.414 47.344 9.195 1 95.5 50 LEU B C 1
ATOM 2905 O O . LEU B 1 50 ? -14.852 46.719 10.164 1 95.5 50 LEU B O 1
ATOM 2909 N N . ARG B 1 51 ? -14.109 46.75 8 1 97.06 51 ARG B N 1
ATOM 2910 C CA . ARG B 1 51 ? -14.328 45.312 7.762 1 97.06 51 ARG B CA 1
ATOM 2911 C C . ARG B 1 51 ? -13.008 44.594 7.562 1 97.06 51 ARG B C 1
ATOM 2913 O O . ARG B 1 51 ? -12.922 43.375 7.777 1 97.06 51 ARG B O 1
ATOM 2920 N N . SER B 1 52 ? -12.047 45.344 7.09 1 97.19 52 SER B N 1
ATOM 2921 C CA . SER B 1 52 ? -10.742 44.75 6.816 1 97.19 52 SER B CA 1
ATOM 2922 C C . SER B 1 52 ? -9.617 45.625 7.383 1 97.19 52 SER B C 1
ATOM 2924 O O . SER B 1 52 ? -9.531 46.812 7.098 1 97.19 52 SER B O 1
ATOM 2926 N N . LEU B 1 53 ? -8.766 45.031 8.227 1 96.31 53 LEU B N 1
ATOM 2927 C CA . LEU B 1 53 ? -7.621 45.688 8.852 1 96.31 53 LEU B CA 1
ATOM 2928 C C . LEU B 1 53 ? -6.328 44.938 8.547 1 96.31 53 LEU B C 1
ATOM 2930 O O . LEU B 1 53 ? -6.203 43.75 8.859 1 96.31 53 LEU B O 1
ATOM 2934 N N . ASN B 1 54 ? -5.414 45.5 7.883 1 95.56 54 ASN B N 1
ATOM 2935 C CA . ASN B 1 54 ? -4.102 44.938 7.578 1 95.56 54 ASN B CA 1
ATOM 2936 C C . ASN B 1 54 ? -2.975 45.812 8.102 1 95.56 54 ASN B C 1
ATOM 2938 O O . ASN B 1 54 ? -2.775 46.938 7.621 1 95.56 54 ASN B O 1
ATOM 2942 N N . LEU B 1 55 ? -2.254 45.344 9.102 1 94.38 55 LEU B N 1
ATOM 2943 C CA . LEU B 1 55 ? -1.105 46.062 9.664 1 94.38 55 LEU B CA 1
ATOM 2944 C C . LEU B 1 55 ? 0.191 45.312 9.352 1 94.38 55 LEU B C 1
ATOM 2946 O O . LEU B 1 55 ? 0.424 44.219 9.859 1 94.38 55 LEU B O 1
ATOM 2950 N N . HIS B 1 56 ? 0.98 45.906 8.547 1 92.81 56 HIS B N 1
ATOM 2951 C CA . HIS B 1 56 ? 2.254 45.312 8.148 1 92.81 56 HIS B CA 1
ATOM 2952 C C . HIS B 1 56 ? 3.428 46.156 8.633 1 92.81 56 HIS B C 1
ATOM 2954 O O . HIS B 1 56 ? 3.672 47.25 8.117 1 92.81 56 HIS B O 1
ATOM 2960 N N . GLN B 1 57 ? 4.207 45.656 9.602 1 89.81 57 GLN B N 1
ATOM 2961 C CA . GLN B 1 57 ? 5.352 46.375 10.148 1 89.81 57 GLN B CA 1
ATOM 2962 C C . GLN B 1 57 ? 4.93 47.719 10.711 1 89.81 57 GLN B C 1
ATOM 2964 O O . GLN B 1 57 ? 5.465 48.75 10.312 1 89.81 57 GLN B O 1
ATOM 2969 N N . VAL B 1 58 ? 3.98 47.688 11.586 1 91.38 58 VAL B N 1
ATOM 2970 C CA . VAL B 1 58 ? 3.453 48.906 12.18 1 91.38 58 VAL B CA 1
ATOM 2971 C C . VAL B 1 58 ? 3.949 49.062 13.617 1 91.38 58 VAL B C 1
ATOM 2973 O O . VAL B 1 58 ? 3.939 48.062 14.375 1 91.38 58 VAL B O 1
ATOM 2976 N N . LEU B 1 59 ? 4.535 50.25 13.914 1 89.75 59 LEU B N 1
ATOM 2977 C CA . LEU B 1 59 ? 4.902 50.562 15.289 1 89.75 59 LEU B CA 1
ATOM 2978 C C . LEU B 1 59 ? 3.676 50.969 16.094 1 89.75 59 LEU B C 1
ATOM 2980 O O . LEU B 1 59 ? 3.084 52.031 15.844 1 89.75 59 LEU B O 1
ATOM 2984 N N . VAL B 1 60 ? 3.256 50.156 16.922 1 89.88 60 VAL B N 1
ATOM 2985 C CA . VAL B 1 60 ? 2.045 50.406 17.703 1 89.88 60 VAL B CA 1
ATOM 2986 C C . VAL B 1 60 ? 2.133 49.656 19.047 1 89.88 60 VAL B C 1
ATOM 2988 O O . VAL B 1 60 ? 2.725 48.594 19.125 1 89.88 60 VAL B O 1
ATOM 2991 N N . ALA B 1 61 ? 1.668 50.219 20.125 1 87.88 61 ALA B N 1
ATOM 2992 C CA . ALA B 1 61 ? 1.596 49.562 21.422 1 87.88 61 ALA B CA 1
ATOM 2993 C C . ALA B 1 61 ? 0.607 48.406 21.375 1 87.88 61 ALA B C 1
ATOM 2995 O O . ALA B 1 61 ? -0.451 48.5 20.75 1 87.88 61 ALA B O 1
ATOM 2996 N N . PRO B 1 62 ? 0.925 47.312 22.062 1 87.12 62 PRO B N 1
ATOM 2997 C CA . PRO B 1 62 ? 0.031 46.156 22.062 1 87.12 62 PRO B CA 1
ATOM 2998 C C . PRO B 1 62 ? -1.392 46.5 22.5 1 87.12 62 PRO B C 1
ATOM 3000 O O . PRO B 1 62 ? -2.357 46.031 21.891 1 87.12 62 PRO B O 1
ATOM 3003 N N . GLU B 1 63 ? -1.464 47.375 23.438 1 89.69 63 GLU B N 1
ATOM 3004 C CA . GLU B 1 63 ? -2.779 47.75 23.938 1 89.69 63 GLU B CA 1
ATOM 3005 C C . GLU B 1 63 ? -3.572 48.531 22.875 1 89.69 63 GLU B C 1
ATOM 3007 O O . GLU B 1 63 ? -4.801 48.406 22.812 1 89.69 63 GLU B O 1
ATOM 3012 N N . ALA B 1 64 ? -2.848 49.219 22.141 1 90.75 64 ALA B N 1
ATOM 3013 C CA . ALA B 1 64 ? -3.512 50 21.109 1 90.75 64 ALA B CA 1
ATOM 3014 C C . ALA B 1 64 ? -4.066 49.094 20 1 90.75 64 ALA B C 1
ATOM 3016 O O . ALA B 1 64 ? -5.133 49.375 19.453 1 90.75 64 ALA B O 1
ATOM 3017 N N . ILE B 1 65 ? -3.363 48.062 19.672 1 92.06 65 ILE B N 1
ATOM 3018 C CA . ILE B 1 65 ? -3.83 47.125 18.656 1 92.06 65 ILE B CA 1
ATOM 3019 C C . ILE B 1 65 ? -5.113 46.438 19.141 1 92.06 65 ILE B C 1
ATOM 3021 O O . ILE B 1 65 ? -6.102 46.375 18.406 1 92.06 65 ILE B O 1
ATOM 3025 N N . GLU B 1 66 ? -5.078 46 20.344 1 92.94 66 GLU B N 1
ATOM 3026 C CA . GLU B 1 66 ? -6.234 45.312 20.938 1 92.94 66 GLU B CA 1
ATOM 3027 C C . GLU B 1 66 ? -7.453 46.219 20.969 1 92.94 66 GLU B C 1
ATOM 3029 O O . GLU B 1 66 ? -8.562 45.812 20.641 1 92.94 66 GLU B O 1
ATOM 3034 N N . SER B 1 67 ? -7.152 47.406 21.375 1 92.62 67 SER B N 1
ATOM 3035 C CA . SER B 1 67 ? -8.219 48.406 21.422 1 92.62 67 SER B CA 1
ATOM 3036 C C . SER B 1 67 ? -8.789 48.688 20.031 1 92.62 67 SER B C 1
ATOM 3038 O O . SER B 1 67 ? -10.008 48.812 19.875 1 92.62 67 SER B O 1
ATOM 3040 N N . LEU B 1 68 ? -7.91 48.844 19.141 1 93.75 68 LEU B N 1
ATOM 3041 C CA . LEU B 1 68 ? -8.336 49.062 17.766 1 93.75 68 LEU B CA 1
ATOM 3042 C C . LEU B 1 68 ? -9.227 47.938 17.266 1 93.75 68 LEU B C 1
ATOM 3044 O O . LEU B 1 68 ? -10.305 48.188 16.719 1 93.75 68 LEU B O 1
ATOM 3048 N N . ILE B 1 69 ? -8.844 46.656 17.469 1 95.56 69 ILE B N 1
ATOM 3049 C CA . ILE B 1 69 ? -9.586 45.5 17.016 1 95.56 69 ILE B CA 1
ATOM 3050 C C . ILE B 1 69 ? -10.961 45.469 17.688 1 95.56 69 ILE B C 1
ATOM 3052 O O . ILE B 1 69 ? -11.984 45.312 17.016 1 95.56 69 ILE B O 1
ATOM 3056 N N . SER B 1 70 ? -10.977 45.688 18.969 1 94.19 70 SER B N 1
ATOM 3057 C CA . SER B 1 70 ? -12.219 45.594 19.734 1 94.19 70 SER B CA 1
ATOM 3058 C C . SER B 1 70 ? -13.164 46.75 19.406 1 94.19 70 SER B C 1
ATOM 3060 O O . SER B 1 70 ? -14.375 46.625 19.594 1 94.19 70 SER B O 1
ATOM 3062 N N . SER B 1 71 ? -12.633 47.875 18.875 1 94.81 71 SER B N 1
ATOM 3063 C CA . SER B 1 71 ? -13.445 49.062 18.562 1 94.81 71 SER B CA 1
ATOM 3064 C C . SER B 1 71 ? -13.938 49.031 17.125 1 94.81 71 SER B C 1
ATOM 3066 O O . SER B 1 71 ? -14.469 50 16.625 1 94.81 71 SER B O 1
ATOM 3068 N N . CYS B 1 72 ? -13.75 47.938 16.469 1 95.81 72 CYS B N 1
ATOM 3069 C CA . CYS B 1 72 ? -14.242 47.75 15.117 1 95.81 72 CYS B CA 1
ATOM 3070 C C . CYS B 1 72 ? -15.234 46.594 15.055 1 95.81 72 CYS B C 1
ATOM 3072 O O . CYS B 1 72 ? -14.875 45.5 14.672 1 95.81 72 CYS B O 1
ATOM 3074 N N . PRO B 1 73 ? -16.484 46.875 15.328 1 96.25 73 PRO B N 1
ATOM 3075 C CA . PRO B 1 73 ? -17.484 45.812 15.516 1 96.25 73 PRO B CA 1
ATOM 3076 C C . PRO B 1 73 ? -17.797 45.031 14.234 1 96.25 73 PRO B C 1
ATOM 3078 O O . PRO B 1 73 ? -18.312 43.938 14.281 1 96.25 73 PRO B O 1
ATOM 3081 N N . LEU B 1 74 ? -17.422 45.562 13.055 1 97.5 74 LEU B N 1
ATOM 3082 C CA . LEU B 1 74 ? -17.766 44.906 11.789 1 97.5 74 LEU B CA 1
ATOM 3083 C C . LEU B 1 74 ? -16.547 44.219 11.172 1 97.5 74 LEU B C 1
ATOM 3085 O O . LEU B 1 74 ? -16.609 43.75 10.031 1 97.5 74 LEU B O 1
ATOM 3089 N N . LEU B 1 75 ? -15.477 44.156 11.914 1 97.94 75 LEU B N 1
ATOM 3090 C CA . LEU B 1 75 ? -14.211 43.625 11.398 1 97.94 75 LEU B CA 1
ATOM 3091 C C . LEU B 1 75 ? -14.352 42.156 10.984 1 97.94 75 LEU B C 1
ATOM 3093 O O . LEU B 1 75 ? -14.68 41.312 11.812 1 97.94 75 LEU B O 1
ATOM 3097 N N . GLU B 1 76 ? -14.078 41.844 9.672 1 98.5 76 GLU B N 1
ATOM 3098 C CA . GLU B 1 76 ? -14.219 40.5 9.133 1 98.5 76 GLU B CA 1
ATOM 3099 C C . GLU B 1 76 ? -12.852 39.875 8.82 1 98.5 76 GLU B C 1
ATOM 3101 O O . GLU B 1 76 ? -12.703 38.656 8.82 1 98.5 76 GLU B O 1
ATOM 3106 N N . SER B 1 77 ? -11.922 40.719 8.445 1 98.5 77 SER B N 1
ATOM 3107 C CA . SER B 1 77 ? -10.594 40.25 8.047 1 98.5 77 SER B CA 1
ATOM 3108 C C . SER B 1 77 ? -9.5 41.031 8.789 1 98.5 77 SER B C 1
ATOM 3110 O O . SER B 1 77 ? -9.484 42.25 8.781 1 98.5 77 SER B O 1
ATOM 3112 N N . LEU B 1 78 ? -8.609 40.344 9.453 1 98.25 78 LEU B N 1
ATOM 3113 C CA . LEU B 1 78 ? -7.512 40.938 10.211 1 98.25 78 LEU B CA 1
ATOM 3114 C C . LEU B 1 78 ? -6.176 40.312 9.797 1 98.25 78 LEU B C 1
ATOM 3116 O O . LEU B 1 78 ? -6.027 39.094 9.797 1 98.25 78 LEU B O 1
ATOM 3120 N N . SER B 1 79 ? -5.258 41.062 9.398 1 97.81 79 SER B N 1
ATOM 3121 C CA . SER B 1 79 ? -3.906 40.625 9.047 1 97.81 79 SER B CA 1
ATOM 3122 C C . SER B 1 79 ? -2.857 41.438 9.805 1 97.81 79 SER B C 1
ATOM 3124 O O . SER B 1 79 ? -2.822 42.656 9.695 1 97.81 79 SER B O 1
ATOM 3126 N N . LEU B 1 80 ? -2.055 40.781 10.609 1 96.62 80 LEU B N 1
ATOM 3127 C CA . LEU B 1 80 ? -0.938 41.406 11.328 1 96.62 80 LEU B CA 1
ATOM 3128 C C . LEU B 1 80 ? 0.379 40.719 10.953 1 96.62 80 LEU B C 1
ATOM 3130 O O . LEU B 1 80 ? 0.513 39.5 11.047 1 96.62 80 LEU B O 1
ATOM 3134 N N . SER B 1 81 ? 1.336 41.5 10.477 1 95.69 81 SER B N 1
ATOM 3135 C CA . SER B 1 81 ? 2.598 40.875 10.078 1 95.69 81 SER B CA 1
ATOM 3136 C C . SER B 1 81 ? 3.789 41.688 10.555 1 95.69 81 SER B C 1
ATOM 3138 O O . SER B 1 81 ? 3.701 42.938 10.672 1 95.69 81 SER B O 1
ATOM 3140 N N . TYR B 1 82 ? 4.93 40.969 10.883 1 91.62 82 TYR B N 1
ATOM 3141 C CA . TYR B 1 82 ? 6.238 41.5 11.227 1 91.62 82 TYR B CA 1
ATOM 3142 C C . TYR B 1 82 ? 6.188 42.25 12.562 1 91.62 82 TYR B C 1
ATOM 3144 O O . TYR B 1 82 ? 6.688 43.344 12.688 1 91.62 82 TYR B O 1
ATOM 3152 N N . PHE B 1 83 ? 5.531 41.656 13.547 1 89.25 83 PHE B N 1
ATOM 3153 C CA . PHE B 1 83 ? 5.523 42.188 14.898 1 89.25 83 PHE B CA 1
ATOM 3154 C C . PHE B 1 83 ? 6.539 41.469 15.781 1 89.25 83 PHE B C 1
ATOM 3156 O O . PHE B 1 83 ? 6.758 40.281 15.625 1 89.25 83 PHE B O 1
ATOM 3163 N N . ASP B 1 84 ? 7.059 42.281 16.688 1 86.75 84 ASP B N 1
ATOM 3164 C CA . ASP B 1 84 ? 8.016 41.719 17.641 1 86.75 84 ASP B CA 1
ATOM 3165 C C . ASP B 1 84 ? 7.43 41.688 19.047 1 86.75 84 ASP B C 1
ATOM 3167 O O . ASP B 1 84 ? 6.98 42.688 19.578 1 86.75 84 ASP B O 1
ATOM 3171 N N . SER B 1 85 ? 7.426 40.438 19.641 1 82.94 85 SER B N 1
ATOM 3172 C CA . SER B 1 85 ? 7.086 40.219 21.047 1 82.94 85 SER B CA 1
ATOM 3173 C C . SER B 1 85 ? 5.68 40.719 21.359 1 82.94 85 SER B C 1
ATOM 3175 O O . SER B 1 85 ? 5.477 41.438 22.344 1 82.94 85 SER B O 1
ATOM 3177 N N . LEU B 1 86 ? 4.859 40.344 20.5 1 85 86 LEU B N 1
ATOM 3178 C CA . LEU B 1 86 ? 3.496 40.844 20.625 1 85 86 LEU B CA 1
ATOM 3179 C C . LEU B 1 86 ? 2.668 39.969 21.531 1 85 86 LEU B C 1
ATOM 3181 O O . LEU B 1 86 ? 2.689 38.719 21.391 1 85 86 LEU B O 1
ATOM 3185 N N . ASP B 1 87 ? 2.057 40.5 22.656 1 88.44 87 ASP B N 1
ATOM 3186 C CA . ASP B 1 87 ? 1.002 39.875 23.453 1 88.44 87 ASP B CA 1
ATOM 3187 C C . ASP B 1 87 ? -0.379 40.312 22.953 1 88.44 87 ASP B C 1
ATOM 3189 O O . ASP B 1 87 ? -0.773 41.469 23.125 1 88.44 87 ASP B O 1
ATOM 3193 N N . LEU B 1 88 ? -1.081 39.375 22.375 1 91.19 88 LEU B N 1
ATOM 3194 C CA . LEU B 1 88 ? -2.234 39.75 21.578 1 91.19 88 LEU B CA 1
ATOM 3195 C C . LEU B 1 88 ? -3.5 39.062 22.078 1 91.19 88 LEU B C 1
ATOM 3197 O O . LEU B 1 88 ? -3.576 37.844 22.094 1 91.19 88 LEU B O 1
ATOM 3201 N N . ASN B 1 89 ? -4.43 39.812 22.547 1 93.44 89 ASN B N 1
ATOM 3202 C CA . ASN B 1 89 ? -5.793 39.344 22.812 1 93.44 89 ASN B CA 1
ATOM 3203 C C . ASN B 1 89 ? -6.762 39.844 21.734 1 93.44 89 ASN B C 1
ATOM 3205 O O . ASN B 1 89 ? -6.926 41.062 21.562 1 93.44 89 ASN B O 1
ATOM 3209 N N . ILE B 1 90 ? -7.398 38.969 21.047 1 95.25 90 ILE B N 1
ATOM 3210 C CA . ILE B 1 90 ? -8.281 39.344 19.953 1 95.25 90 ILE B CA 1
ATOM 3211 C C . ILE B 1 90 ? -9.734 39.125 20.359 1 95.25 90 ILE B C 1
ATOM 3213 O O . ILE B 1 90 ? -10.148 38.031 20.672 1 95.25 90 ILE B O 1
ATOM 3217 N N . CYS B 1 91 ? -10.469 40.188 20.438 1 95.31 91 CYS B N 1
ATOM 3218 C CA . CYS B 1 91 ? -11.914 40.188 20.625 1 95.31 91 CYS B CA 1
ATOM 3219 C C . CYS B 1 91 ? -12.617 40.812 19.422 1 95.31 91 CYS B C 1
ATOM 3221 O O . CYS B 1 91 ? -12.742 42.031 19.328 1 95.31 91 CYS B O 1
ATOM 3223 N N . ALA B 1 92 ? -12.984 40.031 18.531 1 96.31 92 ALA B N 1
ATOM 3224 C CA . ALA B 1 92 ? -13.609 40.438 17.281 1 96.31 92 ALA B CA 1
ATOM 3225 C C . ALA B 1 92 ? -14.711 39.438 16.875 1 96.31 92 ALA B C 1
ATOM 3227 O O . ALA B 1 92 ? -14.477 38.531 16.062 1 96.31 92 ALA B O 1
ATOM 3228 N N . PRO B 1 93 ? -15.914 39.656 17.281 1 96.75 93 PRO B N 1
ATOM 3229 C CA . PRO B 1 93 ? -17.016 38.688 17.125 1 96.75 93 PRO B CA 1
ATOM 3230 C C . PRO B 1 93 ? -17.375 38.469 15.656 1 96.75 93 PRO B C 1
ATOM 3232 O O . PRO B 1 93 ? -17.922 37.406 15.312 1 96.75 93 PRO B O 1
ATOM 3235 N N . GLU B 1 94 ? -17.094 39.438 14.773 1 97.88 94 GLU B N 1
ATOM 3236 C CA . GLU B 1 94 ? -17.484 39.312 13.375 1 97.88 94 GLU B CA 1
ATOM 3237 C C . GLU B 1 94 ? -16.312 38.812 12.523 1 97.88 94 GLU B C 1
ATOM 3239 O O . GLU B 1 94 ? -16.453 38.656 11.305 1 97.88 94 GLU B O 1
ATOM 3244 N N . LEU B 1 95 ? -15.219 38.531 13.172 1 98.31 95 LEU B N 1
ATOM 3245 C CA . LEU B 1 95 ? -13.992 38.156 12.461 1 98.31 95 LEU B CA 1
ATOM 3246 C C . LEU B 1 95 ? -14.156 36.812 11.758 1 98.31 95 LEU B C 1
ATOM 3248 O O . LEU B 1 95 ? -14.602 35.844 12.367 1 98.31 95 LEU B O 1
ATOM 3252 N N . LYS B 1 96 ? -13.781 36.719 10.422 1 98.69 96 LYS B N 1
ATOM 3253 C CA . LYS B 1 96 ? -13.906 35.5 9.625 1 98.69 96 LYS B CA 1
ATOM 3254 C C . LYS B 1 96 ? -12.539 35.031 9.148 1 98.69 96 LYS B C 1
ATOM 3256 O O . LYS B 1 96 ? -12.32 33.812 9.023 1 98.69 96 LYS B O 1
ATOM 3261 N N . TYR B 1 97 ? -11.648 35.938 8.867 1 98.75 97 TYR B N 1
ATOM 3262 C CA . TYR B 1 97 ? -10.336 35.625 8.312 1 98.75 97 TYR B CA 1
ATOM 3263 C C . TYR B 1 97 ? -9.219 36.219 9.141 1 98.75 97 TYR B C 1
ATOM 3265 O O . TYR B 1 97 ? -9.188 37.438 9.344 1 98.75 97 TYR B O 1
ATOM 3273 N N . LEU B 1 98 ? -8.328 35.438 9.625 1 98.5 98 LEU B N 1
ATOM 3274 C CA . LEU B 1 98 ? -7.25 35.906 10.492 1 98.5 98 LEU B CA 1
ATOM 3275 C C . LEU B 1 98 ? -5.895 35.469 9.938 1 98.5 98 LEU B C 1
ATOM 3277 O O . LEU B 1 98 ? -5.676 34.281 9.688 1 98.5 98 LEU B O 1
ATOM 3281 N N . TYR B 1 99 ? -5.047 36.375 9.695 1 98.38 99 TYR B N 1
ATOM 3282 C CA . TYR B 1 99 ? -3.668 36.125 9.289 1 98.38 99 TYR B CA 1
ATOM 3283 C C . TYR B 1 99 ? -2.686 36.75 10.266 1 98.38 99 TYR B C 1
ATOM 3285 O O . TYR B 1 99 ? -2.699 37.969 10.461 1 98.38 99 TYR B O 1
ATOM 3293 N N . LEU B 1 100 ? -1.853 35.969 10.898 1 97.44 100 LEU B N 1
ATOM 3294 C CA . LEU B 1 100 ? -0.839 36.469 11.82 1 97.44 100 LEU B CA 1
ATOM 3295 C C . LEU B 1 100 ? 0.549 35.969 11.422 1 97.44 100 LEU B C 1
ATOM 3297 O O . LEU B 1 100 ? 0.729 34.812 11.094 1 97.44 100 LEU B O 1
ATOM 3301 N N . GLU B 1 101 ? 1.489 36.844 11.422 1 96.88 101 GLU B N 1
ATOM 3302 C CA . GLU B 1 101 ? 2.885 36.469 11.18 1 96.88 101 GLU B CA 1
ATOM 3303 C C . GLU B 1 101 ? 3.828 37.344 12.016 1 96.88 101 GLU B C 1
ATOM 3305 O O . GLU B 1 101 ? 3.818 38.562 11.898 1 96.88 101 GLU B O 1
ATOM 3310 N N . GLY B 1 102 ? 4.59 36.688 12.859 1 95.69 102 GLY B N 1
ATOM 3311 C CA . GLY B 1 102 ? 5.539 37.438 13.656 1 95.69 102 GLY B CA 1
ATOM 3312 C C . GLY B 1 102 ? 5.934 36.719 14.945 1 95.69 102 GLY B C 1
ATOM 3313 O O . GLY B 1 102 ? 5.777 35.5 15.07 1 95.69 102 GLY B O 1
ATOM 3314 N N . GLU B 1 103 ? 6.602 37.562 15.867 1 93.25 103 GLU B N 1
ATOM 3315 C CA . GLU B 1 103 ? 6.973 37.094 17.203 1 93.25 103 GLU B CA 1
ATOM 3316 C C . GLU B 1 103 ? 5.879 37.406 18.219 1 93.25 103 GLU B C 1
ATOM 3318 O O . GLU B 1 103 ? 5.664 38.562 18.578 1 93.25 103 GLU B O 1
ATOM 3323 N N . PHE B 1 104 ? 5.246 36.344 18.625 1 90.69 104 PHE B N 1
ATOM 3324 C CA . PHE B 1 104 ? 4.164 36.5 19.594 1 90.69 104 PHE B CA 1
ATOM 3325 C C . PHE B 1 104 ? 4.512 35.875 20.922 1 90.69 104 PHE B C 1
ATOM 3327 O O . PHE B 1 104 ? 4.984 34.719 20.969 1 90.69 104 PHE B O 1
ATOM 3334 N N . LYS B 1 105 ? 4.359 36.625 21.984 1 88.06 105 LYS B N 1
ATOM 3335 C CA . LYS B 1 105 ? 4.531 36.094 23.328 1 88.06 105 LYS B CA 1
ATOM 3336 C C . LYS B 1 105 ? 3.289 35.312 23.766 1 88.06 105 LYS B C 1
ATOM 3338 O O . LYS B 1 105 ? 3.387 34.344 24.516 1 88.06 105 LYS B O 1
ATOM 3343 N N . ASP B 1 106 ? 2.215 35.844 23.312 1 90.31 106 ASP B N 1
ATOM 3344 C CA . ASP B 1 106 ? 0.929 35.219 23.641 1 90.31 106 ASP B CA 1
ATOM 3345 C C . ASP B 1 106 ? -0.14 35.625 22.625 1 90.31 106 ASP B C 1
ATOM 3347 O O . ASP B 1 106 ? -0.135 36.75 22.109 1 90.31 106 ASP B O 1
ATOM 3351 N N . ILE B 1 107 ? -0.949 34.688 22.25 1 93 107 ILE B N 1
ATOM 3352 C CA . ILE B 1 107 ? -2.109 34.938 21.406 1 93 107 ILE B CA 1
ATOM 3353 C C . ILE B 1 107 ? -3.357 34.344 22.047 1 93 107 ILE B C 1
ATOM 3355 O O . ILE B 1 107 ? -3.4 33.125 22.328 1 93 107 ILE B O 1
ATOM 3359 N N . HIS B 1 108 ? -4.301 35.156 22.312 1 94.62 108 HIS B N 1
ATOM 3360 C CA . HIS B 1 108 ? -5.559 34.719 22.891 1 94.62 108 HIS B CA 1
ATOM 3361 C C . HIS B 1 108 ? -6.746 35.156 22.047 1 94.62 108 HIS B C 1
ATOM 3363 O O . HIS B 1 108 ? -6.992 36.344 21.891 1 94.62 108 HIS B O 1
ATOM 3369 N N . LEU B 1 109 ? -7.434 34.156 21.453 1 95.44 109 LEU B N 1
ATOM 3370 C CA . LEU B 1 109 ? -8.688 34.438 20.766 1 95.44 109 LEU B CA 1
ATOM 3371 C C . LEU B 1 109 ? -9.867 34.406 21.734 1 95.44 109 LEU B C 1
ATOM 3373 O O . LEU B 1 109 ? -10.469 33.344 21.938 1 95.44 109 LEU B O 1
ATOM 3377 N N . GLU B 1 110 ? -10.258 35.406 22.234 1 92 110 GLU B N 1
ATOM 3378 C CA . GLU B 1 110 ? -11.242 35.531 23.312 1 92 110 GLU B CA 1
ATOM 3379 C C . GLU B 1 110 ? -12.664 35.406 22.766 1 92 110 GLU B C 1
ATOM 3381 O O . GLU B 1 110 ? -13.523 34.781 23.375 1 92 110 GLU B O 1
ATOM 3386 N N . SER B 1 111 ? -12.969 36.094 21.688 1 93.31 111 SER B N 1
ATOM 3387 C CA . SER B 1 111 ? -14.297 36.125 21.078 1 93.31 111 SER B CA 1
ATOM 3388 C C . SER B 1 111 ? -14.203 36.219 19.562 1 93.31 111 SER B C 1
ATOM 3390 O O . SER B 1 111 ? -14.32 37.312 19 1 93.31 111 SER B O 1
ATOM 3392 N N . THR B 1 112 ? -14.109 35.062 18.984 1 95.69 112 THR B N 1
ATOM 3393 C CA . THR B 1 112 ? -14.062 34.969 17.531 1 95.69 112 THR B CA 1
ATOM 3394 C C . THR B 1 112 ? -14.906 33.812 17.031 1 95.69 112 THR B C 1
ATOM 3396 O O . THR B 1 112 ? -14.391 32.906 16.359 1 95.69 112 THR B O 1
ATOM 3399 N N . PRO B 1 113 ? -16.188 33.812 17.312 1 95.81 113 PRO B N 1
ATOM 3400 C CA . PRO B 1 113 ? -17.047 32.625 17.047 1 95.81 113 PRO B CA 1
ATOM 3401 C C . PRO B 1 113 ? -17.266 32.406 15.547 1 95.81 113 PRO B C 1
ATOM 3403 O O . PRO B 1 113 ? -17.672 31.312 15.148 1 95.81 113 PRO B O 1
ATOM 3406 N N . LEU B 1 114 ? -17 33.406 14.672 1 97.94 114 LEU B N 1
ATOM 3407 C CA . LEU B 1 114 ? -17.344 33.281 13.266 1 97.94 114 LEU B CA 1
ATOM 3408 C C . LEU B 1 114 ? -16.109 33.031 12.422 1 97.94 114 LEU B C 1
ATOM 3410 O O . LEU B 1 114 ? -16.172 33 11.188 1 97.94 114 LEU B O 1
ATOM 3414 N N . LEU B 1 115 ? -15 32.812 13.086 1 98.12 115 LEU B N 1
ATOM 3415 C CA . LEU B 1 115 ? -13.75 32.594 12.383 1 98.12 115 LEU B CA 1
ATOM 3416 C C . LEU B 1 115 ? -13.844 31.375 11.461 1 98.12 115 LEU B C 1
ATOM 3418 O O . LEU B 1 115 ? -14.211 30.281 11.898 1 98.12 115 LEU B O 1
ATOM 3422 N N . VAL B 1 116 ? -13.5 31.562 10.18 1 98.69 116 VAL B N 1
ATOM 3423 C CA . VAL B 1 116 ? -13.633 30.531 9.156 1 98.69 116 VAL B CA 1
ATOM 3424 C C . VAL B 1 116 ? -12.25 30.031 8.742 1 98.69 116 VAL B C 1
ATOM 3426 O O . VAL B 1 116 ? -12.047 28.828 8.523 1 98.69 116 VAL B O 1
ATOM 3429 N N . SER B 1 117 ? -11.336 30.969 8.641 1 98.81 117 SER B N 1
ATOM 3430 C CA . SER B 1 117 ? -9.992 30.625 8.18 1 98.81 117 SER B CA 1
ATOM 3431 C C . SER B 1 117 ? -8.93 31.359 9 1 98.81 117 SER B C 1
ATOM 3433 O O . SER B 1 117 ? -9.086 32.531 9.32 1 98.81 117 SER B O 1
ATOM 3435 N N . MET B 1 118 ? -7.93 30.641 9.352 1 98.38 118 MET B N 1
ATOM 3436 C CA . MET B 1 118 ? -6.824 31.203 10.117 1 98.38 118 MET B CA 1
ATOM 3437 C C . MET B 1 118 ? -5.48 30.719 9.578 1 98.38 118 MET B C 1
ATOM 3439 O O . MET B 1 118 ? -5.344 29.547 9.203 1 98.38 118 MET B O 1
ATOM 3443 N N . SER B 1 119 ? -4.555 31.547 9.43 1 98.62 119 SER B N 1
ATOM 3444 C CA . SER B 1 119 ? -3.178 31.25 9.039 1 98.62 119 SER B CA 1
ATOM 3445 C C . SER B 1 119 ? -2.189 31.984 9.945 1 98.62 119 SER B C 1
ATOM 3447 O O . SER B 1 119 ? -2.205 33.219 10.039 1 98.62 119 SER B O 1
ATOM 3449 N N . ILE B 1 120 ? -1.332 31.25 10.641 1 97.94 120 ILE B N 1
ATOM 3450 C CA . ILE B 1 120 ? -0.445 31.844 11.633 1 97.94 120 ILE B CA 1
ATOM 3451 C C . ILE B 1 120 ? 0.985 31.359 11.398 1 97.94 120 ILE B C 1
ATOM 3453 O O . ILE B 1 120 ? 1.229 30.156 11.281 1 97.94 120 ILE B O 1
ATOM 3457 N N . ALA B 1 121 ? 1.897 32.219 11.219 1 96.94 121 ALA B N 1
ATOM 3458 C CA . ALA B 1 121 ? 3.332 31.938 11.203 1 96.94 121 ALA B CA 1
ATOM 3459 C C . ALA B 1 121 ? 4.016 32.5 12.445 1 96.94 121 ALA B C 1
ATOM 3461 O O . ALA B 1 121 ? 4.039 33.719 12.656 1 96.94 121 ALA B O 1
ATOM 3462 N N . MET B 1 122 ? 4.559 31.594 13.219 1 93.94 122 MET B N 1
ATOM 3463 C CA . MET B 1 122 ? 5.145 31.984 14.5 1 93.94 122 MET B CA 1
ATOM 3464 C C . MET B 1 122 ? 6.668 31.969 14.43 1 93.94 122 MET B C 1
ATOM 3466 O O . MET B 1 122 ? 7.258 30.984 13.961 1 93.94 122 MET B O 1
ATOM 3470 N N . TYR B 1 123 ? 7.168 33.062 14.797 1 93.06 123 TYR B N 1
ATOM 3471 C CA . TYR B 1 123 ? 8.617 33.094 14.961 1 93.06 123 TYR B CA 1
ATOM 3472 C C . TYR B 1 123 ? 9 33.031 16.438 1 93.06 123 TYR B C 1
ATOM 3474 O O . TYR B 1 123 ? 8.336 33.625 17.281 1 93.06 123 TYR B O 1
ATOM 3482 N N . MET B 1 124 ? 10.023 32.25 16.734 1 88.62 124 MET B N 1
ATOM 3483 C CA . MET B 1 124 ? 10.445 32.062 18.125 1 88.62 124 MET B CA 1
ATOM 3484 C C . MET B 1 124 ? 11.898 32.5 18.297 1 88.62 124 MET B C 1
ATOM 3486 O O . MET B 1 124 ? 12.789 32 17.594 1 88.62 124 MET B O 1
ATOM 3490 N N . THR B 1 125 ? 12.008 33.469 19.141 1 87.12 125 THR B N 1
ATOM 3491 C CA . THR B 1 125 ? 13.344 33.875 19.562 1 87.12 125 THR B CA 1
ATOM 3492 C C . THR B 1 125 ? 13.703 33.188 20.906 1 87.12 125 THR B C 1
ATOM 3494 O O . THR B 1 125 ? 12.836 32.625 21.562 1 87.12 125 THR B O 1
ATOM 3497 N N . ASP B 1 126 ? 14.977 33.312 21.328 1 86.44 126 ASP B N 1
ATOM 3498 C CA . ASP B 1 126 ? 15.414 32.75 22.594 1 86.44 126 ASP B CA 1
ATOM 3499 C C . ASP B 1 126 ? 14.617 33.344 23.766 1 86.44 126 ASP B C 1
ATOM 3501 O O . ASP B 1 126 ? 14.273 32.625 24.703 1 86.44 126 ASP B O 1
ATOM 3505 N N . ASP B 1 127 ? 14.414 34.5 23.641 1 84.62 127 ASP B N 1
ATOM 3506 C CA . ASP B 1 127 ? 13.664 35.188 24.703 1 84.62 127 ASP B CA 1
ATOM 3507 C C . ASP B 1 127 ? 12.242 34.656 24.797 1 84.62 127 ASP B C 1
ATOM 3509 O O . ASP B 1 127 ? 11.734 34.438 25.906 1 84.62 127 ASP B O 1
ATOM 3513 N N . ILE B 1 128 ? 11.633 34.469 23.719 1 83.81 128 ILE B N 1
ATOM 3514 C CA . ILE B 1 128 ? 10.266 33.969 23.672 1 83.81 128 ILE B CA 1
ATOM 3515 C C . ILE B 1 128 ? 10.234 32.5 24.156 1 83.81 128 ILE B C 1
ATOM 3517 O O . ILE B 1 128 ? 9.344 32.125 24.906 1 83.81 128 ILE B O 1
ATOM 3521 N N . ALA B 1 129 ? 11.18 31.797 23.719 1 82.81 129 ALA B N 1
ATOM 3522 C CA . ALA B 1 129 ? 11.281 30.406 24.141 1 82.81 129 ALA B CA 1
ATOM 3523 C C . ALA B 1 129 ? 11.383 30.297 25.656 1 82.81 129 ALA B C 1
ATOM 3525 O O . ALA B 1 129 ? 10.742 29.453 26.281 1 82.81 129 ALA B O 1
ATOM 3526 N N . GLU B 1 130 ? 12.203 31.156 26.219 1 82.81 130 GLU B N 1
ATOM 3527 C CA . GLU B 1 130 ? 12.359 31.188 27.672 1 82.81 130 GLU B CA 1
ATOM 3528 C C . GLU B 1 130 ? 11.055 31.547 28.359 1 82.81 130 GLU B C 1
ATOM 3530 O O . GLU B 1 130 ? 10.719 30.984 29.406 1 82.81 130 GLU B O 1
ATOM 3535 N N . HIS B 1 131 ? 10.406 32.469 27.75 1 82.56 131 HIS B N 1
ATOM 3536 C CA . HIS B 1 131 ? 9.109 32.875 28.266 1 82.56 131 HIS B CA 1
ATOM 3537 C C . HIS B 1 131 ? 8.133 31.703 28.297 1 82.56 131 HIS B C 1
ATOM 3539 O O . HIS B 1 131 ? 7.398 31.531 29.266 1 82.56 131 HIS B O 1
ATOM 3545 N N . PHE B 1 132 ? 8.094 30.906 27.359 1 81.81 132 PHE B N 1
ATOM 3546 C CA . PHE B 1 132 ? 7.16 29.781 27.219 1 81.81 132 PHE B CA 1
ATOM 3547 C C . PHE B 1 132 ? 7.461 28.703 28.25 1 81.81 132 PHE B C 1
ATOM 3549 O O . PHE B 1 132 ? 6.551 28 28.703 1 81.81 132 PHE B O 1
ATOM 3556 N N . GLU B 1 133 ? 8.711 28.531 28.578 1 77.12 133 GLU B N 1
ATOM 3557 C CA . GLU B 1 133 ? 9.086 27.547 29.578 1 77.12 133 GLU B CA 1
ATOM 3558 C C . GLU B 1 133 ? 8.398 27.812 30.922 1 77.12 133 GLU B C 1
ATOM 3560 O O . GLU B 1 133 ? 8.188 26.906 31.719 1 77.12 133 GLU B O 1
ATOM 3565 N N . GLN B 1 134 ? 8.039 29.078 31.062 1 77.69 134 GLN B N 1
ATOM 3566 C CA . GLN B 1 134 ? 7.48 29.5 32.344 1 77.69 134 GLN B CA 1
ATOM 3567 C C . GLN B 1 134 ? 5.957 29.578 32.281 1 77.69 134 GLN B C 1
ATOM 3569 O O . GLN B 1 134 ? 5.297 29.781 33.312 1 77.69 134 GLN B O 1
ATOM 3574 N N . SER B 1 135 ? 5.434 29.344 31.141 1 75.81 135 SER B N 1
ATOM 3575 C CA . SER B 1 135 ? 3.992 29.5 30.953 1 75.81 135 SER B CA 1
ATOM 3576 C C . SER B 1 135 ? 3.252 28.203 31.281 1 75.81 135 SER B C 1
ATOM 3578 O O . SER B 1 135 ? 3.738 27.109 30.984 1 75.81 135 SER B O 1
ATOM 3580 N N . SER B 1 136 ? 2.135 28.328 32.125 1 77.94 136 SER B N 1
ATOM 3581 C CA . SER B 1 136 ? 1.334 27.156 32.469 1 77.94 136 SER B CA 1
ATOM 3582 C C . SER B 1 136 ? 0.009 27.141 31.719 1 77.94 136 SER B C 1
ATOM 3584 O O . SER B 1 136 ? -0.674 26.125 31.672 1 77.94 136 SER B O 1
ATOM 3586 N N . SER B 1 137 ? -0.279 28.188 31.047 1 85.19 137 SER B N 1
ATOM 3587 C CA . SER B 1 137 ? -1.544 28.234 30.328 1 85.19 137 SER B CA 1
ATOM 3588 C C . SER B 1 137 ? -1.485 27.406 29.047 1 85.19 137 SER B C 1
ATOM 3590 O O . SER B 1 137 ? -0.415 27.234 28.469 1 85.19 137 SER B O 1
ATOM 3592 N N . CYS B 1 138 ? -2.629 26.891 28.656 1 91.5 138 CYS B N 1
ATOM 3593 C CA . CYS B 1 138 ? -2.719 26.031 27.469 1 91.5 138 CYS B CA 1
ATOM 3594 C C . CYS B 1 138 ? -2.887 26.859 26.203 1 91.5 138 CYS B C 1
ATOM 3596 O O . CYS B 1 138 ? -3.992 27.312 25.891 1 91.5 138 CYS B O 1
ATOM 3598 N N . ASN B 1 139 ? -1.838 27 25.5 1 93.94 139 ASN B N 1
ATOM 3599 C CA . ASN B 1 139 ? -1.863 27.812 24.281 1 93.94 139 ASN B CA 1
ATOM 3600 C C . ASN B 1 139 ? -2.801 27.219 23.234 1 93.94 139 ASN B C 1
ATOM 3602 O O . ASN B 1 139 ? -3.418 27.969 22.469 1 93.94 139 ASN B O 1
ATOM 3606 N N . PHE B 1 140 ? -2.975 25.938 23.281 1 95.56 140 PHE B N 1
ATOM 3607 C CA . PHE B 1 140 ? -3.895 25.266 22.375 1 95.56 140 PHE B CA 1
ATOM 3608 C C . PHE B 1 140 ? -5.316 25.781 22.562 1 95.56 140 PHE B C 1
ATOM 3610 O O . PHE B 1 140 ? -5.969 26.172 21.594 1 95.56 140 PHE B O 1
ATOM 3617 N N . LEU B 1 141 ? -5.691 25.875 23.75 1 94.88 141 LEU B N 1
ATOM 3618 C CA . LEU B 1 141 ? -7.051 26.312 24.047 1 94.88 141 LEU B CA 1
ATOM 3619 C C . LEU B 1 141 ? -7.207 27.812 23.828 1 94.88 141 LEU B C 1
ATOM 3621 O O . LEU B 1 141 ? -8.273 28.281 23.406 1 94.88 141 LEU B O 1
ATOM 3625 N N . LYS B 1 142 ? -6.148 28.484 24.109 1 94 142 LYS B N 1
ATOM 3626 C CA . LYS B 1 142 ? -6.195 29.938 23.891 1 94 142 LYS B CA 1
ATOM 3627 C C . LYS B 1 142 ? -6.488 30.266 22.438 1 94 142 LYS B C 1
ATOM 3629 O O . LYS B 1 142 ? -7.195 31.234 22.141 1 94 142 LYS B O 1
ATOM 3634 N N . ILE B 1 143 ? -5.977 29.484 21.547 1 95.81 143 ILE B N 1
ATOM 3635 C CA . ILE B 1 143 ? -6.098 29.781 20.125 1 95.81 143 ILE B CA 1
ATOM 3636 C C . ILE B 1 143 ? -7.277 29.016 19.531 1 95.81 143 ILE B C 1
ATOM 3638 O O . ILE B 1 143 ? -8.102 29.578 18.812 1 95.81 143 ILE B O 1
ATOM 3642 N N . LEU B 1 144 ? -7.402 27.703 19.906 1 95.81 144 LEU B N 1
ATOM 3643 C CA . LEU B 1 144 ? -8.32 26.828 19.156 1 95.81 144 LEU B CA 1
ATOM 3644 C C . LEU B 1 144 ? -9.523 26.453 20.016 1 95.81 144 LEU B C 1
ATOM 3646 O O . LEU B 1 144 ? -10.391 25.688 19.594 1 95.81 144 LEU B O 1
ATOM 3650 N N . GLY B 1 145 ? -9.617 26.969 21.156 1 92.62 145 GLY B N 1
ATOM 3651 C CA . GLY B 1 145 ? -10.688 26.609 22.078 1 92.62 145 GLY B CA 1
ATOM 3652 C C . GLY B 1 145 ? -12.016 27.25 21.734 1 92.62 145 GLY B C 1
ATOM 3653 O O . GLY B 1 145 ? -13.062 26.812 22.203 1 92.62 145 GLY B O 1
ATOM 3654 N N . GLY B 1 146 ? -12.016 28.344 20.953 1 89.25 146 GLY B N 1
ATOM 3655 C CA . GLY B 1 146 ? -13.25 29.078 20.703 1 89.25 146 GLY B CA 1
ATOM 3656 C C . GLY B 1 146 ? -13.453 29.391 19.234 1 89.25 146 GLY B C 1
ATOM 3657 O O . GLY B 1 146 ? -13.844 30.516 18.891 1 89.25 146 GLY B O 1
ATOM 3658 N N . VAL B 1 147 ? -13.219 28.359 18.438 1 95.25 147 VAL B N 1
ATOM 3659 C CA . VAL B 1 147 ? -13.359 28.609 17 1 95.25 147 VAL B CA 1
ATOM 3660 C C . VAL B 1 147 ? -14.289 27.562 16.391 1 95.25 147 VAL B C 1
ATOM 3662 O O . VAL B 1 147 ? -13.883 26.797 15.508 1 95.25 147 VAL B O 1
ATOM 3665 N N . PRO B 1 148 ? -15.547 27.5 16.656 1 94.94 148 PRO B N 1
ATOM 3666 C CA . PRO B 1 148 ? -16.469 26.438 16.25 1 94.94 148 PRO B CA 1
ATOM 3667 C C . PRO B 1 148 ? -16.734 26.422 14.75 1 94.94 148 PRO B C 1
ATOM 3669 O O . PRO B 1 148 ? -17.141 25.406 14.203 1 94.94 148 PRO B O 1
ATOM 3672 N N . HIS B 1 149 ? -16.469 27.531 14.062 1 97.5 149 HIS B N 1
ATOM 3673 C CA . HIS B 1 149 ? -16.812 27.609 12.648 1 97.5 149 HIS B CA 1
ATOM 3674 C C . HIS B 1 149 ? -15.578 27.516 11.766 1 97.5 149 HIS B C 1
ATOM 3676 O O . HIS B 1 149 ? -15.656 27.719 10.555 1 97.5 149 HIS B O 1
ATOM 3682 N N . LEU B 1 150 ? -14.477 27.234 12.391 1 98.44 150 LEU B N 1
ATOM 3683 C CA . LEU B 1 150 ? -13.227 27.203 11.641 1 98.44 150 LEU B CA 1
ATOM 3684 C C . LEU B 1 150 ? -13.266 26.125 10.562 1 98.44 150 LEU B C 1
ATOM 3686 O O . LEU B 1 150 ? -13.641 24.969 10.836 1 98.44 150 LEU B O 1
ATOM 3690 N N . GLU B 1 151 ? -12.922 26.469 9.328 1 98.88 151 GLU B N 1
ATOM 3691 C CA . GLU B 1 151 ? -12.953 25.531 8.203 1 98.88 151 GLU B CA 1
ATOM 3692 C C . GLU B 1 151 ? -11.539 25.219 7.707 1 98.88 151 GLU B C 1
ATOM 3694 O O . GLU B 1 151 ? -11.312 24.172 7.109 1 98.88 151 GLU B O 1
ATOM 3699 N N . LYS B 1 152 ? -10.703 26.172 7.887 1 98.94 152 LYS B N 1
ATOM 3700 C CA . LYS B 1 152 ? -9.336 26 7.402 1 98.94 152 LYS B CA 1
ATOM 3701 C C . LYS B 1 152 ? -8.328 26.562 8.406 1 98.94 152 LYS B C 1
ATOM 3703 O O . LYS B 1 152 ? -8.445 27.703 8.852 1 98.94 152 LYS B O 1
ATOM 3708 N N . LEU B 1 153 ? -7.367 25.75 8.805 1 98.88 153 LEU B N 1
ATOM 3709 C CA . LEU B 1 153 ? -6.281 26.125 9.703 1 98.88 153 LEU B CA 1
ATOM 3710 C C . LEU B 1 153 ? -4.926 25.906 9.047 1 98.88 153 LEU B C 1
ATOM 3712 O O . LEU B 1 153 ? -4.625 24.797 8.609 1 98.88 153 LEU B O 1
ATOM 3716 N N . VAL B 1 154 ? -4.137 26.922 8.953 1 98.81 154 VAL B N 1
ATOM 3717 C CA . VAL B 1 154 ? -2.781 26.797 8.422 1 98.81 154 VAL B CA 1
ATOM 3718 C C . VAL B 1 154 ? -1.776 27.312 9.453 1 98.81 154 VAL B C 1
ATOM 3720 O O . VAL B 1 154 ? -1.894 28.438 9.938 1 98.81 154 VAL B O 1
ATOM 3723 N N . GLY B 1 155 ? -0.848 26.516 9.844 1 98.5 155 GLY B N 1
ATOM 3724 C CA . GLY B 1 155 ? 0.204 26.875 10.781 1 98.5 155 GLY B CA 1
ATOM 3725 C C . GLY B 1 155 ? 1.598 26.734 10.203 1 98.5 155 GLY B C 1
ATOM 3726 O O . GLY B 1 155 ? 1.915 25.703 9.594 1 98.5 155 GLY B O 1
ATOM 3727 N N . TYR B 1 156 ? 2.404 27.703 10.383 1 97.31 156 TYR B N 1
ATOM 3728 C CA . TYR B 1 156 ? 3.758 27.703 9.844 1 97.31 156 TYR B CA 1
ATOM 3729 C C . TYR B 1 156 ? 4.793 27.828 10.961 1 97.31 156 TYR B C 1
ATOM 3731 O O . TYR B 1 156 ? 4.488 28.344 12.039 1 97.31 156 TYR B O 1
ATOM 3739 N N . ILE B 1 157 ? 5.98 27.234 10.664 1 94.31 157 ILE B N 1
ATOM 3740 C CA . ILE B 1 157 ? 7.188 27.469 11.453 1 94.31 157 ILE B CA 1
ATOM 3741 C C . ILE B 1 157 ? 7.004 26.875 12.852 1 94.31 157 ILE B C 1
ATOM 3743 O O . ILE B 1 157 ? 6.945 25.656 13.016 1 94.31 157 ILE B O 1
ATOM 3747 N N . TYR B 1 158 ? 6.832 27.812 13.938 1 94.25 158 TYR B N 1
ATOM 3748 C CA . TYR B 1 158 ? 6.797 27.344 15.32 1 94.25 158 TYR B CA 1
ATOM 3749 C C . TYR B 1 158 ? 5.371 27.328 15.852 1 94.25 158 TYR B C 1
ATOM 3751 O O . TYR B 1 158 ? 5.156 27.281 17.062 1 94.25 158 TYR B O 1
ATOM 3759 N N . PHE B 1 159 ? 4.5 27.344 14.945 1 96.94 159 PHE B N 1
ATOM 3760 C CA . PHE B 1 159 ? 3.105 27.391 15.367 1 96.94 159 PHE B CA 1
ATOM 3761 C C . PHE B 1 159 ? 2.736 26.156 16.172 1 96.94 159 PHE B C 1
ATOM 3763 O O . PHE B 1 159 ? 2.15 26.25 17.25 1 96.94 159 PHE B O 1
ATOM 3770 N N . THR B 1 160 ? 3 24.938 15.656 1 96.5 160 THR B N 1
ATOM 3771 C CA . THR B 1 160 ? 2.674 23.703 16.375 1 96.5 160 THR B CA 1
ATOM 3772 C C . THR B 1 160 ? 3.383 23.656 17.719 1 96.5 160 THR B C 1
ATOM 3774 O O . THR B 1 160 ? 2.799 23.234 18.719 1 96.5 160 THR B O 1
ATOM 3777 N N . LYS B 1 161 ? 4.598 24.062 17.703 1 94.31 161 LYS B N 1
ATOM 3778 C CA . LYS B 1 161 ? 5.324 24.156 18.969 1 94.31 161 LYS B CA 1
ATOM 3779 C C . LYS B 1 161 ? 4.602 25.062 19.953 1 94.31 161 LYS B C 1
ATOM 3781 O O . LYS B 1 161 ? 4.43 24.703 21.125 1 94.31 161 LYS B O 1
ATOM 3786 N N . TYR B 1 162 ? 4.223 26.156 19.469 1 94.94 162 TYR B N 1
ATOM 3787 C CA . TYR B 1 162 ? 3.502 27.094 20.312 1 94.94 162 TYR B CA 1
ATOM 3788 C C . TYR B 1 162 ? 2.252 26.453 20.906 1 94.94 162 TYR B C 1
ATOM 3790 O O . TYR B 1 162 ? 1.984 26.594 22.094 1 94.94 162 TYR B O 1
ATOM 3798 N N . LEU B 1 163 ? 1.484 25.766 20.125 1 95.19 163 LEU B N 1
ATOM 3799 C CA . LEU B 1 163 ? 0.261 25.109 20.578 1 95.19 163 LEU B CA 1
ATOM 3800 C C . LEU B 1 163 ? 0.568 24.062 21.641 1 95.19 163 LEU B C 1
ATOM 3802 O O . LEU B 1 163 ? -0.288 23.75 22.469 1 95.19 163 LEU B O 1
ATOM 3806 N N . SER B 1 164 ? 1.721 23.547 21.594 1 94.19 164 SER B N 1
ATOM 3807 C CA . SER B 1 164 ? 2.082 22.453 22.484 1 94.19 164 SER B CA 1
ATOM 3808 C C . SER B 1 164 ? 2.469 22.953 23.875 1 94.19 164 SER B C 1
ATOM 3810 O O . SER B 1 164 ? 2.629 22.172 24.797 1 94.19 164 SER B O 1
ATOM 3812 N N . ILE B 1 165 ? 2.631 24.203 23.969 1 93.25 165 ILE B N 1
ATOM 3813 C CA . ILE B 1 165 ? 3.049 24.812 25.234 1 93.25 165 ILE B CA 1
ATOM 3814 C C . ILE B 1 165 ? 1.856 24.891 26.188 1 93.25 165 ILE B C 1
ATOM 3816 O O . ILE B 1 165 ? 0.758 25.281 25.781 1 93.25 165 ILE B O 1
ATOM 3820 N N . GLY B 1 166 ? 2.193 24.562 27.453 1 89.75 166 GLY B N 1
ATOM 3821 C CA . GLY B 1 166 ? 1.154 24.578 28.469 1 89.75 166 GLY B CA 1
ATOM 3822 C C . GLY B 1 166 ? 0.657 23.188 28.844 1 89.75 166 GLY B C 1
ATOM 3823 O O . GLY B 1 166 ? 1.175 22.188 28.344 1 89.75 166 GLY B O 1
ATOM 3824 N N . ASP B 1 167 ? -0.252 23.203 29.672 1 86.06 167 ASP B N 1
ATOM 3825 C CA . ASP B 1 167 ? -0.801 21.938 30.141 1 86.06 167 ASP B CA 1
ATOM 3826 C C . ASP B 1 167 ? -1.729 21.312 29.094 1 86.06 167 ASP B C 1
ATOM 3828 O O . ASP B 1 167 ? -2.488 22.031 28.438 1 86.06 167 ASP B O 1
ATOM 3832 N N . ASP B 1 168 ? -1.636 20.078 28.984 1 82.12 168 ASP B N 1
ATOM 3833 C CA . ASP B 1 168 ? -2.547 19.344 28.125 1 82.12 168 ASP B CA 1
ATOM 3834 C C . ASP B 1 168 ? -3.986 19.453 28.625 1 82.12 168 ASP B C 1
ATOM 3836 O O . ASP B 1 168 ? -4.277 19.109 29.766 1 82.12 168 ASP B O 1
ATOM 3840 N N . PRO B 1 169 ? -4.746 19.844 27.766 1 80.19 169 PRO B N 1
ATOM 3841 C CA . PRO B 1 169 ? -6.129 19.984 28.219 1 80.19 169 PRO B CA 1
ATOM 3842 C C . PRO B 1 169 ? -6.859 18.656 28.312 1 80.19 169 PRO B C 1
ATOM 3844 O O . PRO B 1 169 ? -7.926 18.578 28.938 1 80.19 169 PRO B O 1
ATOM 3847 N N . GLY B 1 170 ? -6.254 17.516 27.859 1 79.44 170 GLY B N 1
ATOM 3848 C CA . GLY B 1 170 ? -6.957 16.25 27.797 1 79.44 170 GLY B CA 1
ATOM 3849 C C . GLY B 1 170 ? -8.102 16.25 26.812 1 79.44 170 GLY B C 1
ATOM 3850 O O . GLY B 1 170 ? -7.879 16.312 25.594 1 79.44 170 GLY B O 1
ATOM 3851 N N . ARG B 1 171 ? -9.391 16.375 27.359 1 82.19 171 ARG B N 1
ATOM 3852 C CA . ARG B 1 171 ? -10.562 16.438 26.5 1 82.19 171 ARG B CA 1
ATOM 3853 C C . ARG B 1 171 ? -10.805 17.859 26.016 1 82.19 171 ARG B C 1
ATOM 3855 O O . ARG B 1 171 ? -10.797 18.797 26.797 1 82.19 171 ARG B O 1
ATOM 3862 N N . LEU B 1 172 ? -10.93 18.016 24.781 1 86.88 172 LEU B N 1
ATOM 3863 C CA . LEU B 1 172 ? -11.148 19.344 24.203 1 86.88 172 LEU B CA 1
ATOM 3864 C C . LEU B 1 172 ? -12.609 19.766 24.344 1 86.88 172 LEU B C 1
ATOM 3866 O O . LEU B 1 172 ? -13.516 18.938 24.219 1 86.88 172 LEU B O 1
ATOM 3870 N N . PRO B 1 173 ? -12.82 20.938 24.672 1 83.94 173 PRO B N 1
ATOM 3871 C CA . PRO B 1 173 ? -14.172 21.469 24.906 1 83.94 173 PRO B CA 1
ATOM 3872 C C . PRO B 1 173 ? -14.969 21.625 23.609 1 83.94 173 PRO B C 1
ATOM 3874 O O . PRO B 1 173 ? -16.188 21.797 23.656 1 83.94 173 PRO B O 1
ATOM 3877 N N . ILE B 1 174 ? -14.305 21.516 22.594 1 88.44 174 ILE B N 1
ATOM 3878 C CA . ILE B 1 174 ? -15.016 21.719 21.328 1 88.44 174 ILE B CA 1
ATOM 3879 C C . ILE B 1 174 ? -14.633 20.625 20.344 1 88.44 174 ILE B C 1
ATOM 3881 O O . ILE B 1 174 ? -13.531 20.078 20.406 1 88.44 174 ILE B O 1
ATOM 3885 N N . THR B 1 175 ? -15.648 20.297 19.484 1 93.75 175 THR B N 1
ATOM 3886 C CA . THR B 1 175 ? -15.398 19.5 18.281 1 93.75 175 THR B CA 1
ATOM 3887 C C . THR B 1 175 ? -15.359 20.391 17.047 1 93.75 175 THR B C 1
ATOM 3889 O O . THR B 1 175 ? -16.234 21.234 16.859 1 93.75 175 THR B O 1
ATOM 3892 N N . TYR B 1 176 ? -14.336 20.281 16.281 1 96.19 176 TYR B N 1
ATOM 3893 C CA . TYR B 1 176 ? -14.18 21.109 15.102 1 96.19 176 TYR B CA 1
ATOM 3894 C C . TYR B 1 176 ? -14.977 20.547 13.93 1 96.19 176 TYR B C 1
ATOM 3896 O O . TYR B 1 176 ? -14.406 20.031 12.969 1 96.19 176 TYR B O 1
ATOM 3904 N N . ASN B 1 177 ? -16.281 20.75 13.914 1 97.19 177 ASN B N 1
ATOM 3905 C CA . ASN B 1 177 ? -17.219 20.125 12.992 1 97.19 177 ASN B CA 1
ATOM 3906 C C . ASN B 1 177 ? -17.094 20.703 11.586 1 97.19 177 ASN B C 1
ATOM 3908 O O . ASN B 1 177 ? -17.484 20.062 10.609 1 97.19 177 ASN B O 1
ATOM 3912 N N . HIS B 1 178 ? -16.562 21.906 11.562 1 98.25 178 HIS B N 1
ATOM 3913 C CA . HIS B 1 178 ? -16.516 22.547 10.258 1 98.25 178 HIS B CA 1
ATOM 3914 C C . HIS B 1 178 ? -15.109 22.547 9.68 1 98.25 178 HIS B C 1
ATOM 3916 O O . HIS B 1 178 ? -14.891 22.969 8.539 1 98.25 178 HIS B O 1
ATOM 3922 N N . LEU B 1 179 ? -14.188 22.078 10.406 1 98.31 179 LEU B N 1
ATOM 3923 C CA . LEU B 1 179 ? -12.797 22.094 9.977 1 98.31 179 LEU B CA 1
ATOM 3924 C C . LEU B 1 179 ? -12.555 21.062 8.875 1 98.31 179 LEU B C 1
ATOM 3926 O O . LEU B 1 179 ? -12.648 19.859 9.117 1 98.31 179 LEU B O 1
ATOM 3930 N N . LYS B 1 180 ? -12.227 21.531 7.66 1 98.75 180 LYS B N 1
ATOM 3931 C CA . LYS B 1 180 ? -12.094 20.672 6.484 1 98.75 180 LYS B CA 1
ATOM 3932 C C . LYS B 1 180 ? -10.633 20.547 6.062 1 98.75 180 LYS B C 1
ATOM 3934 O O . LYS B 1 180 ? -10.242 19.531 5.477 1 98.75 180 LYS B O 1
ATOM 3939 N N . VAL B 1 181 ? -9.898 21.562 6.344 1 98.88 181 VAL B N 1
ATOM 3940 C CA . VAL B 1 181 ? -8.516 21.578 5.871 1 98.88 181 VAL B CA 1
ATOM 3941 C C . VAL B 1 181 ? -7.582 21.969 7.016 1 98.88 181 VAL B C 1
ATOM 3943 O O . VAL B 1 181 ? -7.801 22.984 7.688 1 98.88 181 VAL B O 1
ATOM 3946 N N . ILE B 1 182 ? -6.559 21.219 7.285 1 98.88 182 ILE B N 1
ATOM 3947 C CA . ILE B 1 182 ? -5.504 21.531 8.242 1 98.88 182 ILE B CA 1
ATOM 3948 C C . ILE B 1 182 ? -4.141 21.453 7.555 1 98.88 182 ILE B C 1
ATOM 3950 O O . ILE B 1 182 ? -3.83 20.453 6.902 1 98.88 182 ILE B O 1
ATOM 3954 N N . GLU B 1 183 ? -3.4 22.438 7.57 1 98.88 183 GLU B N 1
ATOM 3955 C CA . GLU B 1 183 ? -2.014 22.453 7.109 1 98.88 183 GLU B CA 1
ATOM 3956 C C . GLU B 1 183 ? -1.063 22.859 8.234 1 98.88 183 GLU B C 1
ATOM 3958 O O . GLU B 1 183 ? -1.189 23.953 8.789 1 98.88 183 GLU B O 1
ATOM 3963 N N . LEU B 1 184 ? -0.158 22.031 8.594 1 98.69 184 LEU B N 1
ATOM 3964 C CA . LEU B 1 184 ? 0.853 22.328 9.602 1 98.69 184 LEU B CA 1
ATOM 3965 C C . LEU B 1 184 ? 2.256 22.125 9.039 1 98.69 184 LEU B C 1
ATOM 3967 O O . LEU B 1 184 ? 2.588 21.047 8.562 1 98.69 184 LEU B O 1
ATOM 3971 N N . TYR B 1 185 ? 3.039 23.141 9.148 1 97.31 185 TYR B N 1
ATOM 3972 C CA . TYR B 1 185 ? 4.379 23.062 8.57 1 97.31 185 TYR B CA 1
ATOM 3973 C C . TYR B 1 185 ? 5.441 23.109 9.664 1 97.31 185 TYR B C 1
ATOM 3975 O O . TYR B 1 185 ? 5.258 23.766 10.688 1 97.31 185 TYR B O 1
ATOM 3983 N N . GLN B 1 186 ? 6.488 22.344 9.438 1 95.06 186 GLN B N 1
ATOM 3984 C CA . GLN B 1 186 ? 7.641 22.266 10.336 1 95.06 186 GLN B CA 1
ATOM 3985 C C . GLN B 1 186 ? 7.254 21.656 11.672 1 95.06 186 GLN B C 1
ATOM 3987 O O . GLN B 1 186 ? 7.605 22.188 12.727 1 95.06 186 GLN B O 1
ATOM 3992 N N . VAL B 1 187 ? 6.543 20.625 11.617 1 96.38 187 VAL B N 1
ATOM 3993 C CA . VAL B 1 187 ? 6.176 19.875 12.812 1 96.38 187 VAL B CA 1
ATOM 3994 C C . VAL B 1 187 ? 7.359 19.031 13.273 1 96.38 187 VAL B C 1
ATOM 3996 O O . VAL B 1 187 ? 7.996 18.359 12.461 1 96.38 187 VAL B O 1
ATOM 3999 N N . SER B 1 188 ? 7.656 19.078 14.555 1 93.88 188 SER B N 1
ATOM 4000 C CA . SER B 1 188 ? 8.719 18.234 15.094 1 93.88 188 SER B CA 1
ATOM 4001 C C . SER B 1 188 ? 8.172 16.891 15.57 1 93.88 188 SER B C 1
ATOM 4003 O O . SER B 1 188 ? 7.453 16.828 16.562 1 93.88 188 SER B O 1
ATOM 4005 N N . PHE B 1 189 ? 8.633 15.867 14.977 1 92.19 189 PHE B N 1
ATOM 4006 C CA . PHE B 1 189 ? 8.188 14.531 15.359 1 92.19 189 PHE B CA 1
ATOM 4007 C C . PHE B 1 189 ? 9.102 13.945 16.438 1 92.19 189 PHE B C 1
ATOM 4009 O O . PHE B 1 189 ? 8.961 12.773 16.797 1 92.19 189 PHE B O 1
ATOM 4016 N N . GLU B 1 190 ? 9.984 14.703 16.906 1 89.44 190 GLU B N 1
ATOM 4017 C CA . GLU B 1 190 ? 10.805 14.336 18.062 1 89.44 190 GLU B CA 1
ATOM 4018 C C . GLU B 1 190 ? 10.203 14.867 19.359 1 89.44 190 GLU B C 1
ATOM 4020 O O . GLU B 1 190 ? 10.625 14.469 20.438 1 89.44 190 GLU B O 1
ATOM 4025 N N . ASP B 1 191 ? 9.312 15.727 19.188 1 91.19 191 ASP B N 1
ATOM 4026 C CA . ASP B 1 191 ? 8.633 16.328 20.328 1 91.19 191 ASP B CA 1
ATOM 4027 C C . ASP B 1 191 ? 7.25 15.719 20.531 1 91.19 191 ASP B C 1
ATOM 4029 O O . ASP B 1 191 ? 6.32 16.016 19.781 1 91.19 191 ASP B O 1
ATOM 4033 N N . MET B 1 192 ? 7.148 15.023 21.578 1 91 192 MET B N 1
ATOM 4034 C CA . MET B 1 192 ? 5.91 14.289 21.844 1 91 192 MET B CA 1
ATOM 4035 C C . MET B 1 192 ? 4.75 15.25 22.062 1 91 192 MET B C 1
ATOM 4037 O O . MET B 1 192 ? 3.604 14.93 21.75 1 91 192 MET B O 1
ATOM 4041 N N . LYS B 1 193 ? 5.027 16.359 22.625 1 92.12 193 LYS B N 1
ATOM 4042 C CA . LYS B 1 193 ? 3.963 17.328 22.859 1 92.12 193 LYS B CA 1
ATOM 4043 C C . LYS B 1 193 ? 3.418 17.875 21.547 1 92.12 193 LYS B C 1
ATOM 4045 O O . LYS B 1 193 ? 2.215 18.109 21.406 1 92.12 193 LYS B O 1
ATOM 4050 N N . GLU B 1 194 ? 4.266 18.109 20.625 1 94.31 194 GLU B N 1
ATOM 4051 C CA . GLU B 1 194 ? 3.814 18.562 19.312 1 94.31 194 GLU B CA 1
ATOM 4052 C C . GLU B 1 194 ? 2.982 17.484 18.625 1 94.31 194 GLU B C 1
ATOM 4054 O O . GLU B 1 194 ? 1.963 17.781 18 1 94.31 194 GLU B O 1
ATOM 4059 N N . ILE B 1 195 ? 3.486 16.281 18.719 1 94.38 195 ILE B N 1
ATOM 4060 C CA . ILE B 1 195 ? 2.758 15.164 18.125 1 94.38 195 ILE B CA 1
ATOM 4061 C C . ILE B 1 195 ? 1.352 15.094 18.719 1 94.38 195 ILE B C 1
ATOM 4063 O O . ILE B 1 195 ? 0.375 14.906 17.984 1 94.38 195 ILE B O 1
ATOM 4067 N N . LEU B 1 196 ? 1.305 15.219 19.984 1 93.94 196 LEU B N 1
ATOM 4068 C CA . LEU B 1 196 ? 0.018 15.172 20.672 1 93.94 196 LEU B CA 1
ATOM 4069 C C . LEU B 1 196 ? -0.912 16.266 20.156 1 93.94 196 LEU B C 1
ATOM 4071 O O . LEU B 1 196 ? -2.111 16.031 19.984 1 93.94 196 LEU B O 1
ATOM 4075 N N . VAL B 1 197 ? -0.351 17.453 19.906 1 94.81 197 VAL B N 1
ATOM 4076 C CA . VAL B 1 197 ? -1.129 18.547 19.344 1 94.81 197 VAL B CA 1
ATOM 4077 C C . VAL B 1 197 ? -1.756 18.109 18.016 1 94.81 197 VAL B C 1
ATOM 4079 O O . VAL B 1 197 ? -2.953 18.312 17.797 1 94.81 197 VAL B O 1
ATOM 4082 N N . VAL B 1 198 ? -0.981 17.516 17.188 1 95.5 198 VAL B N 1
ATOM 4083 C CA . VAL B 1 198 ? -1.44 17.062 15.883 1 95.5 198 VAL B CA 1
ATOM 4084 C C . VAL B 1 198 ? -2.564 16.047 16.047 1 95.5 198 VAL B C 1
ATOM 4086 O O . VAL B 1 198 ? -3.623 16.172 15.43 1 95.5 198 VAL B O 1
ATOM 4089 N N . ILE B 1 199 ? -2.379 15.133 16.922 1 94 199 ILE B N 1
ATOM 4090 C CA . ILE B 1 199 ? -3.342 14.062 17.141 1 94 199 ILE B CA 1
ATOM 4091 C C . ILE B 1 199 ? -4.656 14.648 17.656 1 94 199 ILE B C 1
ATOM 4093 O O . ILE B 1 199 ? -5.73 14.312 17.156 1 94 199 ILE B O 1
ATOM 4097 N N . ARG B 1 200 ? -4.562 15.539 18.625 1 92.25 200 ARG B N 1
ATOM 4098 C CA . ARG B 1 200 ? -5.754 16.156 19.188 1 92.25 200 ARG B CA 1
ATOM 4099 C C . ARG B 1 200 ? -6.52 16.938 18.125 1 92.25 200 ARG B C 1
ATOM 4101 O O . ARG B 1 200 ? -7.75 16.891 18.078 1 92.25 200 ARG B O 1
ATOM 4108 N N . LEU B 1 201 ? -5.793 17.625 17.359 1 94.38 201 LEU B N 1
ATOM 4109 C CA . LEU B 1 201 ? -6.406 18.453 16.312 1 94.38 201 LEU B CA 1
ATOM 4110 C C . LEU B 1 201 ? -7.156 17.578 15.312 1 94.38 201 LEU B C 1
ATOM 4112 O O . LEU B 1 201 ? -8.336 17.828 15.039 1 94.38 201 LEU B O 1
ATOM 4116 N N . ILE B 1 202 ? -6.535 16.547 14.812 1 95.12 202 ILE B N 1
ATOM 4117 C CA . ILE B 1 202 ? -7.133 15.789 13.727 1 95.12 202 ILE B CA 1
ATOM 4118 C C . ILE B 1 202 ? -8.227 14.875 14.273 1 95.12 202 ILE B C 1
ATOM 4120 O O . ILE B 1 202 ? -9.242 14.648 13.609 1 95.12 202 ILE B O 1
ATOM 4124 N N . THR B 1 203 ? -8.102 14.352 15.5 1 93.19 203 THR B N 1
ATOM 4125 C CA . THR B 1 203 ? -9.109 13.445 16.047 1 93.19 203 THR B CA 1
ATOM 4126 C C . THR B 1 203 ? -10.352 14.219 16.469 1 93.19 203 THR B C 1
ATOM 4128 O O . THR B 1 203 ? -11.422 13.633 16.672 1 93.19 203 THR B O 1
ATOM 4131 N N . ASN B 1 204 ? -10.242 15.5 16.594 1 93.81 204 ASN B N 1
ATOM 4132 C CA . ASN B 1 204 ? -11.391 16.328 16.953 1 93.81 204 ASN B CA 1
ATOM 4133 C C . ASN B 1 204 ? -11.984 17.016 15.727 1 93.81 204 ASN B C 1
ATOM 4135 O O . ASN B 1 204 ? -12.789 17.938 15.859 1 93.81 204 ASN B O 1
ATOM 4139 N N . SER B 1 205 ? -11.57 16.609 14.617 1 95.94 205 SER B N 1
ATOM 4140 C CA . SER B 1 205 ? -12.086 17.141 13.359 1 95.94 205 SER B CA 1
ATOM 4141 C C . SER B 1 205 ? -12.727 16.047 12.508 1 95.94 205 SER B C 1
ATOM 4143 O O . SER B 1 205 ? -12.148 15.609 11.516 1 95.94 205 SER B O 1
ATOM 4145 N N . PRO B 1 206 ? -13.914 15.664 12.789 1 95.44 206 PRO B N 1
ATOM 4146 C CA . PRO B 1 206 ? -14.555 14.508 12.156 1 95.44 206 PRO B CA 1
ATOM 4147 C C . PRO B 1 206 ? -14.797 14.719 10.664 1 95.44 206 PRO B C 1
ATOM 4149 O O . PRO B 1 206 ? -14.969 13.75 9.914 1 95.44 206 PRO B O 1
ATOM 4152 N N . ASN B 1 207 ? -14.805 15.984 10.25 1 97.62 207 ASN B N 1
ATOM 4153 C CA . ASN B 1 207 ? -15.125 16.25 8.852 1 97.62 207 ASN B CA 1
ATOM 4154 C C . ASN B 1 207 ? -13.898 16.703 8.07 1 97.62 207 ASN B C 1
ATOM 4156 O O . ASN B 1 207 ? -14.023 17.328 7.012 1 97.62 207 ASN B O 1
ATOM 4160 N N . LEU B 1 208 ? -12.805 16.438 8.633 1 98.38 208 LEU B N 1
ATOM 4161 C CA . LEU B 1 208 ? -11.539 16.766 7.98 1 98.38 208 LEU B CA 1
ATOM 4162 C C . LEU B 1 208 ? -11.43 16.094 6.621 1 98.38 208 LEU B C 1
ATOM 4164 O O . LEU B 1 208 ? -11.617 14.875 6.512 1 98.38 208 LEU B O 1
ATOM 4168 N N . LYS B 1 209 ? -11.102 16.859 5.523 1 98.81 209 LYS B N 1
ATOM 4169 C CA . LYS B 1 209 ? -11.039 16.328 4.164 1 98.81 209 LYS B CA 1
ATOM 4170 C C . LYS B 1 209 ? -9.609 16.297 3.646 1 98.81 209 LYS B C 1
ATOM 4172 O O . LYS B 1 209 ? -9.25 15.445 2.834 1 98.81 209 LYS B O 1
ATOM 4177 N N . GLU B 1 210 ? -8.875 17.297 4.066 1 98.88 210 GLU B N 1
ATOM 4178 C CA . GLU B 1 210 ? -7.508 17.453 3.582 1 98.88 210 GLU B CA 1
ATOM 4179 C C . GLU B 1 210 ? -6.547 17.734 4.73 1 98.88 210 GLU B C 1
ATOM 4181 O O . GLU B 1 210 ? -6.812 18.594 5.578 1 98.88 210 GLU B O 1
ATOM 4186 N N . LEU B 1 211 ? -5.422 17.047 4.785 1 98.81 211 LEU B N 1
ATOM 4187 C CA . LEU B 1 211 ? -4.41 17.203 5.828 1 98.81 211 LEU B CA 1
ATOM 4188 C C . LEU B 1 211 ? -3.021 17.359 5.215 1 98.81 211 LEU B C 1
ATOM 4190 O O . LEU B 1 211 ? -2.584 16.516 4.434 1 98.81 211 LEU B O 1
ATOM 4194 N N . HIS B 1 212 ? -2.393 18.422 5.473 1 98.75 212 HIS B N 1
ATOM 4195 C CA . HIS B 1 212 ? -1.009 18.641 5.07 1 98.75 212 HIS B CA 1
ATOM 4196 C C . HIS B 1 212 ? -0.091 18.734 6.285 1 98.75 212 HIS B C 1
ATOM 4198 O O . HIS B 1 212 ? -0.303 19.578 7.164 1 98.75 212 HIS B O 1
ATOM 4204 N N . ILE B 1 213 ? 0.881 17.922 6.344 1 98.31 213 ILE B N 1
ATOM 4205 C CA . ILE B 1 213 ? 1.853 17.953 7.43 1 98.31 213 ILE B CA 1
ATOM 4206 C C . ILE B 1 213 ? 3.268 17.969 6.855 1 98.31 213 ILE B C 1
ATOM 4208 O O . ILE B 1 213 ? 3.617 17.141 6.02 1 98.31 213 ILE B O 1
ATOM 4212 N N . SER B 1 214 ? 4.016 18.891 7.254 1 96.56 214 SER B N 1
ATOM 4213 C CA . SER B 1 214 ? 5.422 18.969 6.875 1 96.56 214 SER B CA 1
ATOM 4214 C C . SER B 1 214 ? 6.332 18.797 8.086 1 96.56 214 SER B C 1
ATOM 4216 O O . SER B 1 214 ? 6.152 19.484 9.102 1 96.56 214 SER B O 1
ATOM 4218 N N . GLY B 1 215 ? 7.301 17.891 7.996 1 93.31 215 GLY B N 1
ATOM 4219 C CA . GLY B 1 215 ? 8.25 17.688 9.078 1 93.31 215 GLY B CA 1
ATOM 4220 C C . GLY B 1 215 ? 9.32 18.75 9.148 1 93.31 215 GLY B C 1
ATOM 4221 O O . GLY B 1 215 ? 9.492 19.531 8.211 1 93.31 215 GLY B O 1
ATOM 4222 N N . SER B 1 216 ? 9.922 18.781 10.344 1 86.88 216 SER B N 1
ATOM 4223 C CA . SER B 1 216 ? 11.039 19.703 10.516 1 86.88 216 SER B CA 1
ATOM 4224 C C . SER B 1 216 ? 12.359 19.062 10.086 1 86.88 216 SER B C 1
ATOM 4226 O O . SER B 1 216 ? 12.562 17.859 10.273 1 86.88 216 SER B O 1
ATOM 4228 N N . SER B 1 217 ? 13.148 19.531 9.102 1 68.25 217 SER B N 1
ATOM 4229 C CA . SER B 1 217 ? 14.383 18.984 8.555 1 68.25 217 SER B CA 1
ATOM 4230 C C . SER B 1 217 ? 15.5 18.969 9.594 1 68.25 217 SER B C 1
ATOM 4232 O O . SER B 1 217 ? 16.531 18.328 9.406 1 68.25 217 SER B O 1
ATOM 4234 N N . ASN B 1 218 ? 15.5 19.812 10.578 1 59.41 218 ASN B N 1
ATOM 4235 C CA . ASN B 1 218 ? 16.641 20.047 11.461 1 59.41 218 ASN B CA 1
ATOM 4236 C C . ASN B 1 218 ? 16.938 18.828 12.336 1 59.41 218 ASN B C 1
ATOM 4238 O O . ASN B 1 218 ? 17.906 18.828 13.086 1 59.41 218 ASN B O 1
ATOM 4242 N N . THR B 1 219 ? 16.141 17.906 12.453 1 54.81 219 THR B N 1
ATOM 4243 C CA . THR B 1 219 ? 16.344 16.969 13.555 1 54.81 219 THR B CA 1
ATOM 4244 C C . THR B 1 219 ? 17.109 15.734 13.07 1 54.81 219 THR B C 1
ATOM 4246 O O . THR B 1 219 ? 16.734 15.109 12.078 1 54.81 219 THR B O 1
ATOM 4249 N N . LEU B 1 220 ? 18.469 15.82 13.297 1 54.94 220 LEU B N 1
ATOM 4250 C CA . LEU B 1 220 ? 19.141 14.523 13.312 1 54.94 220 LEU B CA 1
ATOM 4251 C C . LEU B 1 220 ? 18.25 13.461 13.953 1 54.94 220 LEU B C 1
ATOM 4253 O O . LEU B 1 220 ? 18.109 13.422 15.18 1 54.94 220 LEU B O 1
ATOM 4257 N N . ALA B 1 221 ? 17.234 13.312 13.305 1 53.69 221 ALA B N 1
ATOM 4258 C CA . ALA B 1 221 ? 16.125 12.453 13.75 1 53.69 221 ALA B CA 1
ATOM 4259 C C . ALA B 1 221 ? 16.656 11.25 14.523 1 53.69 221 ALA B C 1
ATOM 4261 O O . ALA B 1 221 ? 17.516 10.516 14.023 1 53.69 221 ALA B O 1
ATOM 4262 N N . ALA B 1 222 ? 16.688 11.305 15.852 1 51.59 222 ALA B N 1
ATOM 4263 C CA . ALA B 1 222 ? 17.047 10.156 16.688 1 51.59 222 ALA B CA 1
ATOM 4264 C C . ALA B 1 222 ? 16.344 8.891 16.188 1 51.59 222 ALA B C 1
ATOM 4266 O O . ALA B 1 222 ? 15.117 8.875 16.016 1 51.59 222 ALA B O 1
ATOM 4267 N N . ILE B 1 223 ? 16.984 8.062 15.523 1 56.88 223 ILE B N 1
ATOM 4268 C CA . ILE B 1 223 ? 16.625 6.738 15.023 1 56.88 223 ILE B CA 1
ATOM 4269 C C . ILE B 1 223 ? 15.852 5.984 16.109 1 56.88 223 ILE B C 1
ATOM 4271 O O . ILE B 1 223 ? 14.953 5.195 15.797 1 56.88 223 ILE B O 1
ATOM 4275 N N . GLU B 1 224 ? 16.125 6.332 17.422 1 57.88 224 GLU B N 1
ATOM 4276 C CA . GLU B 1 224 ? 15.5 5.539 18.469 1 57.88 224 GLU B CA 1
ATOM 4277 C C . GLU B 1 224 ? 14.219 6.199 18.984 1 57.88 224 GLU B C 1
ATOM 4279 O O . GLU B 1 224 ? 14.203 7.395 19.266 1 57.88 224 GLU B O 1
ATOM 4284 N N . ALA B 1 225 ? 13.133 5.914 18.516 1 62.69 225 ALA B N 1
ATOM 4285 C CA . ALA B 1 225 ? 11.867 6.477 18.969 1 62.69 225 ALA B CA 1
ATOM 4286 C C . ALA B 1 225 ? 11.438 5.848 20.297 1 62.69 225 ALA B C 1
ATOM 4288 O O . ALA B 1 225 ? 10.852 4.762 20.312 1 62.69 225 ALA B O 1
ATOM 4289 N N . PRO B 1 226 ? 11.852 6.473 21.484 1 64.38 226 PRO B N 1
ATOM 4290 C CA . PRO B 1 226 ? 11.289 6.062 22.781 1 64.38 226 PRO B CA 1
ATOM 4291 C C . PRO B 1 226 ? 9.789 6.309 22.875 1 64.38 226 PRO B C 1
ATOM 4293 O O . PRO B 1 226 ? 9.25 7.164 22.172 1 64.38 226 PRO B O 1
ATOM 4296 N N . ASP B 1 227 ? 8.961 5.262 23.156 1 74.19 227 ASP B N 1
ATOM 4297 C CA . ASP B 1 227 ? 7.594 5.387 23.656 1 74.19 227 ASP B CA 1
ATOM 4298 C C . ASP B 1 227 ? 6.574 5.18 22.531 1 74.19 227 ASP B C 1
ATOM 4300 O O . ASP B 1 227 ? 5.656 5.988 22.359 1 74.19 227 ASP B O 1
ATOM 4304 N N . LEU B 1 228 ? 6.855 4.328 21.703 1 77.56 228 LEU B N 1
ATOM 4305 C CA . LEU B 1 228 ? 5.895 4.031 20.656 1 77.56 228 LEU B CA 1
ATOM 4306 C C . LEU B 1 228 ? 4.551 3.605 21.234 1 77.56 228 LEU B C 1
ATOM 4308 O O . LEU B 1 228 ? 3.529 3.635 20.547 1 77.56 228 LEU B O 1
ATOM 4312 N N . ASP B 1 229 ? 4.57 3.352 22.547 1 80.5 229 ASP B N 1
ATOM 4313 C CA . ASP B 1 229 ? 3.336 3.025 23.25 1 80.5 229 ASP B CA 1
ATOM 4314 C C . ASP B 1 229 ? 2.396 4.227 23.297 1 80.5 229 ASP B C 1
ATOM 4316 O O . ASP B 1 229 ? 1.203 4.078 23.562 1 80.5 229 ASP B O 1
ATOM 4320 N N . PHE B 1 230 ? 3.016 5.312 23.031 1 83.06 230 PHE B N 1
ATOM 4321 C CA . PHE B 1 230 ? 2.283 6.57 22.969 1 83.06 230 PHE B CA 1
ATOM 4322 C C . PHE B 1 230 ? 1.101 6.453 22.016 1 83.06 230 PHE B C 1
ATOM 4324 O O . PHE B 1 230 ? -0.015 6.855 22.344 1 83.06 230 PHE B O 1
ATOM 4331 N N . TRP B 1 231 ? 1.243 5.852 20.891 1 85.38 231 TRP B N 1
ATOM 4332 C CA . TRP B 1 231 ? 0.256 5.797 19.828 1 85.38 231 TRP B CA 1
ATOM 4333 C C . TRP B 1 231 ? -0.878 4.84 20.172 1 85.38 231 TRP B C 1
ATOM 4335 O O . TRP B 1 231 ? -2.041 5.105 19.859 1 85.38 231 TRP B O 1
ATOM 4345 N N . GLU B 1 232 ? -0.544 3.822 20.859 1 80.94 232 GLU B N 1
ATOM 4346 C CA . GLU B 1 232 ? -1.574 2.893 21.312 1 80.94 232 GLU B CA 1
ATOM 4347 C C . GLU B 1 232 ? -2.484 3.543 22.359 1 80.94 232 GLU B C 1
ATOM 4349 O O . GLU B 1 232 ? -3.689 3.285 22.375 1 80.94 232 GLU B O 1
ATOM 4354 N N . LYS B 1 233 ? -1.948 4.352 23.078 1 80.38 233 LYS B N 1
ATOM 4355 C CA . LYS B 1 233 ? -2.674 4.992 24.172 1 80.38 233 LYS B CA 1
ATOM 4356 C C . LYS B 1 233 ? -3.516 6.16 23.656 1 80.38 233 LYS B C 1
ATOM 4358 O O . LYS B 1 233 ? -4.656 6.344 24.078 1 80.38 233 LYS B O 1
ATOM 4363 N N . GLU B 1 234 ? -2.9 6.934 22.797 1 79.88 234 GLU B N 1
ATOM 4364 C CA . GLU B 1 234 ? -3.531 8.18 22.375 1 79.88 234 GLU B CA 1
ATOM 4365 C C . GLU B 1 234 ? -4.461 7.961 21.188 1 79.88 234 GLU B C 1
ATOM 4367 O O . GLU B 1 234 ? -5.387 8.742 20.953 1 79.88 234 GLU B O 1
ATOM 4372 N N . CYS B 1 235 ? -4.121 7.008 20.359 1 74.06 235 CYS B N 1
ATOM 4373 C CA . CYS B 1 235 ? -4.926 6.773 19.172 1 74.06 235 CYS B CA 1
ATOM 4374 C C . CYS B 1 235 ? -5.883 5.605 19.375 1 74.06 235 CYS B C 1
ATOM 4376 O O . CYS B 1 235 ? -5.457 4.449 19.438 1 74.06 235 CYS B O 1
ATOM 4378 N N . HIS B 1 236 ? -7.012 5.996 19.891 1 69.06 236 HIS B N 1
ATOM 4379 C CA . HIS B 1 236 ? -8.008 4.961 20.141 1 69.06 236 HIS B CA 1
ATOM 4380 C C . HIS B 1 236 ? -8.445 4.293 18.844 1 69.06 236 HIS B C 1
ATOM 4382 O O . HIS B 1 236 ? -8.445 4.93 17.781 1 69.06 236 HIS B O 1
ATOM 4388 N N . ALA B 1 237 ? -8.688 3.047 18.953 1 60 237 ALA B N 1
ATOM 4389 C CA . ALA B 1 237 ? -9.078 2.15 17.875 1 60 237 ALA B CA 1
ATOM 4390 C C . ALA B 1 237 ? -10.328 2.662 17.156 1 60 237 ALA B C 1
ATOM 4392 O O . ALA B 1 237 ? -10.508 2.43 15.961 1 60 237 ALA B O 1
ATOM 4393 N N . ASP B 1 238 ? -11.164 3.459 17.875 1 67.25 238 ASP B N 1
ATOM 4394 C CA . ASP B 1 238 ? -12.453 3.811 17.297 1 67.25 238 ASP B CA 1
ATOM 4395 C C . ASP B 1 238 ? -12.367 5.141 16.547 1 67.25 238 ASP B C 1
ATOM 4397 O O . ASP B 1 238 ? -13.391 5.695 16.141 1 67.25 238 ASP B O 1
ATOM 4401 N N . CYS B 1 239 ? -11.188 5.617 16.25 1 79.25 239 CYS B N 1
ATOM 4402 C CA . CYS B 1 239 ? -11.07 6.867 15.5 1 79.25 239 CYS B CA 1
ATOM 4403 C C . CYS B 1 239 ? -11.117 6.617 14 1 79.25 239 CYS B C 1
ATOM 4405 O O . CYS B 1 239 ? -10.414 5.746 13.492 1 79.25 239 CYS B O 1
ATOM 4407 N N . SER B 1 240 ? -12.172 7.188 13.344 1 86.56 240 SER B N 1
ATOM 4408 C CA . SER B 1 240 ? -12.289 7.055 11.891 1 86.56 240 SER B CA 1
ATOM 4409 C C . SER B 1 240 ? -12.359 8.422 11.219 1 86.56 240 SER B C 1
ATOM 4411 O O . SER B 1 240 ? -13.102 9.297 11.656 1 86.56 240 SER B O 1
ATOM 4413 N N . PHE B 1 241 ? -11.453 8.602 10.375 1 95.31 241 PHE B N 1
ATOM 4414 C CA . PHE B 1 241 ? -11.469 9.789 9.523 1 95.31 241 PHE B CA 1
ATOM 4415 C C . PHE B 1 241 ? -12.352 9.562 8.305 1 95.31 241 PHE B C 1
ATOM 4417 O O . PHE B 1 241 ? -11.852 9.328 7.199 1 95.31 241 PHE B O 1
ATOM 4424 N N . LYS B 1 242 ? -13.625 9.75 8.492 1 96.06 242 LYS B N 1
ATOM 4425 C CA . LYS B 1 242 ? -14.633 9.281 7.539 1 96.06 242 LYS B CA 1
ATOM 4426 C C . LYS B 1 242 ? -14.68 10.18 6.305 1 96.06 242 LYS B C 1
ATOM 4428 O O . LYS B 1 242 ? -15.281 9.82 5.293 1 96.06 242 LYS B O 1
ATOM 4433 N N . GLN B 1 243 ? -14 11.383 6.449 1 98.06 243 GLN B N 1
ATOM 4434 C CA . GLN B 1 243 ? -14.102 12.305 5.328 1 98.06 243 GLN B CA 1
ATOM 4435 C C . GLN B 1 243 ? -12.727 12.648 4.766 1 98.06 243 GLN B C 1
ATOM 4437 O O . GLN B 1 243 ? -12.609 13.422 3.816 1 98.06 243 GLN B O 1
ATOM 4442 N N . LEU B 1 244 ? -11.688 12.109 5.289 1 98.44 244 LEU B N 1
ATOM 4443 C CA . LEU B 1 244 ? -10.328 12.445 4.879 1 98.44 244 LEU B CA 1
ATOM 4444 C C . LEU B 1 244 ? -9.984 11.812 3.535 1 98.44 244 LEU B C 1
ATOM 4446 O O . LEU B 1 244 ? -9.891 10.586 3.428 1 98.44 244 LEU B O 1
ATOM 4450 N N . LYS B 1 245 ? -9.727 12.609 2.496 1 98.56 245 LYS B N 1
ATOM 4451 C CA . LYS B 1 245 ? -9.516 12.117 1.138 1 98.56 245 LYS B CA 1
ATOM 4452 C C . LYS B 1 245 ? -8.078 12.344 0.689 1 98.56 245 LYS B C 1
ATOM 4454 O O . LYS B 1 245 ? -7.535 11.562 -0.092 1 98.56 245 LYS B O 1
ATOM 4459 N N . LEU B 1 246 ? -7.539 13.445 1.192 1 98.81 246 LEU B N 1
ATOM 4460 C CA . LEU B 1 246 ? -6.223 13.844 0.71 1 98.81 246 LEU B CA 1
ATOM 4461 C C . LEU B 1 246 ? -5.27 14.094 1.874 1 98.81 246 LEU B C 1
ATOM 4463 O O . LEU B 1 246 ? -5.602 14.828 2.807 1 98.81 246 LEU B O 1
ATOM 4467 N N . VAL B 1 247 ? -4.125 13.492 1.841 1 98.81 247 VAL B N 1
ATOM 4468 C CA . VAL B 1 247 ? -3.068 13.719 2.82 1 98.81 247 VAL B CA 1
ATOM 4469 C C . VAL B 1 247 ? -1.76 14.047 2.104 1 98.81 247 VAL B C 1
ATOM 4471 O O . VAL B 1 247 ? -1.37 13.352 1.163 1 98.81 247 VAL B O 1
ATOM 4474 N N . LYS B 1 248 ? -1.181 15.086 2.455 1 98.62 248 LYS B N 1
ATOM 4475 C CA . LYS B 1 248 ? 0.13 15.453 1.928 1 98.62 248 LYS B CA 1
ATOM 4476 C C . LYS B 1 248 ? 1.166 15.547 3.043 1 98.62 248 LYS B C 1
ATOM 4478 O O . LYS B 1 248 ? 1.018 16.344 3.971 1 98.62 248 LYS B O 1
ATOM 4483 N N . MET B 1 249 ? 2.166 14.758 2.998 1 97.5 249 MET B N 1
ATOM 4484 C CA . MET B 1 249 ? 3.264 14.758 3.961 1 97.5 249 MET B CA 1
ATOM 4485 C C . MET B 1 249 ? 4.574 15.148 3.287 1 97.5 249 MET B C 1
ATOM 4487 O O . MET B 1 249 ? 5.039 14.461 2.377 1 97.5 249 MET B O 1
ATOM 4491 N N . THR B 1 250 ? 5.113 16.219 3.699 1 96.12 250 THR B N 1
ATOM 4492 C CA . THR B 1 250 ? 6.348 16.688 3.076 1 96.12 250 THR B CA 1
ATOM 4493 C C . THR B 1 250 ? 7.473 16.766 4.105 1 96.12 250 THR B C 1
ATOM 4495 O O . THR B 1 250 ? 7.219 16.906 5.305 1 96.12 250 THR B O 1
ATOM 4498 N N . ASP B 1 251 ? 8.727 16.594 3.623 1 93.19 251 ASP B N 1
ATOM 4499 C CA . ASP B 1 251 ? 9.938 16.641 4.441 1 93.19 251 ASP B CA 1
ATOM 4500 C C . ASP B 1 251 ? 9.945 15.531 5.488 1 93.19 251 ASP B C 1
ATOM 4502 O O . ASP B 1 251 ? 10.219 15.781 6.664 1 93.19 251 ASP B O 1
ATOM 4506 N N . ILE B 1 252 ? 9.625 14.383 5.027 1 93 252 ILE B N 1
ATOM 4507 C CA . ILE B 1 252 ? 9.523 13.219 5.902 1 93 252 ILE B CA 1
ATOM 4508 C C . ILE B 1 252 ? 10.859 12.484 5.938 1 93 252 ILE B C 1
ATOM 4510 O O . ILE B 1 252 ? 11.469 12.227 4.895 1 93 252 ILE B O 1
ATOM 4514 N N . SER B 1 253 ? 11.281 12.117 7.137 1 90.06 253 SER B N 1
ATOM 4515 C CA . SER B 1 253 ? 12.586 11.484 7.293 1 90.06 253 SER B CA 1
ATOM 4516 C C . SER B 1 253 ? 12.453 9.977 7.516 1 90.06 253 SER B C 1
ATOM 4518 O O . SER B 1 253 ? 13.453 9.25 7.492 1 90.06 253 SER B O 1
ATOM 4520 N N . GLY B 1 254 ? 11.297 9.57 7.773 1 90.31 254 GLY B N 1
ATOM 4521 C CA . GLY B 1 254 ? 11.086 8.148 8.016 1 90.31 254 GLY B CA 1
ATOM 4522 C C . GLY B 1 254 ? 11.328 7.746 9.453 1 90.31 254 GLY B C 1
ATOM 4523 O O . GLY B 1 254 ? 11.594 6.574 9.734 1 90.31 254 GLY B O 1
ATOM 4524 N N . VAL B 1 255 ? 11.359 8.688 10.344 1 90.06 255 VAL B N 1
ATOM 4525 C CA . VAL B 1 255 ? 11.531 8.367 11.758 1 90.06 255 VAL B CA 1
ATOM 4526 C C . VAL B 1 255 ? 10.281 7.676 12.289 1 90.06 255 VAL B C 1
ATOM 4528 O O . VAL B 1 255 ? 9.195 7.805 11.703 1 90.06 255 VAL B O 1
ATOM 4531 N N . PRO B 1 256 ? 10.391 6.941 13.375 1 91.25 256 PRO B N 1
ATOM 4532 C CA . PRO B 1 256 ? 9.312 6.066 13.836 1 91.25 256 PRO B CA 1
ATOM 4533 C C . PRO B 1 256 ? 8 6.812 14.047 1 91.25 256 PRO B C 1
ATOM 4535 O O . PRO B 1 256 ? 6.938 6.332 13.641 1 91.25 256 PRO B O 1
ATOM 4538 N N . HIS B 1 257 ? 7.988 7.938 14.648 1 93.38 257 HIS B N 1
ATOM 4539 C CA . HIS B 1 257 ? 6.746 8.633 14.969 1 93.38 257 HIS B CA 1
ATOM 4540 C C . HIS B 1 257 ? 6.082 9.18 13.703 1 93.38 257 HIS B C 1
ATOM 4542 O O . HIS B 1 257 ? 4.855 9.273 13.633 1 93.38 257 HIS B O 1
ATOM 4548 N N . GLU B 1 258 ? 6.855 9.578 12.719 1 94 258 GLU B N 1
ATOM 4549 C CA . GLU B 1 258 ? 6.277 9.938 11.43 1 94 258 GLU B CA 1
ATOM 4550 C C . GLU B 1 258 ? 5.547 8.75 10.805 1 94 258 GLU B C 1
ATOM 4552 O O . GLU B 1 258 ? 4.418 8.891 10.328 1 94 258 GLU B O 1
ATOM 4557 N N . MET B 1 259 ? 6.289 7.648 10.867 1 94.75 259 MET B N 1
ATOM 4558 C CA . MET B 1 259 ? 5.73 6.441 10.266 1 94.75 259 MET B CA 1
ATOM 4559 C C . MET B 1 259 ? 4.473 5.996 11.008 1 94.75 259 MET B C 1
ATOM 4561 O O . MET B 1 259 ? 3.516 5.531 10.383 1 94.75 259 MET B O 1
ATOM 4565 N N . GLU B 1 260 ? 4.469 6.129 12.297 1 94.62 260 GLU B N 1
ATOM 4566 C CA . GLU B 1 260 ? 3.291 5.773 13.086 1 94.62 260 GLU B CA 1
ATOM 4567 C C . GLU B 1 260 ? 2.104 6.664 12.734 1 94.62 260 GLU B C 1
ATOM 4569 O O . GLU B 1 260 ? 0.959 6.207 12.727 1 94.62 260 GLU B O 1
ATOM 4574 N N . LEU B 1 261 ? 2.373 7.906 12.562 1 95.62 261 LEU B N 1
ATOM 4575 C CA . LEU B 1 261 ? 1.295 8.797 12.148 1 95.62 261 LEU B CA 1
ATOM 4576 C C . LEU B 1 261 ? 0.71 8.352 10.812 1 95.62 261 LEU B C 1
ATOM 4578 O O . LEU B 1 261 ? -0.512 8.297 10.656 1 95.62 261 LEU B O 1
ATOM 4582 N N . ILE B 1 262 ? 1.573 8.07 9.867 1 97 262 ILE B N 1
ATOM 4583 C CA . ILE B 1 262 ? 1.149 7.621 8.547 1 97 262 ILE B CA 1
ATOM 4584 C C . ILE B 1 262 ? 0.315 6.352 8.68 1 97 262 ILE B C 1
ATOM 4586 O O . ILE B 1 262 ? -0.769 6.25 8.102 1 97 262 ILE B O 1
ATOM 4590 N N . LYS B 1 263 ? 0.878 5.395 9.391 1 95.62 263 LYS B N 1
ATOM 4591 C CA . LYS B 1 263 ? 0.167 4.145 9.648 1 95.62 263 LYS B CA 1
ATOM 4592 C C . LYS B 1 263 ? -1.22 4.414 10.227 1 95.62 263 LYS B C 1
ATOM 4594 O O . LYS B 1 263 ? -2.205 3.812 9.797 1 95.62 263 LYS B O 1
ATOM 4599 N N . PHE B 1 264 ? -1.293 5.309 11.164 1 95.56 264 PHE B N 1
ATOM 4600 C CA . PHE B 1 264 ? -2.531 5.688 11.836 1 95.56 264 PHE B CA 1
ATOM 4601 C C . PHE B 1 264 ? -3.539 6.246 10.836 1 95.56 264 PHE B C 1
ATOM 4603 O O . PHE B 1 264 ? -4.703 5.84 10.828 1 95.56 264 PHE B O 1
ATOM 4610 N N . LEU B 1 265 ? -3.113 7.113 10.055 1 96.75 265 LEU B N 1
ATOM 4611 C CA . LEU B 1 265 ? -3.988 7.738 9.062 1 96.75 265 LEU B CA 1
ATOM 4612 C C . LEU B 1 265 ? -4.477 6.715 8.047 1 96.75 265 LEU B C 1
ATOM 4614 O O . LEU B 1 265 ? -5.664 6.676 7.719 1 96.75 265 LEU B O 1
ATOM 4618 N N . LEU B 1 266 ? -3.568 5.898 7.547 1 96.56 266 LEU B N 1
ATOM 4619 C CA . LEU B 1 266 ? -3.916 4.91 6.531 1 96.56 266 LEU B CA 1
ATOM 4620 C C . LEU B 1 266 ? -4.941 3.918 7.066 1 96.56 266 LEU B C 1
ATOM 4622 O O . LEU B 1 266 ? -5.891 3.559 6.363 1 96.56 266 LEU B O 1
ATOM 4626 N N . SER B 1 267 ? -4.773 3.479 8.266 1 94.88 267 SER B N 1
ATOM 4627 C CA . SER B 1 267 ? -5.617 2.438 8.844 1 94.88 267 SER B CA 1
ATOM 4628 C C . SER B 1 267 ? -6.984 2.99 9.227 1 94.88 267 SER B C 1
ATOM 4630 O O . SER B 1 267 ? -7.93 2.229 9.453 1 94.88 267 SER B O 1
ATOM 4632 N N . ASN B 1 268 ? -7.125 4.34 9.281 1 95.75 268 ASN B N 1
ATOM 4633 C CA . ASN B 1 268 ? -8.359 4.891 9.82 1 95.75 268 ASN B CA 1
ATOM 4634 C C . ASN B 1 268 ? -9.039 5.832 8.828 1 95.75 268 ASN B C 1
ATOM 4636 O O . ASN B 1 268 ? -9.93 6.602 9.203 1 95.75 268 ASN B O 1
ATOM 4640 N N . SER B 1 269 ? -8.641 5.82 7.633 1 96.81 269 SER B N 1
ATOM 4641 C CA . SER B 1 269 ? -9.242 6.676 6.613 1 96.81 269 SER B CA 1
ATOM 4642 C C . SER B 1 269 ? -9.875 5.852 5.5 1 96.81 269 SER B C 1
ATOM 4644 O O . SER B 1 269 ? -9.281 5.672 4.434 1 96.81 269 SER B O 1
ATOM 4646 N N . PRO B 1 270 ? -11.102 5.449 5.617 1 96.06 270 PRO B N 1
ATOM 4647 C CA . PRO B 1 270 ? -11.734 4.508 4.695 1 96.06 270 PRO B CA 1
ATOM 4648 C C . PRO B 1 270 ? -12.039 5.125 3.332 1 96.06 270 PRO B C 1
ATOM 4650 O O . PRO B 1 270 ? -12.336 4.406 2.373 1 96.06 270 PRO B O 1
ATOM 4653 N N . VAL B 1 271 ? -11.977 6.457 3.244 1 97.25 271 VAL B N 1
ATOM 4654 C CA . VAL B 1 271 ? -12.336 7.074 1.971 1 97.25 271 VAL B CA 1
ATOM 4655 C C . VAL B 1 271 ? -11.109 7.762 1.37 1 97.25 271 VAL B C 1
ATOM 4657 O O . VAL B 1 271 ? -11.234 8.547 0.428 1 97.25 271 VAL B O 1
ATOM 4660 N N . LEU B 1 272 ? -9.922 7.559 1.985 1 98.06 272 LEU B N 1
ATOM 4661 C CA . LEU B 1 272 ? -8.688 8.172 1.508 1 98.06 272 LEU B CA 1
ATOM 4662 C C . LEU B 1 272 ? -8.461 7.852 0.035 1 98.06 272 LEU B C 1
ATOM 4664 O O . LEU B 1 272 ? -8.633 6.707 -0.39 1 98.06 272 LEU B O 1
ATOM 4668 N N . GLU B 1 273 ? -8.109 8.82 -0.761 1 98.19 273 GLU B N 1
ATOM 4669 C CA . GLU B 1 273 ? -7.84 8.633 -2.182 1 98.19 273 GLU B CA 1
ATOM 4670 C C . GLU B 1 273 ? -6.348 8.727 -2.479 1 98.19 273 GLU B C 1
ATOM 4672 O O . GLU B 1 273 ? -5.789 7.867 -3.16 1 98.19 273 GLU B O 1
ATOM 4677 N N . ILE B 1 274 ? -5.781 9.805 -1.911 1 98.56 274 ILE B N 1
ATOM 4678 C CA . ILE B 1 274 ? -4.375 10.023 -2.232 1 98.56 274 ILE B CA 1
ATOM 4679 C C . ILE B 1 274 ? -3.611 10.406 -0.967 1 98.56 274 ILE B C 1
ATOM 4681 O O . ILE B 1 274 ? -4.043 11.273 -0.207 1 98.56 274 ILE B O 1
ATOM 4685 N N . MET B 1 275 ? -2.537 9.812 -0.707 1 98.5 275 MET B N 1
ATOM 4686 C CA . MET B 1 275 ? -1.517 10.25 0.241 1 98.5 275 MET B CA 1
ATOM 4687 C C . MET B 1 275 ? -0.19 10.508 -0.467 1 98.5 275 MET B C 1
ATOM 4689 O O . MET B 1 275 ? 0.399 9.586 -1.037 1 98.5 275 MET B O 1
ATOM 4693 N N . SER B 1 276 ? 0.201 11.688 -0.526 1 98.56 276 SER B N 1
ATOM 4694 C CA . SER B 1 276 ? 1.487 12.031 -1.122 1 98.56 276 SER B CA 1
ATOM 4695 C C . SER B 1 276 ? 2.57 12.164 -0.057 1 98.56 276 SER B C 1
ATOM 4697 O O . SER B 1 276 ? 2.369 12.828 0.96 1 98.56 276 SER B O 1
ATOM 4699 N N . ILE B 1 277 ? 3.652 11.555 -0.233 1 97.38 277 ILE B N 1
ATOM 4700 C CA . ILE B 1 277 ? 4.77 11.586 0.704 1 97.38 277 ILE B CA 1
ATOM 4701 C C . ILE B 1 277 ? 6.031 12.055 -0.013 1 97.38 277 ILE B C 1
ATOM 4703 O O . ILE B 1 277 ? 6.441 11.469 -1.019 1 97.38 277 ILE B O 1
ATOM 4707 N N . THR B 1 278 ? 6.59 13.117 0.424 1 95.81 278 THR B N 1
ATOM 4708 C CA . THR B 1 278 ? 7.863 13.625 -0.072 1 95.81 278 THR B CA 1
ATOM 4709 C C . THR B 1 278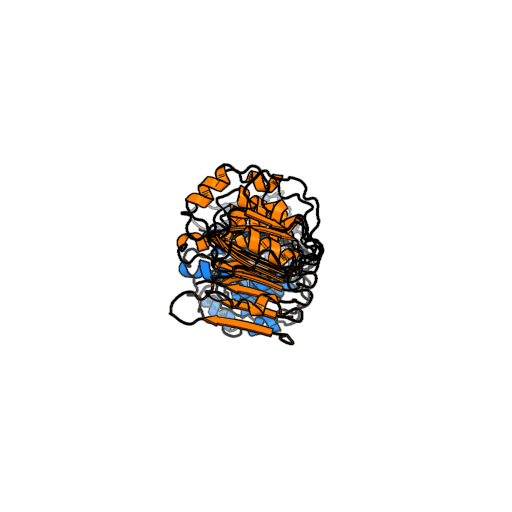 ? 8.938 13.539 1.008 1 95.81 278 THR B C 1
ATOM 4711 O O . THR B 1 278 ? 8.898 14.273 1.994 1 95.81 278 THR B O 1
ATOM 4714 N N . PRO B 1 279 ? 9.906 12.656 0.803 1 92.38 279 PRO B N 1
ATOM 4715 C CA . PRO B 1 279 ? 10.969 12.539 1.802 1 92.38 279 PRO B CA 1
ATOM 4716 C C . PRO B 1 279 ? 11.867 13.773 1.854 1 92.38 279 PRO B C 1
ATOM 4718 O O . PRO B 1 279 ? 11.906 14.555 0.9 1 92.38 279 PRO B O 1
ATOM 4721 N N . CYS B 1 280 ? 12.445 13.867 2.988 1 88.75 280 CYS B N 1
ATOM 4722 C CA . CYS B 1 280 ? 13.445 14.922 3.135 1 88.75 280 CYS B CA 1
ATOM 4723 C C . CYS B 1 280 ? 14.617 14.688 2.188 1 88.75 280 CYS B C 1
ATOM 4725 O O . CYS B 1 280 ? 15 13.547 1.932 1 88.75 280 CYS B O 1
ATOM 4727 N N . THR B 1 281 ? 15.188 15.617 1.623 1 81 281 THR B N 1
ATOM 4728 C CA . THR B 1 281 ? 16.234 15.547 0.607 1 81 281 THR B CA 1
ATOM 4729 C C . THR B 1 281 ? 17.5 14.898 1.172 1 81 281 THR B C 1
ATOM 4731 O O . THR B 1 281 ? 18.312 14.375 0.419 1 81 281 THR B O 1
ATOM 4734 N N . PHE B 1 282 ? 17.625 14.852 2.479 1 77.62 282 PHE B N 1
ATOM 4735 C CA . PHE B 1 282 ? 18.891 14.414 3.057 1 77.62 282 PHE B CA 1
ATOM 4736 C C . PHE B 1 282 ? 18.812 12.945 3.453 1 77.62 282 PHE B C 1
ATOM 4738 O O . PHE B 1 282 ? 19.828 12.344 3.832 1 77.62 282 PHE B O 1
ATOM 4745 N N . VAL B 1 283 ? 17.672 12.406 3.35 1 71.81 283 VAL B N 1
ATOM 4746 C CA . VAL B 1 283 ? 17.516 11.039 3.828 1 71.81 283 VAL B CA 1
ATOM 4747 C C . VAL B 1 283 ? 17.609 10.062 2.656 1 71.81 283 VAL B C 1
ATOM 4749 O O . VAL B 1 283 ? 16.641 9.867 1.916 1 71.81 283 VAL B O 1
ATOM 4752 N N . THR B 1 284 ? 18.734 9.641 2.174 1 67.44 284 THR B N 1
ATOM 4753 C CA . THR B 1 284 ? 18.891 8.75 1.026 1 67.44 284 THR B CA 1
ATOM 4754 C C . THR B 1 284 ? 18.734 7.289 1.447 1 67.44 284 THR B C 1
ATOM 4756 O O . THR B 1 284 ? 17.953 6.547 0.851 1 67.44 284 THR B O 1
ATOM 4759 N N . GLU B 1 285 ? 19.438 6.957 2.574 1 72.88 285 GLU B N 1
ATOM 4760 C CA . GLU B 1 285 ? 19.547 5.543 2.914 1 72.88 285 GLU B CA 1
ATOM 4761 C C . GLU B 1 285 ? 18.25 5.031 3.531 1 72.88 285 GLU B C 1
ATOM 4763 O O . GLU B 1 285 ? 17.922 3.844 3.42 1 72.88 285 GLU B O 1
ATOM 4768 N N . ARG B 1 286 ? 17.422 5.941 3.969 1 84.06 286 ARG B N 1
ATOM 4769 C CA . ARG B 1 286 ? 16.25 5.512 4.727 1 84.06 286 ARG B CA 1
ATOM 4770 C C . ARG B 1 286 ? 15.023 5.406 3.828 1 84.06 286 ARG B C 1
ATOM 4772 O O . ARG B 1 286 ? 13.969 4.93 4.258 1 84.06 286 ARG B O 1
ATOM 4779 N N . LYS B 1 287 ? 15.188 5.789 2.643 1 87.88 287 LYS B N 1
ATOM 4780 C CA . LYS B 1 287 ? 14.055 5.789 1.726 1 87.88 287 LYS B CA 1
ATOM 4781 C C . LYS B 1 287 ? 13.516 4.379 1.514 1 87.88 287 LYS B C 1
ATOM 4783 O O . LYS B 1 287 ? 12.305 4.16 1.532 1 87.88 287 LYS B O 1
ATOM 4788 N N . VAL B 1 288 ? 14.516 3.496 1.4 1 89.5 288 VAL B N 1
ATOM 4789 C CA . VAL B 1 288 ? 14.117 2.113 1.153 1 89.5 288 VAL B CA 1
ATOM 4790 C C . VAL B 1 288 ? 13.367 1.568 2.365 1 89.5 288 VAL B C 1
ATOM 4792 O O . VAL B 1 288 ? 12.312 0.937 2.217 1 89.5 288 VAL B O 1
ATOM 4795 N N . ASN B 1 289 ? 13.844 1.827 3.471 1 91.94 289 ASN B N 1
ATOM 4796 C CA . ASN B 1 289 ? 13.195 1.369 4.695 1 91.94 289 ASN B CA 1
ATOM 4797 C C . ASN B 1 289 ? 11.805 1.97 4.855 1 91.94 289 ASN B C 1
ATOM 4799 O O . ASN B 1 289 ? 10.867 1.281 5.277 1 91.94 289 ASN B O 1
ATOM 4803 N N . MET B 1 290 ? 11.719 3.232 4.586 1 93.62 290 MET B N 1
ATOM 4804 C CA . MET B 1 290 ? 10.422 3.902 4.645 1 93.62 290 MET B CA 1
ATOM 4805 C C . MET B 1 290 ? 9.422 3.232 3.707 1 93.62 290 MET B C 1
ATOM 4807 O O . MET B 1 290 ? 8.289 2.951 4.102 1 93.62 290 MET B O 1
ATOM 4811 N N . LEU B 1 291 ? 9.953 2.969 2.527 1 94.69 291 LEU B N 1
ATOM 4812 C CA . LEU B 1 291 ? 9.094 2.375 1.51 1 94.69 291 LEU B CA 1
ATOM 4813 C C . LEU B 1 291 ? 8.672 0.966 1.909 1 94.69 291 LEU B C 1
ATOM 4815 O O . LEU B 1 291 ? 7.523 0.57 1.689 1 94.69 291 LEU B O 1
ATOM 4819 N N . ILE B 1 292 ? 9.562 0.22 2.459 1 95.56 292 ILE B N 1
ATOM 4820 C CA . ILE B 1 292 ? 9.266 -1.134 2.914 1 95.56 292 ILE B CA 1
ATOM 4821 C C . ILE B 1 292 ? 8.18 -1.092 3.986 1 95.56 292 ILE B C 1
ATOM 4823 O O . ILE B 1 292 ? 7.254 -1.906 3.973 1 95.56 292 ILE B O 1
ATOM 4827 N N . GLU B 1 293 ? 8.242 -0.19 4.879 1 95.69 293 GLU B N 1
ATOM 4828 C CA . GLU B 1 293 ? 7.211 -0.041 5.902 1 95.69 293 GLU B CA 1
ATOM 4829 C C . GLU B 1 293 ? 5.879 0.383 5.289 1 95.69 293 GLU B C 1
ATOM 4831 O O . GLU B 1 293 ? 4.824 -0.14 5.656 1 95.69 293 GLU B O 1
ATOM 4836 N N . LEU B 1 294 ? 6 1.323 4.398 1 97.25 294 LEU B N 1
ATOM 4837 C CA . LEU B 1 294 ? 4.793 1.858 3.777 1 97.25 294 LEU B CA 1
ATOM 4838 C C . LEU B 1 294 ? 4.016 0.758 3.062 1 97.25 294 LEU B C 1
ATOM 4840 O O . LEU B 1 294 ? 2.785 0.712 3.135 1 97.25 294 LEU B O 1
ATOM 4844 N N . VAL B 1 295 ? 4.723 -0.126 2.338 1 97.06 295 VAL B N 1
ATOM 4845 C CA . VAL B 1 295 ? 4.023 -1.17 1.596 1 97.06 295 VAL B CA 1
ATOM 4846 C C . VAL B 1 295 ? 3.375 -2.15 2.57 1 97.06 295 VAL B C 1
ATOM 4848 O O . VAL B 1 295 ? 2.393 -2.814 2.23 1 97.06 295 VAL B O 1
ATOM 4851 N N . ARG B 1 296 ? 3.881 -2.242 3.727 1 97.38 296 ARG B N 1
ATOM 4852 C CA . ARG B 1 296 ? 3.361 -3.176 4.723 1 97.38 296 ARG B CA 1
ATOM 4853 C C . ARG B 1 296 ? 2.111 -2.617 5.395 1 97.38 296 ARG B C 1
ATOM 4855 O O . ARG B 1 296 ? 1.291 -3.375 5.918 1 97.38 296 ARG B O 1
ATOM 4862 N N . PHE B 1 297 ? 1.984 -1.347 5.457 1 97.44 297 PHE B N 1
ATOM 4863 C CA . PHE B 1 297 ? 0.886 -0.715 6.18 1 97.44 297 PHE B CA 1
ATOM 4864 C C . PHE B 1 297 ? -0.456 -1.093 5.562 1 97.44 297 PHE B C 1
ATOM 4866 O O . PHE B 1 297 ? -0.612 -1.065 4.34 1 97.44 297 PHE B O 1
ATOM 4873 N N . ILE B 1 298 ? -1.396 -1.39 6.449 1 95.94 298 ILE B N 1
ATOM 4874 C CA . ILE B 1 298 ? -2.766 -1.657 6.02 1 95.94 298 ILE B CA 1
ATOM 4875 C C . ILE B 1 298 ? -3.441 -0.354 5.602 1 95.94 298 ILE B C 1
ATOM 4877 O O . ILE B 1 298 ? -3.141 0.711 6.148 1 95.94 298 ILE B O 1
ATOM 4881 N N . ARG B 1 299 ? -4.324 -0.484 4.664 1 96.31 299 ARG B N 1
ATOM 4882 C CA . ARG B 1 299 ? -5.086 0.657 4.164 1 96.31 299 ARG B CA 1
ATOM 4883 C C . ARG B 1 299 ? -6.586 0.405 4.277 1 96.31 299 ARG B C 1
ATOM 4885 O O . ARG B 1 299 ? -7.109 -0.538 3.68 1 96.31 299 ARG B O 1
ATOM 4892 N N . ALA B 1 300 ? -7.27 1.249 4.977 1 94.75 300 ALA B N 1
ATOM 4893 C CA . ALA B 1 300 ? -8.711 1.104 5.152 1 94.75 300 ALA B CA 1
ATOM 4894 C C . ALA B 1 300 ? -9.453 1.387 3.852 1 94.75 300 ALA B C 1
ATOM 4896 O O . ALA B 1 300 ? -10.516 0.807 3.596 1 94.75 300 ALA B O 1
ATOM 4897 N N . SER B 1 301 ? -8.859 2.252 3.078 1 95.75 301 SER B N 1
ATOM 4898 C CA . SER B 1 301 ? -9.492 2.641 1.822 1 95.75 301 SER B CA 1
ATOM 4899 C C . SER B 1 301 ? -9.062 1.728 0.68 1 95.75 301 SER B C 1
ATOM 4901 O O . SER B 1 301 ? -7.871 1.619 0.379 1 95.75 301 SER B O 1
ATOM 4903 N N . PRO B 1 302 ? -9.938 1.149 -0.044 1 93.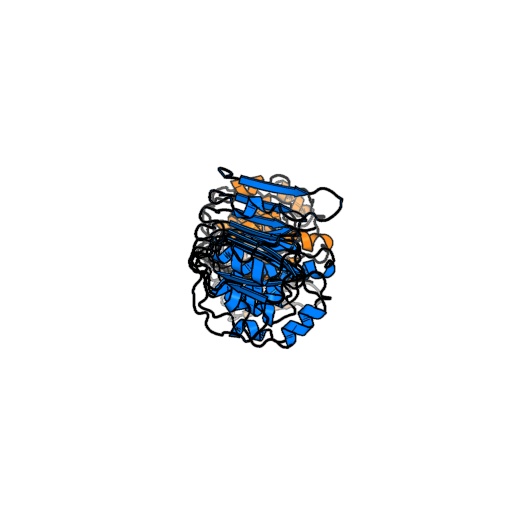56 302 PRO B N 1
ATOM 4904 C CA . PRO B 1 302 ? -9.586 0.31 -1.192 1 93.56 302 PRO B CA 1
ATOM 4905 C C . PRO B 1 302 ? -9.148 1.125 -2.406 1 93.56 302 PRO B C 1
ATOM 4907 O O . PRO B 1 302 ? -8.703 0.558 -3.408 1 93.56 302 PRO B O 1
ATOM 4910 N N . ARG B 1 303 ? -9.195 2.43 -2.285 1 93.88 303 ARG B N 1
ATOM 4911 C CA . ARG B 1 303 ? -8.867 3.275 -3.428 1 93.88 303 ARG B CA 1
ATOM 4912 C C . ARG B 1 303 ? -7.617 4.105 -3.156 1 93.88 303 ARG B C 1
ATOM 4914 O O . ARG B 1 303 ? -7.148 4.836 -4.031 1 93.88 303 ARG B O 1
ATOM 4921 N N . ALA B 1 304 ? -7.133 4.023 -1.99 1 96.31 304 ALA B N 1
ATOM 4922 C CA . ALA B 1 304 ? -6.035 4.895 -1.576 1 96.31 304 ALA B CA 1
ATOM 4923 C C . ALA B 1 304 ? -4.77 4.598 -2.379 1 96.31 304 ALA B C 1
ATOM 4925 O O . ALA B 1 304 ? -4.363 3.441 -2.506 1 96.31 304 ALA B O 1
ATOM 4926 N N . GLU B 1 305 ? -4.199 5.605 -2.938 1 96.94 305 GLU B N 1
ATOM 4927 C CA . GLU B 1 305 ? -2.891 5.551 -3.584 1 96.94 305 GLU B CA 1
ATOM 4928 C C . GLU B 1 305 ? -1.853 6.344 -2.795 1 96.94 305 GLU B C 1
ATOM 4930 O O . GLU B 1 305 ? -2.127 7.457 -2.344 1 96.94 305 GLU B O 1
ATOM 4935 N N . ILE B 1 306 ? -0.728 5.766 -2.58 1 97.88 306 ILE B N 1
ATOM 4936 C CA . ILE B 1 306 ? 0.382 6.496 -1.976 1 97.88 306 ILE B CA 1
ATOM 4937 C C . ILE B 1 306 ? 1.354 6.949 -3.061 1 97.88 306 ILE B C 1
ATOM 4939 O O . ILE B 1 306 ? 1.906 6.125 -3.793 1 97.88 306 ILE B O 1
ATOM 4943 N N . ILE B 1 307 ? 1.455 8.164 -3.246 1 98.06 307 ILE B N 1
ATOM 4944 C CA . ILE B 1 307 ? 2.383 8.75 -4.211 1 98.06 307 ILE B CA 1
ATOM 4945 C C . ILE B 1 307 ? 3.672 9.156 -3.506 1 98.06 307 ILE B C 1
ATOM 4947 O O . ILE B 1 307 ? 3.684 10.109 -2.723 1 98.06 307 ILE B O 1
ATOM 4951 N N . PHE B 1 308 ? 4.75 8.445 -3.742 1 96.44 308 PHE B N 1
ATOM 4952 C CA . PHE B 1 308 ? 6.059 8.734 -3.166 1 96.44 308 PHE B CA 1
ATOM 4953 C C . PHE B 1 308 ? 6.895 9.578 -4.117 1 96.44 308 PHE B C 1
ATOM 4955 O O . PHE B 1 308 ? 7.305 9.109 -5.18 1 96.44 308 PHE B O 1
ATOM 4962 N N . ILE B 1 309 ? 7.059 10.797 -3.746 1 93.06 309 ILE B N 1
ATOM 4963 C CA . ILE B 1 309 ? 7.707 11.758 -4.625 1 93.06 309 ILE B CA 1
ATOM 4964 C C . ILE B 1 309 ? 9.195 11.852 -4.281 1 93.06 309 ILE B C 1
ATOM 4966 O O . ILE B 1 309 ? 9.555 12.32 -3.201 1 93.06 309 ILE B O 1
ATOM 4970 N N . GLN B 1 310 ? 10.008 11.352 -5.234 1 84.44 310 GLN B N 1
ATOM 4971 C CA . GLN B 1 310 ? 11.453 11.391 -5.027 1 84.44 310 GLN B CA 1
ATOM 4972 C C . GLN B 1 310 ? 12.031 12.742 -5.418 1 84.44 310 GLN B C 1
ATOM 4974 O O . GLN B 1 310 ? 11.672 13.305 -6.457 1 84.44 310 GLN B O 1
ATOM 4979 N N . ASN B 1 311 ? 12.508 13.555 -4.492 1 66.56 311 ASN B N 1
ATOM 4980 C CA . ASN B 1 311 ? 13.188 14.805 -4.828 1 66.56 311 ASN B CA 1
ATOM 4981 C C . ASN B 1 311 ? 14.602 14.547 -5.34 1 66.56 311 ASN B C 1
ATOM 4983 O O . ASN B 1 311 ? 15.227 13.547 -4.984 1 66.56 311 ASN B O 1
#

InterPro domains:
  IPR006566 FBD domain [PF08387] (239-277)
  IPR006566 FBD domain [SM00579] (238-309)
  IPR032675 Leucine-rich repeat domain superfamily [G3DSA:3.80.10.10] (14-296)
  IPR050232 F-box/LRR-repeat protein 13/AtMIF1-like [PTHR31900] (3-301)
  IPR055411 F-box/LRR-repeat protein 15/At3g58940/PEG3-like, LRR domain [PF24758] (3-213)

Nearest PDB structures (foldseek):
  4kxf-assembly8_P  TM=4.220E-01  e=6.766E-03  Mus musculus
  4k17-assembly1_A  TM=3.396E-01  e=6.437E-03  Mus musculus
  4kxf-assembly8_P  TM=4.274E-01  e=1.364E-02  Mus musculus
  4k17-assembly1_A  TM=3.465E-01  e=5.060E-03  Mus musculus
  2wqx-assembly2_B  TM=3.988E-01  e=1.440E+00  Listeria monocytogenes EGD-e

Foldseek 3Di:
DQAQEDAAADDPDDAAEDDQVVLVNQNHQEYHYERHEYDHDPPRQEHQNHAYYHYYNYHYDLVVVQRRQQSHQNHAEYAYEADAAHAHEHAHQNYAYEHEYYAYLAYADPHHANHAEYAYEYDDDPVSVVSLVPDADQRLCRVPQRHQNYAEYAYHDCRLVSNLGHDDPPDHPAANARHAYYAYEAQELLDVSSVLSVLNVQQSHLQHAEYEYEHHLPDPQPLDRPPPVSCVVSPDPPRANARHAEYEYEQAQLRPSVLSVVLSNQQRYQNHAEYEYEHHLPRDVCPVVSVVSVVVRHGNHPRYDYHYDYD/DQAQEDAAADPPDDAEEPDQVVLVHQNHQEYHYERHEYDHDPPRQEHQNHAYYAYYNYHYDLVVVQRRQQSHQNHAEYAYEADAAHAHEHAHQNYAYEHEYYAYLAYADDHHANHAEYAYEYDDDPVSVVSLVPDADQRLCRVPQRHQNYAEYAYHDCRLVSNLGHDDPPDRPYANARHAYYAYEAQELLDVSSLLSVLNVQLSHLQHAEYEYEHHLPDPQPLDDPPPVSCVVSPDPPRANARHAEYEYEQAQLRPSVLSVVLSCQQRYQNHAEYEYEHHLPRDPCPVVSVVSVVVRHGNHPRYDYHYDYD

Solvent-accessible surface area (backbone atoms only — not comparable to full-atom values): 30724 Å² total; per-residue (Å²): 94,88,45,39,65,44,74,46,74,58,76,99,72,78,72,43,69,64,60,76,69,59,72,57,26,49,50,22,29,34,43,34,42,28,42,27,32,55,78,79,59,91,81,54,73,47,30,64,44,21,28,34,43,34,38,37,39,54,52,57,55,56,66,55,53,36,48,45,48,51,29,15,70,48,25,28,34,43,36,41,33,66,42,77,67,36,56,43,58,43,48,32,62,48,22,28,38,42,37,41,32,30,26,57,70,38,60,33,44,76,33,27,57,47,22,29,36,40,38,37,35,34,47,80,51,72,67,47,51,57,52,48,75,71,44,67,60,37,38,40,48,32,55,64,51,46,37,60,42,26,28,34,43,37,32,26,54,42,31,52,56,50,40,35,35,37,51,80,73,81,74,69,92,57,61,31,66,44,24,29,36,42,35,40,31,42,40,48,71,84,36,67,52,33,46,49,46,54,50,54,54,57,75,34,18,61,44,27,29,36,40,34,43,22,37,43,80,81,56,82,62,62,76,73,57,82,64,68,61,52,53,66,70,72,50,56,87,85,57,59,34,71,43,25,29,39,36,38,37,34,37,39,69,60,38,54,56,54,48,48,51,50,44,50,50,35,53,24,14,55,53,23,41,41,37,37,39,26,53,28,87,81,48,67,83,43,46,55,58,39,39,46,51,54,36,34,43,40,31,39,13,43,59,30,24,34,45,68,45,84,119,94,89,46,39,65,45,74,47,73,57,77,98,69,79,73,42,69,64,60,77,67,59,70,56,25,49,49,21,30,32,42,35,43,29,43,27,32,56,77,77,57,92,84,55,72,46,28,65,45,21,28,34,44,36,38,35,40,55,51,57,56,57,66,54,52,36,48,45,48,52,28,15,70,47,26,27,33,42,34,43,32,66,43,76,68,35,60,43,58,45,48,31,63,47,22,28,37,41,37,40,34,30,26,58,70,39,61,32,42,77,34,28,56,47,23,30,36,40,37,37,35,34,47,80,49,72,69,49,52,56,50,50,74,71,46,66,60,36,37,36,49,31,57,64,54,46,36,61,44,26,28,34,43,37,31,26,53,41,31,53,56,49,40,35,37,35,52,79,73,82,74,70,93,58,61,32,67,43,23,29,34,40,35,40,32,40,39,48,72,85,37,66,52,33,45,48,46,52,50,54,55,56,73,34,19,60,42,25,29,36,41,36,42,22,37,44,80,82,56,83,63,62,79,72,59,85,60,70,62,51,52,65,70,71,49,55,86,83,58,59,36,70,44,25,30,37,38,38,38,34,36,39,66,59,40,55,56,55,46,49,51,50,44,51,50,34,54,24,14,55,53,22,42,40,36,36,38,25,53,28,87,83,46,67,81,42,46,56,57,40,38,46,51,54,36,33,43,40,30,39,14,44,59,30,23,34,46,67,47,82,121

Secondary structure (DSSP, 8-state):
----EEEEE--SS--EEPPGGGGG-TT--EEEEESEE----TT----TT--EEEEES-B--HHHHHHHHHT-TT--EEEEEEEEEEEEEEE-TT--EEEEEEEEEEEEEEE-TT--EEEEEEE--HHHHHHHHT--S-HHHHHHTT-TT--EEEEEETHHHHHH-S---SS-S---TT--EEEEEEE-TT-HHHHHHHHHHHHT-TT--EEEEEE-TT----S--S-THHHHHHS-TT---TT--EEEEEEE---HHHHHHHHHHHHT-TT--EEEEEE-TT-STHHHHHHHHHHHS--S-TT-EEEE---/----EEEEE--SS--EEPPGGGGG-TT--EEEEESEE----TT----TT--EEEEES-B--HHHHHHHHHT-TT--EEEEEEEEEEEEEEE-TT--EEEEEEEEEEEEEEE-TT--EEEEEEE--HHHHHHHHT--S-HHHHHHTT-TT--EEEEEETHHHHHH-S---SS-S---TT--EEEEEEE-TT-HHHHHHHHHHHHT-TT--EEEEEE-S-----S--S-THHHHHHS-TT---TT--EEEEEEE---HHHHHHHHHHHHT-TT--EEEEEE-TT-STHHHHHHHHHHHS--S-TT-EEEE---

Sequence (622 aa):
NDIRELVLELGEGEWFRVPSCLFNCRKLTRLELFRCEFDPPLTFTGFPCLRSLNLHQVLVAPEAIESLISSCPLLESLSLSYFDSLDLNICAPELKYLYLEGEFKDIHLESTPLLVSMSIAMYMTDDIAEHFEQSSSCNFLKILGGVPHLEKLVGYIYFTKYLSIGDDPGRLPITYNHLKVIELYQVSFEDMKEILVVIRLITNSPNLKELHISGSSNTLAAIEAPDLDFWEKECHADCSFKQLKLVKMTDISGVPHEMELIKFLLSNSPVLEIMSITPCTFVTERKVNMLIELVRFIRASPRAEIIFIQNNDIRELVLELGEGEWFRVPSCLFNCRKLTRLELFRCEFDPPLTFTGFPCLRSLNLHQVLVAPEAIESLISSCPLLESLSLSYFDSLDLNICAPELKYLYLEGEFKDIHLESTPLLVSMSIAMYMTDDIAEHFEQSSSCNFLKILGGVPHLEKLVGYIYFTKYLSIGDDPGRLPITYNHLKVIELYQVSFEDMKEILVVIRLITNSPNLKELHISGSSNTLAAIEAPDLDFWEKECHADCSFKQLKLVKMTDISGVPHEMELIKFLLSNSPVLEIMSITPCTFVTERKVNMLIELVRFIRASPRAEIIFIQN

pLDDT: mean 89.72, std 10.5, range [51.19, 98.94]

Organism: Citrus sinensis (NCBI:txid2711)

Radius of gyration: 37.44 Å; Cα contacts (8 Å, |Δi|>4): 1512; chains: 2; bounding box: 44×127×67 Å